Protein AF-A0A939K1L4-F1 (afdb_monomer)

Sequence (573 aa):
MLLTSAVWLYITLICYLAGHALIALVRRFISVDVYPLPWPLFCLLGAAILTNALGYLYLWLPINAVVHVLVAAILVGYAIWKKPFSAWRPTSDTARKAPKNALTRWIWPTVLGLAFLTVLIRSAQLPRLNDTGGYHAPMIEWIRHYAIVPGLANLNYRFGFNNSWFLLNAFFALPLPGAPVTNALANTVSPWHGINGWLLLMGLAYAVTIWQKKPLAWLWAGFMAGLLLVFHWTLASPTPDLPAQLYAGMVLFIWLDNNGFRAKPLGIEAWLCLLFGLAAMTTKLSTVTVLLLPALTLLQALRQRNWPFLTVATITIVLATAYWWAGNMILTGYLVYPTLSPLVDLFSVDWKVPRYLIEQGLFNLTDGTKAGYAGPAWRVGAWVPHWFITRPPLEQVTAVLLAGVPVAAFFGQKRTAHTGKYGQLWALITATVGVTFWFLLAPDLRFGAASVLLLLLLVYGPVAQRLMATLTSSQRQSTFSLLGILLTTSLLTASFKREVISWLLPAPYPNPPLTTVSLGSQTLYLATDRTDVAHGIRGYWSNCYAAPLPCAPYRPPGLQLRGESLGQGFRIN

Organism: NCBI:txid2817060

Nearest PDB structures (foldseek):
  8j7v-assembly1_A  TM=1.812E-01  e=6.368E+00  Homo sapiens

Mean predicted aligned error: 7.11 Å

Radius of gyration: 23.77 Å; Cα contacts (8 Å, |Δi|>4): 906; chains: 1; bounding box: 62×60×71 Å

Secondary structure (DSSP, 8-state):
-HHHHHHHHHHHHHHHHHHHHHHHHHTTT--S------HHHHHHHHHHHHHHHHHHHHTTS--SHHHHHHHHHHHHHHHHHH-GGGG----HHHHHT--SSHHHHHHHHHHHHHHHHHHHHHHHSPP--THIIIIIHHHHHHHHHSSPPTTHHHH-GGGGG--THHHHHHHT-PBPTT----STT---PPBP-THHHHHHHHHHHHHHHHTTTSTTHHHHHHHHHHHHHHHTTSTTS--SHHHHHHHHHHHHHHHHHTGGGTTS---HHHHHHHHHHHHHHHH-GGGGGGGHHHHHHHHHHHHTT-HHHHHHHHHHHHHHHHHHHHHHHHHHSSSSSS---GGG-----TTPPPHHHHHHHHHHHHHHHHTSS-TT---HHHHHHHHHHHS-HHHHHHHHHHHTHHHHHHHHTS--TTS-HHHHHHHHHHHHHHHHHHHHH---HHHHHHHHHHHHHHHHHHHHHHHGGGS-HHHHHHHHHHHHHHHHHHHHHHHHTTS---SSSPPPPP---EEEEEETTEEEEEE-S-TTS--BTTB-----TTPSSSEESS--TTEEESSSSGGG-EEE-

InterPro domains:
  IPR058065 LIC_10190-like [NF047510] (3-449)
  IPR058514 Domain of unknown function DUF8201 [PF26626] (1-451)

Structure (mmCIF, N/CA/C/O backbone):
data_AF-A0A939K1L4-F1
#
_entry.id   AF-A0A939K1L4-F1
#
loop_
_atom_site.group_PDB
_atom_site.id
_atom_site.type_symbol
_atom_site.label_atom_id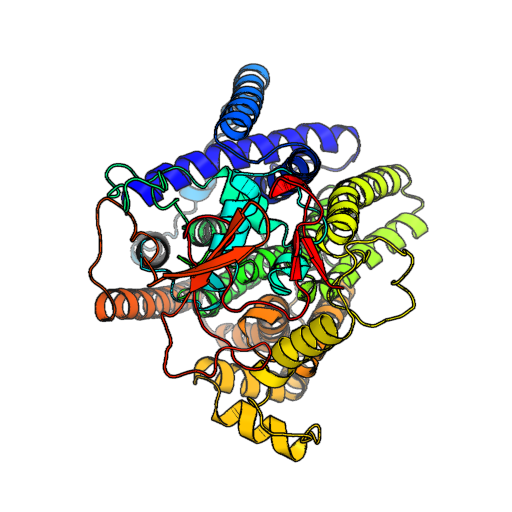
_atom_site.label_alt_id
_atom_site.label_comp_id
_atom_site.label_asym_id
_atom_site.label_entity_id
_atom_site.label_seq_id
_atom_site.pdbx_PDB_ins_code
_atom_site.Cartn_x
_atom_site.Cartn_y
_atom_site.Cartn_z
_atom_site.occupancy
_atom_site.B_iso_or_equiv
_atom_site.auth_seq_id
_atom_site.auth_comp_id
_atom_site.auth_asym_id
_atom_site.auth_atom_id
_atom_site.pdbx_PDB_model_num
ATOM 1 N N . MET A 1 1 ? 17.330 15.139 6.207 1.00 84.25 1 MET A N 1
ATOM 2 C CA . MET A 1 1 ? 16.149 15.103 7.111 1.00 84.25 1 MET A CA 1
ATOM 3 C C . MET A 1 1 ? 15.225 16.306 6.919 1.00 84.25 1 MET A C 1
ATOM 5 O O . MET A 1 1 ? 14.028 16.095 6.774 1.00 84.25 1 MET A O 1
ATOM 9 N N . LEU A 1 2 ? 15.734 17.544 6.898 1.00 87.88 2 LEU A N 1
ATOM 10 C CA . LEU A 1 2 ? 14.915 18.755 6.717 1.00 87.88 2 LEU A CA 1
ATOM 11 C C . LEU A 1 2 ? 14.080 18.724 5.430 1.00 87.88 2 LEU A C 1
ATOM 13 O O . LEU A 1 2 ? 12.877 18.979 5.483 1.00 87.88 2 LEU A O 1
ATOM 17 N N . LEU A 1 3 ? 14.687 18.329 4.303 1.00 87.81 3 LEU A N 1
ATOM 18 C CA . LEU A 1 3 ? 13.959 18.187 3.041 1.00 87.81 3 LEU A CA 1
ATOM 19 C C . LEU A 1 3 ? 12.847 17.135 3.149 1.00 87.81 3 LEU A C 1
ATOM 21 O O . LEU A 1 3 ? 11.729 17.388 2.721 1.00 87.81 3 LEU A O 1
ATOM 25 N N . THR A 1 4 ? 13.121 15.985 3.775 1.00 90.75 4 THR A N 1
ATOM 26 C CA . THR A 1 4 ? 12.115 14.935 4.011 1.00 90.75 4 THR A CA 1
ATOM 27 C C . THR A 1 4 ? 10.918 15.473 4.794 1.00 90.75 4 THR A C 1
ATOM 29 O O . THR A 1 4 ? 9.784 15.245 4.388 1.00 90.75 4 THR A O 1
ATOM 32 N N . SER A 1 5 ? 11.150 16.241 5.862 1.00 92.06 5 SER A N 1
ATOM 33 C CA . SER A 1 5 ? 10.073 16.871 6.635 1.00 92.06 5 SER A CA 1
ATOM 34 C C . SER A 1 5 ? 9.273 17.884 5.810 1.00 92.06 5 SER A C 1
ATOM 36 O O . SER A 1 5 ? 8.045 17.882 5.873 1.00 92.06 5 SER A O 1
ATOM 38 N N . ALA A 1 6 ? 9.939 18.724 5.010 1.00 92.38 6 ALA A N 1
ATOM 39 C CA . ALA A 1 6 ? 9.270 19.693 4.139 1.00 92.38 6 ALA A CA 1
ATOM 40 C C . ALA A 1 6 ? 8.407 19.000 3.070 1.00 92.38 6 ALA A C 1
ATOM 42 O O . ALA A 1 6 ? 7.238 19.347 2.888 1.00 92.38 6 ALA A O 1
ATOM 43 N N . VAL A 1 7 ? 8.946 17.961 2.426 1.00 92.44 7 VAL A N 1
ATOM 44 C CA . VAL A 1 7 ? 8.214 17.133 1.458 1.00 92.44 7 VAL A CA 1
ATOM 45 C C . VAL A 1 7 ? 7.031 16.431 2.129 1.00 92.44 7 VAL A C 1
ATOM 47 O O . VAL A 1 7 ? 5.944 16.400 1.565 1.00 92.44 7 VAL A O 1
ATOM 50 N N . TRP A 1 8 ? 7.171 15.936 3.361 1.00 95.50 8 TRP A N 1
ATOM 51 C CA . TRP A 1 8 ? 6.056 15.337 4.102 1.00 95.50 8 TRP A CA 1
ATOM 52 C C . TRP A 1 8 ? 4.930 16.322 4.422 1.00 95.50 8 TRP A C 1
ATOM 54 O O . TRP A 1 8 ? 3.760 15.934 4.359 1.00 95.50 8 TRP A O 1
ATOM 64 N N . LEU A 1 9 ? 5.238 17.583 4.735 1.00 95.31 9 LEU A N 1
ATOM 65 C CA . LEU A 1 9 ? 4.212 18.620 4.898 1.00 95.31 9 LEU A CA 1
ATOM 66 C C . LEU A 1 9 ? 3.464 18.859 3.582 1.00 95.31 9 LEU A C 1
ATOM 68 O O . LEU A 1 9 ? 2.234 18.916 3.575 1.00 95.31 9 LEU A O 1
ATOM 72 N N . TYR A 1 10 ? 4.195 18.913 2.469 1.00 95.81 10 TYR A N 1
ATOM 73 C CA . TYR A 1 10 ? 3.608 19.046 1.141 1.00 95.81 10 TYR A CA 1
ATOM 74 C C . TYR A 1 10 ? 2.711 17.852 0.766 1.00 95.81 10 TYR A C 1
ATOM 76 O O . TYR A 1 10 ? 1.559 18.044 0.376 1.00 95.81 10 TYR A O 1
ATOM 84 N N . ILE A 1 11 ? 3.180 16.617 0.974 1.00 96.81 11 ILE A N 1
ATOM 85 C CA . ILE A 1 11 ? 2.383 15.400 0.748 1.00 96.81 11 ILE A CA 1
ATOM 86 C C . ILE A 1 11 ? 1.127 15.416 1.624 1.00 96.81 11 ILE A C 1
ATOM 88 O O . ILE A 1 11 ? 0.038 15.109 1.145 1.00 96.81 11 ILE A O 1
ATOM 92 N N . THR A 1 12 ? 1.254 15.815 2.895 1.00 97.12 12 THR A N 1
ATOM 93 C CA . THR A 1 12 ? 0.111 15.934 3.813 1.00 97.12 12 THR A CA 1
ATOM 94 C C . THR A 1 12 ? -0.939 16.889 3.257 1.00 97.12 12 THR A C 1
ATOM 96 O O . THR A 1 12 ? -2.114 16.537 3.245 1.00 97.12 12 THR A O 1
ATOM 99 N N . LEU A 1 13 ? -0.533 18.055 2.748 1.00 96.38 13 LEU A N 1
ATOM 100 C CA . LEU A 1 13 ? -1.442 19.025 2.139 1.00 96.38 13 LEU A CA 1
ATOM 101 C C . LEU A 1 13 ? -2.171 18.439 0.921 1.00 96.38 13 LEU A C 1
ATOM 103 O O . LEU A 1 13 ? -3.401 18.456 0.876 1.00 96.38 13 LEU A O 1
ATOM 107 N N . ILE A 1 14 ? -1.427 17.893 -0.043 1.00 97.81 14 ILE A N 1
ATOM 108 C CA . ILE A 1 14 ? -1.987 17.344 -1.286 1.00 97.81 14 ILE A CA 1
ATOM 109 C C . ILE A 1 14 ? -2.944 16.184 -0.996 1.00 97.81 14 ILE A C 1
ATOM 111 O O . ILE A 1 14 ? -4.086 16.184 -1.461 1.00 97.81 14 ILE A O 1
ATOM 115 N N . CYS A 1 15 ? -2.519 15.227 -0.172 1.00 97.94 15 CYS A N 1
ATOM 116 C CA . CYS A 1 15 ? -3.346 14.088 0.204 1.00 97.94 15 CYS A CA 1
ATOM 117 C C . CYS A 1 15 ? -4.564 14.526 1.032 1.00 97.94 15 CYS A C 1
ATOM 119 O O . CYS A 1 15 ? -5.672 14.060 0.782 1.00 97.94 15 CYS A O 1
ATOM 121 N N . TYR A 1 16 ? -4.418 15.459 1.975 1.00 96.25 16 TYR A N 1
ATOM 122 C CA . TYR A 1 16 ? -5.559 15.987 2.727 1.00 96.25 16 TYR A CA 1
ATOM 123 C C . TYR A 1 16 ? -6.622 16.590 1.798 1.00 96.25 16 TYR A C 1
ATOM 125 O O . TYR A 1 16 ? -7.804 16.263 1.927 1.00 96.25 16 TYR A O 1
ATOM 133 N N . LEU A 1 17 ? -6.211 17.422 0.834 1.00 96.31 17 LEU A N 1
ATOM 134 C CA . LEU A 1 17 ? -7.119 18.043 -0.132 1.00 96.31 17 LEU A CA 1
ATOM 135 C C . LEU A 1 17 ? -7.813 17.004 -1.017 1.00 96.31 17 LEU A C 1
ATOM 137 O O . LEU A 1 17 ? -9.032 17.070 -1.178 1.00 96.31 17 LEU A O 1
ATOM 141 N N . ALA A 1 18 ? -7.070 16.020 -1.530 1.00 97.56 18 ALA A N 1
ATOM 142 C CA . ALA A 1 18 ? -7.625 14.937 -2.339 1.00 97.56 18 ALA A CA 1
ATOM 143 C C . ALA A 1 18 ? -8.655 14.101 -1.556 1.00 97.56 18 ALA A C 1
ATOM 145 O O . ALA A 1 18 ? -9.759 13.846 -2.041 1.00 97.56 18 ALA A O 1
ATOM 146 N N . GLY A 1 19 ? -8.337 13.726 -0.313 1.00 95.50 19 GLY A N 1
ATOM 147 C CA . GLY A 1 19 ? -9.253 12.977 0.546 1.00 95.50 19 GLY A CA 1
ATOM 148 C C . GLY A 1 19 ? -10.490 13.788 0.928 1.00 95.50 19 GLY A C 1
ATOM 149 O O . GLY A 1 19 ? -11.606 13.268 0.904 1.00 95.50 19 GLY A O 1
ATOM 150 N N . HIS A 1 20 ? -10.324 15.075 1.238 1.00 92.88 20 HIS A N 1
ATOM 151 C CA . HIS A 1 20 ? -11.445 15.963 1.540 1.00 92.88 20 HIS A CA 1
ATOM 152 C C . HIS A 1 20 ? -12.364 16.146 0.323 1.00 92.88 20 HIS A C 1
ATOM 154 O O . HIS A 1 20 ? -13.587 16.073 0.464 1.00 92.88 20 HIS A O 1
ATOM 160 N N . ALA A 1 21 ? -11.801 16.330 -0.876 1.00 93.75 21 ALA A N 1
ATOM 161 C CA . ALA A 1 21 ? -12.561 16.416 -2.122 1.00 93.75 21 ALA A CA 1
ATOM 162 C C . ALA A 1 21 ? -13.393 15.153 -2.373 1.00 93.75 21 ALA A C 1
ATOM 164 O O . ALA A 1 21 ? -14.586 15.258 -2.671 1.00 93.75 21 ALA A O 1
ATOM 165 N N . LEU A 1 22 ? -12.806 13.972 -2.161 1.00 93.69 22 LEU A N 1
ATOM 166 C CA . LEU A 1 22 ? -13.510 12.701 -2.312 1.00 93.69 22 LEU A CA 1
ATOM 167 C C . LEU A 1 22 ? -14.681 12.566 -1.332 1.00 93.69 22 LEU A C 1
ATOM 169 O O . LEU A 1 22 ? -15.792 12.241 -1.744 1.00 93.69 22 LEU A O 1
ATOM 173 N N . ILE A 1 23 ? -14.475 12.863 -0.047 1.00 90.38 23 ILE A N 1
ATOM 174 C CA . ILE A 1 23 ? -15.561 12.810 0.945 1.00 90.38 23 ILE A CA 1
ATOM 175 C C . ILE A 1 23 ? -16.651 13.832 0.624 1.00 90.38 23 ILE A C 1
ATOM 177 O O . ILE A 1 23 ? -17.838 13.521 0.733 1.00 90.38 23 ILE A O 1
ATOM 181 N N . ALA A 1 24 ? -16.276 15.037 0.188 1.00 88.50 24 ALA A N 1
ATOM 182 C CA . ALA A 1 24 ? -17.230 16.067 -0.207 1.00 88.50 24 ALA A CA 1
ATOM 183 C C . ALA A 1 24 ? -18.106 15.645 -1.401 1.00 88.50 24 ALA A C 1
ATOM 185 O O . ALA A 1 24 ? -19.256 16.091 -1.482 1.00 88.50 24 ALA A O 1
ATOM 186 N N . LEU A 1 25 ? -17.577 14.799 -2.291 1.00 89.44 25 LEU A N 1
ATOM 187 C CA . LEU A 1 25 ? -18.297 14.196 -3.411 1.00 89.44 25 LEU A CA 1
ATOM 188 C C . LEU A 1 25 ? -19.196 13.040 -2.944 1.00 89.44 25 LEU A C 1
ATOM 190 O O . LEU A 1 25 ? -20.403 13.075 -3.171 1.00 89.44 25 LEU A O 1
ATOM 194 N N . VAL A 1 26 ? -18.628 12.049 -2.250 1.00 87.81 26 VAL A N 1
ATOM 195 C CA . VAL A 1 26 ? -19.312 10.795 -1.880 1.00 87.81 26 VAL A CA 1
ATOM 196 C C . VAL A 1 26 ? -20.451 11.020 -0.886 1.00 87.81 26 VAL A C 1
ATOM 198 O O . VAL A 1 26 ? -21.493 10.376 -0.996 1.00 87.81 26 VAL A O 1
ATOM 201 N N . ARG A 1 27 ? -20.321 11.986 0.033 1.00 83.75 27 ARG A N 1
ATOM 202 C CA . ARG A 1 27 ? -21.380 12.314 1.009 1.00 83.75 27 ARG A CA 1
ATOM 203 C C . ARG A 1 27 ? -22.706 12.746 0.375 1.00 83.75 27 ARG A C 1
ATOM 205 O O . ARG A 1 27 ? -23.719 12.761 1.056 1.00 83.75 27 ARG A O 1
ATOM 212 N N . ARG A 1 28 ? -22.707 13.142 -0.905 1.00 83.19 28 ARG A N 1
ATOM 213 C CA . ARG A 1 28 ? -23.938 13.480 -1.640 1.00 83.19 28 ARG A CA 1
ATOM 214 C C . ARG A 1 28 ? -24.763 12.242 -1.996 1.00 83.19 28 ARG A C 1
ATOM 216 O O . ARG A 1 28 ? -25.942 12.380 -2.290 1.00 83.19 28 ARG A O 1
ATOM 223 N N . PHE A 1 29 ? -24.134 11.067 -1.987 1.00 83.38 29 PHE A N 1
ATOM 224 C CA . PHE A 1 29 ? -24.718 9.807 -2.440 1.00 83.38 29 PHE A CA 1
ATOM 225 C C . PHE A 1 29 ? -24.902 8.783 -1.311 1.00 83.38 29 PHE A C 1
ATOM 227 O O . PHE A 1 29 ? -25.705 7.867 -1.455 1.00 83.38 29 PHE A O 1
ATOM 234 N N . ILE A 1 30 ? -24.183 8.926 -0.189 1.00 80.06 30 ILE A N 1
ATOM 235 C CA . ILE A 1 30 ? -24.324 8.062 0.993 1.00 80.06 30 ILE A CA 1
ATOM 236 C C . ILE A 1 30 ? -24.937 8.867 2.146 1.00 80.06 30 ILE A C 1
ATOM 238 O O . ILE A 1 30 ? -24.276 9.716 2.743 1.00 80.06 30 ILE A O 1
ATOM 242 N N . SER A 1 31 ? -26.195 8.570 2.469 1.00 60.38 31 SER A N 1
ATOM 243 C CA . SER A 1 31 ? -26.992 9.249 3.500 1.00 60.38 31 SER A CA 1
ATOM 244 C C . SER A 1 31 ? -26.739 8.673 4.900 1.00 60.38 31 SER A C 1
ATOM 246 O O . SER A 1 31 ? -27.559 7.910 5.401 1.00 60.38 31 SER A O 1
ATOM 248 N N . VAL A 1 32 ? -25.611 8.997 5.542 1.00 55.88 32 VAL A N 1
ATOM 249 C CA . VAL A 1 32 ? -25.365 8.676 6.968 1.00 55.88 32 VAL A CA 1
ATOM 250 C C . VAL A 1 32 ? -24.550 9.791 7.635 1.00 55.88 32 VAL A C 1
ATOM 252 O O . VAL A 1 32 ? -23.732 10.432 6.975 1.00 55.88 32 VAL A O 1
ATOM 255 N N . ASP A 1 33 ? -24.794 10.004 8.936 1.00 51.56 33 ASP A N 1
ATOM 256 C CA . ASP A 1 33 ? -24.149 10.995 9.806 1.00 51.56 33 ASP A CA 1
ATOM 257 C C . ASP A 1 33 ? -22.649 11.144 9.537 1.00 51.56 33 ASP A C 1
ATOM 259 O O . ASP A 1 33 ? -21.823 10.294 9.879 1.00 51.56 33 ASP A O 1
ATOM 263 N N . VAL A 1 34 ? -22.291 12.285 8.948 1.00 51.88 34 VAL A N 1
ATOM 264 C CA . VAL A 1 34 ? -20.900 12.687 8.763 1.00 51.88 34 VAL A CA 1
ATOM 265 C C . VAL A 1 34 ? -20.409 13.239 10.094 1.00 51.88 34 VAL A C 1
ATOM 267 O O . VAL A 1 34 ? -20.339 14.450 10.304 1.00 51.88 34 VAL A O 1
ATOM 270 N N . TYR A 1 35 ? -20.036 12.348 11.012 1.00 55.56 35 TYR A N 1
ATOM 271 C CA . TYR A 1 35 ? -19.096 12.751 12.049 1.00 55.56 35 TYR A CA 1
ATOM 272 C C . TYR A 1 35 ? -17.826 13.239 11.336 1.00 55.56 35 TYR A C 1
ATOM 274 O O . TYR A 1 35 ? -17.382 12.581 10.387 1.00 55.56 35 TYR A O 1
ATOM 282 N N . PRO A 1 36 ? -17.226 14.377 11.724 1.00 69.50 36 PRO A N 1
ATOM 283 C CA . PRO A 1 36 ? -16.022 14.847 11.056 1.00 69.50 36 PRO A CA 1
ATOM 284 C C . PRO A 1 36 ? -14.940 13.765 11.146 1.00 69.50 36 PRO A C 1
ATOM 286 O O . PRO A 1 36 ? -14.494 13.400 12.238 1.00 69.50 36 PRO A O 1
ATOM 289 N N . LEU A 1 37 ? -14.543 13.226 9.987 1.00 82.38 37 LEU A N 1
ATOM 290 C CA . LEU A 1 37 ? -13.466 12.247 9.903 1.00 82.38 37 LEU A CA 1
ATOM 291 C C . LEU A 1 37 ? -12.165 12.894 10.411 1.00 82.38 37 LEU A C 1
ATOM 293 O O . LEU A 1 37 ? -11.915 14.072 10.138 1.00 82.38 37 LEU A O 1
ATOM 297 N N . PRO A 1 38 ? -11.308 12.165 11.145 1.00 88.12 38 PRO A N 1
ATOM 298 C CA . PRO A 1 38 ? -10.029 12.711 11.579 1.00 88.12 38 PRO A CA 1
ATOM 299 C C . PRO A 1 38 ? -9.152 13.139 10.394 1.00 88.12 38 PRO A C 1
ATOM 301 O O . PRO A 1 38 ? -9.083 12.444 9.382 1.00 88.12 38 PRO A O 1
ATOM 304 N N . TRP A 1 39 ? -8.415 14.244 10.532 1.00 89.81 39 TRP A N 1
ATOM 305 C CA . TRP A 1 39 ? -7.516 14.749 9.481 1.00 89.81 39 TRP A CA 1
ATOM 306 C C . TRP A 1 39 ? -6.495 13.721 8.941 1.00 89.81 39 TRP A C 1
ATOM 308 O O . TRP A 1 39 ? -6.276 13.723 7.726 1.00 89.81 39 TRP A O 1
ATOM 318 N N . PRO A 1 40 ? -5.919 12.791 9.742 1.00 94.19 40 PRO A N 1
ATOM 319 C CA . PRO A 1 40 ? -5.009 11.785 9.197 1.00 94.19 40 PRO A CA 1
ATOM 320 C C . PRO A 1 40 ? -5.743 10.802 8.286 1.00 94.19 40 PRO A C 1
ATOM 322 O O . PRO A 1 40 ? -5.181 10.327 7.305 1.00 94.19 40 PRO A O 1
ATOM 325 N N . LEU A 1 41 ? -7.023 10.530 8.565 1.00 93.38 41 LEU A N 1
ATOM 326 C CA . LEU A 1 41 ? -7.842 9.657 7.733 1.00 93.38 41 LEU A CA 1
ATOM 327 C C . LEU A 1 41 ? -8.120 10.294 6.367 1.00 93.38 41 LEU A C 1
ATOM 329 O O . LEU A 1 41 ? -8.060 9.590 5.364 1.00 93.38 41 LEU A O 1
ATOM 333 N N . PHE A 1 42 ? -8.329 11.616 6.306 1.00 94.00 42 PHE A N 1
ATOM 334 C CA . PHE A 1 42 ? -8.377 12.337 5.028 1.00 94.00 42 PHE A CA 1
ATOM 335 C C . PHE A 1 42 ? -7.063 12.198 4.248 1.00 94.00 42 PHE A C 1
ATOM 337 O O . PHE A 1 42 ? -7.104 11.977 3.045 1.00 94.00 42 PHE A O 1
ATOM 344 N N . CYS A 1 43 ? -5.906 12.251 4.912 1.00 97.38 43 CYS A N 1
ATOM 345 C CA . CYS A 1 43 ? -4.612 12.060 4.248 1.00 97.38 43 CYS A CA 1
ATOM 346 C C . CYS A 1 43 ? -4.447 10.634 3.695 1.00 97.38 43 CYS A C 1
ATOM 348 O O . CYS A 1 43 ? -4.032 10.455 2.552 1.00 97.38 43 CYS A O 1
ATOM 350 N N . LEU A 1 44 ? -4.810 9.613 4.476 1.00 97.94 44 LEU A N 1
ATOM 351 C CA . LEU A 1 44 ? -4.745 8.210 4.048 1.00 97.94 44 LEU A CA 1
ATOM 352 C C . LEU A 1 44 ? -5.694 7.920 2.882 1.00 97.94 44 LEU A C 1
ATOM 354 O O . LEU A 1 44 ? -5.318 7.229 1.934 1.00 97.94 44 LEU A O 1
ATOM 358 N N . LEU A 1 45 ? -6.902 8.480 2.946 1.00 96.88 45 LEU A N 1
ATOM 359 C CA . LEU A 1 45 ? -7.889 8.426 1.876 1.00 96.88 45 LEU A CA 1
ATOM 360 C C . LEU A 1 45 ? -7.386 9.137 0.618 1.00 96.88 45 LEU A C 1
ATOM 362 O O . LEU A 1 45 ? -7.513 8.610 -0.482 1.00 96.88 45 LEU A O 1
ATOM 366 N N . GLY A 1 46 ? -6.785 10.311 0.801 1.00 97.75 46 GLY A N 1
ATOM 367 C CA . GLY A 1 46 ? -6.144 11.098 -0.239 1.00 97.75 46 GLY A CA 1
ATOM 368 C C . GLY A 1 46 ? -5.071 10.337 -0.988 1.00 97.75 46 GLY A C 1
ATOM 369 O O . GLY A 1 46 ? -5.092 10.313 -2.211 1.00 97.75 46 GLY A O 1
ATOM 370 N N . ALA A 1 47 ? -4.178 9.663 -0.264 1.00 98.56 47 ALA A N 1
ATOM 371 C CA . ALA A 1 47 ? -3.166 8.808 -0.873 1.00 98.56 47 ALA A CA 1
ATOM 372 C C . ALA A 1 47 ? -3.800 7.682 -1.703 1.00 98.56 47 ALA A C 1
ATOM 374 O O . ALA A 1 47 ? -3.370 7.450 -2.832 1.00 98.56 47 ALA A O 1
ATOM 375 N N . ALA A 1 48 ? -4.852 7.028 -1.195 1.00 98.19 48 ALA A N 1
ATOM 376 C CA . ALA A 1 48 ? -5.539 5.958 -1.918 1.00 98.19 48 ALA A CA 1
ATOM 377 C C . ALA A 1 48 ? -6.210 6.462 -3.212 1.00 98.19 48 ALA A C 1
ATOM 379 O O . ALA A 1 48 ? -6.005 5.882 -4.279 1.00 98.19 48 ALA A O 1
ATOM 380 N N . ILE A 1 49 ? -6.967 7.564 -3.148 1.00 97.62 49 ILE A N 1
ATOM 381 C CA . ILE A 1 49 ? -7.674 8.096 -4.324 1.00 97.62 49 ILE A CA 1
ATOM 382 C C . ILE A 1 49 ? -6.739 8.763 -5.326 1.00 97.62 49 ILE A C 1
ATOM 384 O O . ILE A 1 49 ? -6.928 8.601 -6.528 1.00 97.62 49 ILE A O 1
ATOM 388 N N . LEU A 1 50 ? -5.708 9.464 -4.856 1.00 98.19 50 LEU A N 1
ATOM 389 C CA . LEU A 1 50 ? -4.703 10.054 -5.730 1.00 98.19 50 LEU A CA 1
ATOM 390 C C . LEU A 1 50 ? -3.956 8.952 -6.486 1.00 98.19 50 LEU A C 1
ATOM 392 O O . LEU A 1 50 ? -3.818 9.044 -7.698 1.00 98.19 50 LEU A O 1
ATOM 396 N N . THR A 1 51 ? -3.574 7.868 -5.804 1.00 98.25 51 THR A N 1
ATOM 397 C CA . THR A 1 51 ? -2.978 6.687 -6.450 1.00 98.25 51 THR A CA 1
ATOM 398 C C . THR A 1 51 ? -3.881 6.130 -7.553 1.00 98.25 51 THR A C 1
ATOM 400 O O . THR A 1 51 ? -3.414 5.854 -8.655 1.00 98.25 51 THR A O 1
ATOM 403 N N . ASN A 1 52 ? -5.182 6.000 -7.281 1.00 97.25 52 ASN A N 1
ATOM 404 C CA . ASN A 1 52 ? -6.150 5.514 -8.260 1.00 97.25 52 ASN A CA 1
ATOM 405 C C . ASN A 1 52 ? -6.290 6.452 -9.473 1.00 97.25 52 ASN A C 1
ATOM 407 O O . ASN A 1 52 ? -6.221 5.992 -10.610 1.00 97.25 52 ASN A O 1
ATOM 411 N N . ALA A 1 53 ? -6.420 7.761 -9.242 1.00 98.12 53 ALA A N 1
ATOM 412 C CA . ALA A 1 53 ? -6.524 8.759 -10.306 1.00 98.12 53 ALA A CA 1
ATOM 413 C C . ALA A 1 53 ? -5.265 8.795 -11.190 1.00 98.12 53 ALA A C 1
ATOM 415 O O . ALA A 1 53 ? -5.366 8.825 -12.416 1.00 98.12 53 ALA A O 1
ATOM 416 N N . LEU A 1 54 ? -4.079 8.721 -10.576 1.00 98.44 54 LEU A N 1
ATOM 417 C CA . LEU A 1 54 ? -2.806 8.616 -11.292 1.00 98.44 54 LEU A CA 1
ATOM 418 C C . LEU A 1 54 ? -2.728 7.345 -12.137 1.00 98.44 54 LEU A C 1
ATOM 420 O O . LEU A 1 54 ? -2.120 7.366 -13.198 1.00 98.44 54 LEU A O 1
ATOM 424 N N . GLY A 1 55 ? -3.376 6.266 -11.705 1.00 98.00 55 GLY A N 1
ATOM 425 C CA . GLY A 1 55 ? -3.474 5.027 -12.462 1.00 98.00 55 GLY A CA 1
ATOM 426 C C . GLY A 1 55 ? -4.148 5.198 -13.820 1.00 98.00 55 GLY A C 1
ATOM 427 O O . GLY A 1 55 ? -3.642 4.692 -14.817 1.00 98.00 55 GLY A O 1
ATOM 428 N N . TYR A 1 56 ? -5.239 5.966 -13.881 1.00 98.38 56 TYR A N 1
ATOM 429 C CA . TYR A 1 56 ? -5.899 6.297 -15.149 1.00 98.38 56 TYR A CA 1
ATOM 430 C C . TYR A 1 56 ? -5.050 7.206 -16.035 1.00 98.38 56 TYR A C 1
ATOM 432 O O . TYR A 1 56 ? -5.025 7.016 -17.248 1.00 98.38 56 TYR A O 1
ATOM 440 N N . LEU A 1 57 ? -4.342 8.173 -15.443 1.00 98.12 57 LEU A N 1
ATOM 441 C CA . LEU A 1 57 ? -3.425 9.036 -16.191 1.00 98.12 57 LEU A CA 1
ATOM 442 C C . LEU A 1 57 ? -2.246 8.236 -16.756 1.00 98.12 57 LEU A C 1
ATOM 444 O O . LEU A 1 57 ? -1.892 8.423 -17.915 1.00 98.12 57 LEU A O 1
ATOM 448 N N . TYR A 1 58 ? -1.700 7.301 -15.975 1.00 98.19 58 TYR A N 1
ATOM 449 C CA . TYR A 1 58 ? -0.545 6.483 -16.347 1.00 98.19 58 TYR A CA 1
ATOM 450 C C . TYR A 1 58 ? -0.787 5.607 -17.582 1.00 98.19 58 TYR A C 1
ATOM 452 O O . TYR A 1 58 ? 0.151 5.301 -18.317 1.00 98.19 58 TYR A O 1
ATOM 460 N N . LEU A 1 59 ? -2.044 5.248 -17.862 1.00 97.94 59 LEU A N 1
ATOM 461 C CA . LEU A 1 59 ? -2.391 4.519 -19.084 1.00 97.94 59 LEU A CA 1
ATOM 462 C C . LEU A 1 59 ? -1.989 5.272 -20.362 1.00 97.94 59 LEU A C 1
ATOM 464 O O . LEU A 1 59 ? -1.755 4.642 -21.388 1.00 97.94 59 LEU A O 1
ATOM 468 N N . TRP A 1 60 ? -1.901 6.602 -20.303 1.00 97.06 60 TRP A N 1
ATOM 469 C CA . TRP A 1 60 ? -1.723 7.449 -21.485 1.00 97.06 60 TRP A CA 1
ATOM 470 C C . TRP A 1 60 ? -0.566 8.437 -21.360 1.00 97.06 60 TRP A C 1
ATOM 472 O O . TRP A 1 60 ? -0.036 8.888 -22.372 1.00 97.06 60 TRP A O 1
ATOM 482 N N . LEU A 1 61 ? -0.175 8.791 -20.135 1.00 97.12 61 LEU A N 1
ATOM 483 C CA . LEU A 1 61 ? 0.796 9.840 -19.849 1.00 97.12 61 LEU A CA 1
ATOM 484 C C . LEU A 1 61 ? 1.820 9.372 -18.806 1.00 97.12 61 LEU A C 1
ATOM 486 O O . LEU A 1 61 ? 1.444 8.722 -17.830 1.00 97.12 61 LEU A O 1
ATOM 490 N N . PRO A 1 62 ? 3.099 9.757 -18.940 1.00 96.56 62 PRO A N 1
ATOM 491 C CA . PRO A 1 62 ? 4.066 9.588 -17.864 1.00 96.56 62 PRO A CA 1
ATOM 492 C C . PRO A 1 62 ? 3.686 10.429 -16.638 1.00 96.56 62 PRO A C 1
ATOM 494 O O . PRO A 1 62 ? 3.298 11.595 -16.760 1.00 96.56 62 PRO A O 1
ATOM 497 N N . ILE A 1 63 ? 3.858 9.878 -15.436 1.00 96.56 63 ILE A N 1
ATOM 498 C CA . ILE A 1 63 ? 3.625 10.597 -14.176 1.00 96.56 63 ILE A CA 1
ATOM 499 C C . ILE A 1 63 ? 4.884 11.390 -13.815 1.00 96.56 63 ILE A C 1
ATOM 501 O O . ILE A 1 63 ? 5.709 10.973 -13.003 1.00 96.56 63 ILE A O 1
ATOM 505 N N . ASN A 1 64 ? 5.037 12.541 -14.465 1.00 91.88 64 ASN A N 1
ATOM 506 C CA . ASN A 1 64 ? 6.179 13.440 -14.318 1.00 91.88 64 ASN A CA 1
ATOM 507 C C . ASN A 1 64 ? 5.791 14.772 -13.642 1.00 91.88 64 ASN A C 1
ATOM 509 O O . ASN A 1 64 ? 4.680 14.946 -13.136 1.00 91.88 64 ASN A O 1
ATOM 513 N N . ALA A 1 65 ? 6.714 15.739 -13.647 1.00 90.44 65 ALA A N 1
ATOM 514 C CA . ALA A 1 65 ? 6.503 17.058 -13.051 1.00 90.44 65 ALA A CA 1
ATOM 515 C C . ALA A 1 65 ? 5.311 17.830 -13.654 1.00 90.44 65 ALA A C 1
ATOM 517 O O . ALA A 1 65 ? 4.666 18.597 -12.943 1.00 90.44 65 ALA A O 1
ATOM 518 N N . VAL A 1 66 ? 4.975 17.614 -14.931 1.00 91.75 66 VAL A N 1
ATOM 519 C CA . VAL A 1 66 ? 3.822 18.268 -15.570 1.00 91.75 66 VAL A CA 1
ATOM 520 C C . VAL A 1 66 ? 2.524 17.750 -14.957 1.00 91.75 66 VAL A C 1
ATOM 522 O O . VAL A 1 66 ? 1.712 18.543 -14.480 1.00 91.75 66 VAL A O 1
ATOM 525 N N . VAL A 1 67 ? 2.357 16.424 -14.883 1.00 95.00 67 VAL A N 1
ATOM 526 C CA . VAL A 1 67 ? 1.200 15.801 -14.214 1.00 95.00 67 VAL A CA 1
ATOM 527 C C . VAL A 1 67 ? 1.119 16.246 -12.754 1.00 95.00 67 VAL A C 1
ATOM 529 O O . VAL A 1 67 ? 0.036 16.561 -12.261 1.00 95.00 67 VAL A O 1
ATOM 532 N N . HIS A 1 68 ? 2.266 16.337 -12.082 1.00 94.88 68 HIS A N 1
ATOM 533 C CA . HIS A 1 68 ? 2.354 16.831 -10.715 1.00 94.88 68 HIS A CA 1
ATOM 534 C C . HIS A 1 68 ? 1.773 18.239 -10.548 1.00 94.88 68 HIS A C 1
ATOM 536 O O . HIS A 1 68 ? 0.877 18.442 -9.725 1.00 94.88 68 HIS A O 1
ATOM 542 N N . VAL A 1 69 ? 2.248 19.198 -11.347 1.00 95.25 69 VAL A N 1
ATOM 543 C CA . VAL A 1 69 ? 1.800 20.597 -11.296 1.00 95.25 69 VAL A CA 1
ATOM 544 C C . VAL A 1 69 ? 0.315 20.714 -11.629 1.00 95.25 69 VAL A C 1
ATOM 546 O O . VAL A 1 69 ? -0.402 21.421 -10.923 1.00 95.25 69 VAL A O 1
ATOM 549 N N . LEU A 1 70 ? -0.172 19.994 -12.644 1.00 96.06 70 LEU A N 1
ATOM 550 C CA . LEU A 1 70 ? -1.585 20.022 -13.034 1.00 96.06 70 LEU A CA 1
ATOM 551 C C . LEU A 1 70 ? -2.501 19.529 -11.907 1.00 96.06 70 LEU A C 1
ATOM 553 O O . LEU A 1 70 ? -3.457 20.213 -11.538 1.00 96.06 70 LEU A O 1
ATOM 557 N N . VAL A 1 71 ? -2.194 18.372 -11.316 1.00 96.75 71 VAL A N 1
ATOM 558 C CA . VAL A 1 71 ? -2.990 17.817 -10.210 1.00 96.75 71 VAL A CA 1
ATOM 559 C C . VAL A 1 71 ? -2.916 18.720 -8.977 1.00 96.75 71 VAL A C 1
ATOM 561 O O . VAL A 1 71 ? -3.945 18.991 -8.354 1.00 96.75 71 VAL A O 1
ATOM 564 N N . ALA A 1 72 ? -1.728 19.231 -8.637 1.00 96.19 72 ALA A N 1
ATOM 565 C CA . ALA A 1 72 ? -1.562 20.160 -7.524 1.00 96.19 72 ALA A CA 1
ATOM 566 C C . ALA A 1 72 ? -2.374 21.450 -7.736 1.00 96.19 72 ALA A C 1
ATOM 568 O O . ALA A 1 72 ? -3.074 21.880 -6.820 1.00 96.19 72 ALA A O 1
ATOM 569 N N . ALA A 1 73 ? -2.361 22.024 -8.943 1.00 96.81 73 ALA A N 1
ATOM 570 C CA . ALA A 1 73 ? -3.136 23.215 -9.285 1.00 96.81 73 ALA A CA 1
ATOM 571 C C . ALA A 1 73 ? -4.650 22.979 -9.160 1.00 96.81 73 ALA A C 1
ATOM 573 O O . ALA A 1 73 ? -5.350 23.811 -8.580 1.00 96.81 73 ALA A O 1
ATOM 574 N N . ILE A 1 74 ? -5.154 21.825 -9.617 1.00 97.38 74 ILE A N 1
ATOM 575 C CA . ILE A 1 74 ? -6.567 21.436 -9.455 1.00 97.38 74 ILE A CA 1
ATOM 576 C C . ILE A 1 74 ? -6.944 21.370 -7.967 1.00 97.38 74 ILE A C 1
ATOM 578 O O . ILE A 1 74 ? -7.977 21.909 -7.561 1.00 97.38 74 ILE A O 1
ATOM 582 N N . LEU A 1 75 ? -6.105 20.749 -7.133 1.00 96.94 75 LEU A N 1
ATOM 583 C CA . LEU A 1 75 ? -6.359 20.622 -5.694 1.00 96.94 75 LEU A CA 1
ATOM 584 C C . LEU A 1 75 ? -6.262 21.963 -4.956 1.00 96.94 75 LEU A C 1
ATOM 586 O O . LEU A 1 75 ? -7.057 22.220 -4.049 1.00 96.94 75 LEU A O 1
ATOM 590 N N . VAL A 1 76 ? -5.343 22.843 -5.354 1.00 95.00 76 VAL A N 1
ATOM 591 C CA . VAL A 1 76 ? -5.250 24.212 -4.824 1.00 95.00 76 VAL A CA 1
ATOM 592 C C . VAL A 1 76 ? -6.476 25.033 -5.229 1.00 95.00 76 VAL A C 1
ATOM 594 O O . VAL A 1 76 ? -7.082 25.674 -4.372 1.00 95.00 76 VAL A O 1
ATOM 597 N N . GLY A 1 77 ? -6.914 24.955 -6.489 1.00 95.88 77 GLY A N 1
ATOM 598 C CA . GLY A 1 77 ? -8.155 25.585 -6.951 1.00 95.88 77 GLY A CA 1
ATOM 599 C C . GLY A 1 77 ? -9.375 25.100 -6.161 1.00 95.88 77 GLY A C 1
ATOM 600 O O . GLY A 1 77 ? -10.188 25.903 -5.696 1.00 95.88 77 GLY A O 1
ATOM 601 N N . TYR A 1 78 ? -9.455 23.791 -5.898 1.00 94.94 78 TYR A N 1
ATOM 602 C CA . TYR A 1 78 ? -10.455 23.215 -4.998 1.00 94.94 78 TYR A CA 1
ATOM 603 C C . TYR A 1 78 ? -10.371 23.797 -3.579 1.00 94.94 78 TYR A C 1
ATOM 605 O O . TYR A 1 78 ? -11.403 24.146 -2.997 1.00 94.94 78 TYR A O 1
ATOM 613 N N . ALA A 1 79 ? -9.165 23.928 -3.019 1.00 93.31 79 ALA A N 1
ATOM 614 C CA . ALA A 1 79 ? -8.955 24.484 -1.685 1.00 93.31 79 ALA A CA 1
ATOM 615 C C . ALA A 1 79 ? -9.426 25.943 -1.586 1.00 93.31 79 ALA A C 1
ATOM 617 O O . ALA A 1 79 ? -10.076 26.303 -0.604 1.00 93.31 79 ALA A O 1
ATOM 618 N N . ILE A 1 80 ? -9.161 26.759 -2.611 1.00 93.31 80 ILE A N 1
ATOM 619 C CA . ILE A 1 80 ? -9.616 28.156 -2.696 1.00 93.31 80 ILE A CA 1
ATOM 620 C C . ILE A 1 80 ? -11.148 28.219 -2.754 1.00 93.31 80 ILE A C 1
ATOM 622 O O . ILE A 1 80 ? -11.763 29.014 -2.040 1.00 93.31 80 ILE A O 1
ATOM 626 N N . TRP A 1 81 ? -11.774 27.345 -3.549 1.00 91.88 81 TRP A N 1
ATOM 627 C CA . TRP A 1 81 ? -13.227 27.318 -3.722 1.00 91.88 81 TRP A CA 1
ATOM 628 C C . TRP A 1 81 ? -13.979 26.814 -2.484 1.00 91.88 81 TRP A C 1
ATOM 630 O O . TRP A 1 81 ? -14.930 27.450 -2.028 1.00 91.88 81 TRP A O 1
ATOM 640 N N . LYS A 1 82 ? -13.583 25.658 -1.936 1.00 88.25 82 LYS A N 1
ATOM 641 C CA . LYS A 1 82 ? -14.297 25.002 -0.825 1.00 88.25 82 LYS A CA 1
ATOM 642 C C . LYS A 1 82 ? -13.822 25.406 0.557 1.00 88.25 82 LYS A C 1
ATOM 644 O O . LYS A 1 82 ? -14.526 25.097 1.515 1.00 88.25 82 LYS A O 1
ATOM 649 N N . LYS A 1 83 ? -12.665 26.066 0.666 1.00 86.00 83 LYS A N 1
ATOM 650 C CA . LYS A 1 83 ? -12.045 26.481 1.932 1.00 86.00 83 LYS A CA 1
ATOM 651 C C . LYS A 1 83 ? -12.075 25.356 2.982 1.00 86.00 83 LYS A C 1
ATOM 653 O O . LYS A 1 83 ? -12.550 25.576 4.090 1.00 86.00 83 LYS A O 1
ATOM 658 N N . PRO A 1 84 ? -11.570 24.142 2.676 1.00 80.56 84 PRO A N 1
ATOM 659 C CA . PRO A 1 84 ? -11.686 22.982 3.570 1.00 80.56 84 PRO A CA 1
ATOM 660 C C . PRO A 1 84 ? -11.066 23.228 4.958 1.00 80.56 84 PRO A C 1
ATOM 662 O O . PRO A 1 84 ? -11.497 22.651 5.953 1.00 80.56 84 PRO A O 1
ATOM 665 N N . PHE A 1 85 ? -10.107 24.153 5.043 1.00 79.00 85 PHE A N 1
ATOM 666 C CA . PHE A 1 85 ? -9.457 24.561 6.284 1.00 79.00 85 PHE A CA 1
ATOM 667 C C . PHE A 1 85 ? -10.309 25.474 7.181 1.00 79.00 85 PHE A C 1
ATOM 669 O O . PHE A 1 85 ? -10.002 25.595 8.362 1.00 79.00 85 PHE A O 1
ATOM 676 N N . SER A 1 86 ? -11.390 26.096 6.692 1.00 64.75 86 SER A N 1
ATOM 677 C CA . SER A 1 86 ? -12.208 27.012 7.509 1.00 64.75 86 SER A CA 1
ATOM 678 C C . SER A 1 86 ? -13.006 26.291 8.600 1.00 64.75 86 SER A C 1
ATOM 680 O O . SER A 1 86 ? -13.379 26.895 9.603 1.00 64.75 86 SER A O 1
ATOM 682 N N . ALA A 1 87 ? -13.260 24.993 8.414 1.00 56.88 87 ALA A N 1
ATOM 683 C CA . ALA A 1 87 ? -13.862 24.121 9.418 1.00 56.88 87 ALA A CA 1
ATOM 684 C C . ALA A 1 87 ? -12.818 23.478 10.349 1.00 56.88 87 ALA A C 1
ATOM 686 O O . ALA A 1 87 ? -13.192 22.802 11.311 1.00 56.88 87 ALA A O 1
ATOM 687 N N . TRP A 1 88 ? -11.518 23.680 10.091 1.00 55.41 88 TRP A N 1
ATOM 688 C CA . TRP A 1 88 ? -10.445 23.171 10.938 1.00 55.41 88 TRP A CA 1
ATOM 689 C C . TRP A 1 88 ? -10.379 23.996 12.221 1.00 55.41 88 TRP A C 1
ATOM 691 O O . TRP A 1 88 ? -9.608 24.939 12.366 1.00 55.41 88 TRP A O 1
ATOM 701 N N . ARG A 1 89 ? -11.230 23.639 13.180 1.00 53.22 89 ARG A N 1
ATOM 702 C CA . ARG A 1 89 ? -11.036 24.023 14.571 1.00 53.22 89 ARG A CA 1
ATOM 703 C C . ARG A 1 89 ? -10.080 22.991 15.157 1.00 53.22 89 ARG A C 1
ATOM 705 O O . ARG A 1 89 ? -10.461 21.817 15.210 1.00 53.22 89 ARG A O 1
ATOM 712 N N . PRO A 1 90 ? -8.863 23.368 15.596 1.00 51.19 90 PRO A N 1
ATOM 713 C CA . PRO A 1 90 ? -8.106 22.504 16.484 1.00 51.19 90 PRO A CA 1
ATOM 714 C C . PRO A 1 90 ? -9.066 22.158 17.614 1.00 51.19 90 PRO A C 1
ATOM 716 O O . PRO A 1 90 ? -9.578 23.063 18.274 1.00 51.19 90 PRO A O 1
ATOM 719 N N . THR A 1 91 ? -9.417 20.883 17.775 1.00 46.28 91 THR A N 1
ATOM 720 C CA . THR A 1 91 ? -10.283 20.470 18.874 1.00 46.28 91 THR A CA 1
ATOM 721 C C . THR A 1 91 ? -9.531 20.779 20.162 1.00 46.28 91 THR A C 1
ATOM 723 O O . THR A 1 91 ? -8.707 19.992 20.626 1.00 46.28 91 THR A O 1
ATOM 726 N N . SER A 1 92 ? -9.780 21.956 20.730 1.00 42.25 92 SER A N 1
ATOM 727 C CA . SER A 1 92 ? -9.245 22.402 22.014 1.00 42.25 92 SER A CA 1
ATOM 728 C C . SER A 1 92 ? -9.653 21.448 23.144 1.00 42.25 92 SER A C 1
ATOM 730 O O . SER A 1 92 ? -8.986 21.386 24.174 1.00 42.25 92 SER A O 1
ATOM 732 N N . ASP A 1 93 ? -10.661 20.604 22.910 1.00 43.28 93 ASP A N 1
ATOM 733 C CA . ASP A 1 93 ? -11.086 19.535 23.812 1.00 43.28 93 ASP A CA 1
ATOM 734 C C . ASP A 1 93 ? -10.050 18.422 24.013 1.00 43.28 93 ASP A C 1
ATOM 736 O O . ASP A 1 93 ? -9.971 17.863 25.107 1.00 43.28 93 ASP A O 1
ATOM 740 N N . THR A 1 94 ? -9.195 18.126 23.025 1.00 44.84 94 THR A N 1
ATOM 741 C CA . THR A 1 94 ? -8.086 17.168 23.224 1.00 44.84 94 THR A CA 1
ATOM 742 C C . THR A 1 94 ? -6.969 17.737 24.102 1.00 44.84 94 THR A C 1
ATOM 744 O O . THR A 1 94 ? -6.303 16.977 24.797 1.00 44.84 94 THR A O 1
ATOM 747 N N . ALA A 1 95 ? -6.802 19.064 24.142 1.00 41.62 95 ALA A N 1
ATOM 748 C CA . ALA A 1 95 ? -5.870 19.726 25.058 1.00 41.62 95 ALA A CA 1
ATOM 749 C C . ALA A 1 95 ? -6.472 19.941 26.464 1.00 41.62 95 ALA A C 1
ATOM 751 O O . ALA A 1 95 ? -5.733 20.008 27.445 1.00 41.62 95 ALA A O 1
ATOM 752 N N . ARG A 1 96 ? -7.807 20.012 26.589 1.00 41.78 96 ARG A N 1
ATOM 753 C CA . ARG A 1 96 ? -8.507 20.288 27.861 1.00 41.78 96 ARG A CA 1
ATOM 754 C C . ARG A 1 96 ? -8.676 19.090 28.794 1.00 41.78 96 ARG A C 1
ATOM 756 O O . ARG A 1 96 ? -8.897 19.298 29.982 1.00 41.78 96 ARG A O 1
ATOM 763 N N . LYS A 1 97 ? -8.512 17.854 28.317 1.00 47.94 97 LYS A N 1
ATOM 764 C CA . LYS A 1 97 ? -8.423 16.656 29.177 1.00 47.94 97 LYS A CA 1
ATOM 765 C C . LYS A 1 97 ? -6.978 16.183 29.338 1.00 47.94 97 LYS A C 1
ATOM 767 O O . LYS A 1 97 ? -6.697 14.989 29.257 1.00 47.94 97 LYS A O 1
ATOM 772 N N . ALA A 1 98 ? -6.049 17.119 29.546 1.00 49.53 98 ALA A N 1
ATOM 773 C CA . ALA A 1 98 ? -4.685 16.766 29.914 1.00 49.53 98 ALA A CA 1
ATOM 774 C C . ALA A 1 98 ? -4.713 15.915 31.199 1.00 49.53 98 ALA A C 1
ATOM 776 O O . ALA A 1 98 ? -5.454 16.243 32.134 1.00 49.53 98 ALA A O 1
ATOM 777 N N . PRO A 1 99 ? -3.953 14.810 31.264 1.00 53.06 99 PRO A N 1
ATOM 778 C CA . PRO A 1 99 ? -3.878 14.026 32.484 1.00 53.06 99 PRO A CA 1
ATOM 779 C C . PRO A 1 99 ? -3.392 14.933 33.621 1.00 53.06 99 PRO A C 1
ATOM 781 O O . PRO A 1 99 ? -2.411 15.659 33.463 1.00 53.06 99 PRO A O 1
ATOM 784 N N . LYS A 1 100 ? -4.103 14.911 34.758 1.00 54.53 100 LYS A N 1
ATOM 785 C CA . LYS A 1 100 ? -3.840 15.800 35.907 1.00 54.53 100 LYS A CA 1
ATOM 786 C C . LYS A 1 100 ? -2.414 15.650 36.458 1.00 54.53 100 LYS A C 1
ATOM 788 O O . LYS A 1 100 ? -1.884 16.587 37.042 1.00 54.53 100 LYS A O 1
ATOM 793 N N . ASN A 1 101 ? -1.781 14.497 36.231 1.00 62.91 101 ASN A N 1
ATOM 794 C CA . ASN A 1 101 ? -0.416 14.221 36.661 1.00 62.91 101 ASN A CA 1
ATOM 795 C C . ASN A 1 101 ? 0.605 14.783 35.659 1.00 62.91 101 ASN A C 1
ATOM 797 O O . ASN A 1 101 ? 0.602 14.421 34.476 1.00 62.91 101 ASN A O 1
ATOM 801 N N . ALA A 1 102 ? 1.530 15.606 36.164 1.00 61.16 102 ALA A N 1
ATOM 802 C CA . ALA A 1 102 ? 2.596 16.244 35.389 1.00 61.16 102 ALA A CA 1
ATOM 803 C C . ALA A 1 102 ? 3.444 15.242 34.579 1.00 61.16 102 ALA A C 1
ATOM 805 O O . ALA A 1 102 ? 3.798 15.525 33.439 1.00 61.16 102 ALA A O 1
ATOM 806 N N . LEU A 1 103 ? 3.694 14.040 35.113 1.00 61.94 103 LEU A N 1
ATOM 807 C CA . LEU A 1 103 ? 4.467 12.993 34.434 1.00 61.94 103 LEU A CA 1
ATOM 808 C C . LEU A 1 103 ? 3.784 12.495 33.146 1.00 61.94 103 LEU A C 1
ATOM 810 O O . LEU A 1 103 ? 4.385 12.474 32.075 1.00 61.94 103 LEU A O 1
ATOM 814 N N . THR A 1 104 ? 2.495 12.157 33.217 1.00 63.44 104 THR A N 1
ATOM 815 C CA . THR A 1 104 ? 1.696 11.701 32.062 1.00 63.44 104 THR A CA 1
ATOM 816 C C . THR A 1 104 ? 1.456 12.788 31.013 1.00 63.44 104 THR A C 1
ATOM 818 O O . THR A 1 104 ? 1.182 12.460 29.859 1.00 63.44 104 THR A O 1
ATOM 821 N N . ARG A 1 105 ? 1.570 14.072 31.384 1.00 69.06 105 ARG A N 1
ATOM 822 C CA . ARG A 1 105 ? 1.438 15.206 30.456 1.00 69.06 105 ARG A CA 1
ATOM 823 C C . ARG A 1 105 ? 2.585 15.257 29.444 1.00 69.06 105 ARG A C 1
ATOM 825 O O . ARG A 1 105 ? 2.349 15.617 28.296 1.00 69.06 105 ARG A O 1
ATOM 832 N N . TRP A 1 106 ? 3.791 14.871 29.856 1.00 74.88 106 TRP A N 1
ATOM 833 C CA . TRP A 1 106 ? 4.984 14.901 29.004 1.00 74.88 106 TRP A CA 1
ATOM 834 C C . TRP A 1 106 ? 5.276 13.567 28.317 1.00 74.88 106 TRP A C 1
ATOM 836 O O . TRP A 1 106 ? 5.852 13.551 27.236 1.00 74.88 106 TRP A O 1
ATOM 846 N N . ILE A 1 107 ? 4.824 12.449 28.890 1.00 75.38 107 ILE A N 1
ATOM 847 C CA . ILE A 1 107 ? 5.204 11.112 28.420 1.00 75.38 107 ILE A CA 1
ATOM 848 C C . ILE A 1 107 ? 4.718 10.804 26.989 1.00 75.38 107 ILE A C 1
ATOM 850 O O . ILE A 1 107 ? 5.482 10.288 26.178 1.00 75.38 107 ILE A O 1
ATOM 854 N N . TRP A 1 108 ? 3.476 11.164 26.645 1.00 73.25 108 TRP A N 1
ATOM 855 C CA . TRP A 1 108 ? 2.906 10.915 25.315 1.00 73.25 108 TRP A CA 1
ATOM 856 C C . TRP A 1 108 ? 3.543 11.787 24.226 1.00 73.25 108 TRP A C 1
ATOM 858 O O . TRP A 1 108 ? 3.933 11.230 23.198 1.00 73.25 108 TRP A O 1
ATOM 868 N N . PRO A 1 109 ? 3.718 13.110 24.429 1.00 82.19 109 PRO A N 1
ATOM 869 C CA . PRO A 1 109 ? 4.535 13.930 23.539 1.00 82.19 109 PRO A CA 1
ATOM 870 C C . PRO A 1 109 ? 5.942 13.366 23.330 1.00 82.19 109 PRO A C 1
ATOM 872 O O . PRO A 1 109 ? 6.404 13.331 22.195 1.00 82.19 109 PRO A O 1
ATOM 875 N N . THR A 1 110 ? 6.592 12.861 24.384 1.00 83.31 110 THR A N 1
ATOM 876 C CA . THR A 1 110 ? 7.919 12.240 24.272 1.00 83.31 110 THR A CA 1
ATOM 877 C C . THR A 1 110 ? 7.886 10.981 23.408 1.00 83.31 110 THR A C 1
ATOM 879 O O . THR A 1 110 ? 8.685 10.871 22.483 1.00 83.31 110 THR A O 1
ATOM 882 N N . VAL A 1 111 ? 6.946 10.055 23.635 1.00 83.31 111 VAL A N 1
ATOM 883 C CA . VAL A 1 111 ? 6.792 8.844 22.800 1.00 83.31 111 VAL A CA 1
ATOM 884 C C . VAL A 1 111 ? 6.559 9.211 21.334 1.00 83.31 111 VAL A C 1
ATOM 886 O O . VAL A 1 111 ? 7.195 8.644 20.447 1.00 83.31 111 VAL A O 1
ATOM 889 N N . LEU A 1 112 ? 5.673 10.172 21.066 1.00 85.44 112 LEU A N 1
ATOM 890 C CA . LEU A 1 112 ? 5.366 10.616 19.706 1.00 85.44 112 LEU A CA 1
ATOM 891 C C . LEU A 1 112 ? 6.549 11.335 19.054 1.00 85.44 112 LEU A C 1
ATOM 893 O O . LEU A 1 112 ? 6.819 11.102 17.879 1.00 85.44 112 LEU A O 1
ATOM 897 N N . GLY A 1 113 ? 7.278 12.158 19.809 1.00 89.31 113 GLY A N 1
ATOM 898 C CA . GLY A 1 113 ? 8.497 12.818 19.353 1.00 89.31 113 GLY A CA 1
ATOM 899 C C . GLY A 1 113 ? 9.591 11.811 19.002 1.00 89.31 113 GLY A C 1
ATOM 900 O O . GLY A 1 113 ? 10.174 11.891 17.925 1.00 89.31 113 GLY A O 1
ATOM 901 N N . LEU A 1 114 ? 9.816 10.804 19.850 1.00 89.56 114 LEU A N 1
ATOM 902 C CA . LEU A 1 114 ? 10.779 9.731 19.585 1.00 89.56 114 LEU A CA 1
ATOM 903 C C . LEU A 1 114 ? 10.360 8.857 18.397 1.00 89.56 114 LEU A C 1
ATOM 905 O O . LEU A 1 114 ? 11.205 8.506 17.570 1.00 89.56 114 LEU A O 1
ATOM 909 N N . ALA A 1 115 ? 9.070 8.535 18.271 1.00 90.12 115 ALA A N 1
ATOM 910 C CA . ALA A 1 115 ? 8.542 7.825 17.109 1.00 90.12 115 ALA A CA 1
ATOM 911 C C . ALA A 1 115 ? 8.741 8.645 15.827 1.00 90.12 115 ALA A C 1
ATOM 913 O O . ALA A 1 115 ? 9.250 8.117 14.841 1.00 90.12 115 ALA A O 1
ATOM 914 N N . PHE A 1 116 ? 8.422 9.942 15.854 1.00 93.44 116 PHE A N 1
ATOM 915 C CA . PHE A 1 116 ? 8.641 10.852 14.732 1.00 93.44 116 PHE A CA 1
ATOM 916 C C . PHE A 1 116 ? 10.115 10.909 14.326 1.00 93.44 116 PHE A C 1
ATOM 918 O O . PHE A 1 116 ? 10.425 10.714 13.153 1.00 93.44 116 PHE A O 1
ATOM 925 N N . LEU A 1 117 ? 11.028 11.096 15.283 1.00 91.75 117 LEU A N 1
ATOM 926 C CA . LEU A 1 117 ? 12.469 11.121 15.018 1.00 91.75 117 LEU A CA 1
ATOM 927 C C . LEU A 1 117 ? 12.969 9.793 14.446 1.00 91.75 117 LEU A C 1
ATOM 929 O O . LEU A 1 117 ? 13.720 9.793 13.473 1.00 91.75 117 LEU A O 1
ATOM 933 N N . THR A 1 118 ? 12.515 8.665 14.998 1.00 91.38 118 THR A N 1
ATOM 934 C CA . THR A 1 118 ? 12.856 7.329 14.488 1.00 91.38 118 THR A CA 1
ATOM 935 C C . THR A 1 118 ? 12.426 7.184 13.033 1.00 91.38 118 THR A C 1
ATOM 937 O O . THR A 1 118 ? 13.228 6.801 12.184 1.00 91.38 118 THR A O 1
ATOM 940 N N . VAL A 1 119 ? 11.174 7.529 12.726 1.00 94.56 119 VAL A N 1
ATOM 941 C CA . VAL A 1 119 ? 10.621 7.433 11.372 1.00 94.56 119 VAL A CA 1
ATOM 942 C C . VAL A 1 119 ? 11.336 8.384 10.415 1.00 94.56 119 VAL A C 1
ATOM 944 O O . VAL A 1 119 ? 11.694 7.974 9.311 1.00 94.56 119 VAL A O 1
ATOM 947 N N . LEU A 1 120 ? 11.619 9.617 10.838 1.00 93.31 120 LEU A N 1
ATOM 948 C CA . LEU A 1 120 ? 12.331 10.612 10.038 1.00 93.31 120 LEU A CA 1
ATOM 949 C C . LEU A 1 120 ? 13.755 10.168 9.694 1.00 93.31 120 LEU A C 1
ATOM 951 O O . LEU A 1 120 ? 14.139 10.220 8.526 1.00 93.31 120 LEU A O 1
ATOM 955 N N . ILE A 1 121 ? 14.520 9.697 10.682 1.00 90.75 121 ILE A N 1
ATOM 956 C CA . ILE A 1 121 ? 15.895 9.225 10.469 1.00 90.75 121 ILE A CA 1
ATOM 957 C C . ILE A 1 121 ? 15.884 8.015 9.534 1.00 90.75 121 ILE A C 1
ATOM 959 O O . ILE A 1 121 ? 16.592 8.010 8.532 1.00 90.75 121 ILE A O 1
ATOM 963 N N . ARG A 1 122 ? 15.036 7.017 9.803 1.00 90.50 122 ARG A N 1
ATOM 964 C CA . ARG A 1 122 ? 14.941 5.798 8.985 1.00 90.50 122 ARG A CA 1
ATOM 965 C C . ARG A 1 122 ? 14.485 6.046 7.551 1.00 90.50 122 ARG A C 1
ATOM 967 O O . ARG A 1 122 ? 14.883 5.298 6.669 1.00 90.50 122 ARG A O 1
ATOM 974 N N . SER A 1 123 ? 13.679 7.078 7.319 1.00 92.06 123 SER A N 1
ATOM 975 C CA . SER A 1 123 ? 13.219 7.450 5.973 1.00 92.06 123 SER A CA 1
ATOM 976 C C . SER A 1 123 ? 14.224 8.313 5.211 1.00 92.06 123 SER A C 1
ATOM 978 O O . SER A 1 123 ? 14.090 8.481 4.006 1.00 92.06 123 SER A O 1
ATOM 980 N N . ALA A 1 124 ? 15.205 8.897 5.905 1.00 88.69 124 ALA A N 1
ATOM 981 C CA . ALA A 1 124 ? 16.280 9.681 5.300 1.00 88.69 124 ALA A CA 1
ATOM 982 C C . ALA A 1 124 ? 17.564 8.863 5.053 1.00 88.69 124 ALA A C 1
ATOM 984 O O . ALA A 1 124 ? 18.495 9.388 4.446 1.00 88.69 124 ALA A O 1
ATOM 985 N N . GLN A 1 125 ? 17.616 7.618 5.538 1.00 87.25 125 GLN A N 1
ATOM 986 C CA . GLN A 1 125 ? 18.727 6.675 5.362 1.00 87.25 125 GLN A CA 1
ATOM 987 C C . GLN A 1 125 ? 18.758 6.060 3.958 1.00 87.25 125 GLN A C 1
ATOM 989 O O . GLN A 1 125 ? 17.836 6.252 3.161 1.00 87.25 125 GLN A O 1
ATOM 994 N N . LEU A 1 126 ? 19.824 5.310 3.663 1.00 85.19 126 LEU A N 1
ATOM 995 C CA . LEU A 1 126 ? 19.921 4.564 2.416 1.00 85.19 126 LEU A CA 1
ATOM 996 C C . LEU A 1 126 ? 18.813 3.491 2.354 1.00 85.19 126 LEU A C 1
ATOM 998 O O . LEU A 1 126 ? 18.592 2.777 3.340 1.00 85.19 126 LEU A O 1
ATOM 1002 N N . PRO A 1 127 ? 18.119 3.330 1.216 1.00 86.88 127 PRO A N 1
ATOM 1003 C CA . PRO A 1 127 ? 17.178 2.232 1.030 1.00 86.88 127 PRO A CA 1
ATOM 1004 C C . PRO A 1 127 ? 17.884 0.874 1.145 1.00 86.88 127 PRO A C 1
ATOM 1006 O O . PRO A 1 127 ? 18.809 0.585 0.393 1.00 86.88 127 PRO A O 1
ATOM 1009 N N . ARG A 1 128 ? 17.446 0.029 2.087 1.00 81.31 128 ARG A N 1
ATOM 1010 C CA . ARG A 1 128 ? 18.120 -1.248 2.413 1.00 81.31 128 ARG A CA 1
ATOM 1011 C C . ARG A 1 128 ? 17.474 -2.481 1.812 1.00 81.31 128 ARG A C 1
ATOM 1013 O O . ARG A 1 128 ? 18.081 -3.547 1.778 1.00 81.31 128 ARG A O 1
ATOM 1020 N N . LEU A 1 129 ? 16.212 -2.372 1.413 1.00 86.62 129 LEU A N 1
ATOM 1021 C CA . LEU A 1 129 ? 15.506 -3.511 0.859 1.00 86.62 129 LEU A CA 1
ATOM 1022 C C . LEU A 1 129 ? 16.035 -3.781 -0.548 1.00 86.62 129 LEU A C 1
ATOM 1024 O O . LEU A 1 129 ? 15.946 -2.900 -1.400 1.00 86.62 129 LEU A O 1
ATOM 1028 N N . ASN A 1 130 ? 16.519 -4.995 -0.808 1.00 83.81 130 ASN A N 1
ATOM 1029 C CA . ASN A 1 130 ? 17.140 -5.324 -2.095 1.00 83.81 130 ASN A CA 1
ATOM 1030 C C . ASN A 1 130 ? 16.175 -5.173 -3.288 1.00 83.81 130 ASN A C 1
ATOM 1032 O O . ASN A 1 130 ? 16.559 -4.775 -4.382 1.00 83.81 130 ASN A O 1
ATOM 1036 N N . ASP A 1 131 ? 14.876 -5.380 -3.052 1.00 88.50 131 ASP A N 1
ATOM 1037 C CA . ASP A 1 131 ? 13.827 -5.124 -4.044 1.00 88.50 131 ASP A CA 1
ATOM 1038 C C . ASP A 1 131 ? 13.820 -3.668 -4.556 1.00 88.50 131 ASP A C 1
ATOM 1040 O O . ASP A 1 131 ? 13.364 -3.407 -5.673 1.00 88.50 131 ASP A O 1
ATOM 1044 N N . THR A 1 132 ? 14.358 -2.727 -3.766 1.00 91.25 132 THR A N 1
ATOM 1045 C CA . THR A 1 132 ? 14.432 -1.305 -4.120 1.00 91.25 132 THR A CA 1
ATOM 1046 C C . THR A 1 132 ? 15.220 -1.100 -5.401 1.00 91.25 132 THR A C 1
ATOM 1048 O O . THR A 1 132 ? 14.720 -0.483 -6.339 1.00 91.25 132 THR A O 1
ATOM 1051 N N . GLY A 1 133 ? 16.442 -1.633 -5.433 1.00 89.25 133 GLY A N 1
ATOM 1052 C CA . GLY A 1 133 ? 17.321 -1.548 -6.588 1.00 89.25 133 GLY A CA 1
ATOM 1053 C C . GLY A 1 133 ? 16.928 -2.519 -7.693 1.00 89.25 133 GLY A C 1
ATOM 1054 O O . GLY A 1 133 ? 17.084 -2.200 -8.870 1.00 89.25 133 GLY A O 1
ATOM 1055 N N . GLY A 1 134 ? 16.365 -3.672 -7.323 1.00 88.19 134 GLY A N 1
ATOM 1056 C CA . GLY A 1 134 ? 15.975 -4.708 -8.271 1.00 88.19 134 GLY A CA 1
ATOM 1057 C C . GLY A 1 134 ? 14.736 -4.378 -9.109 1.00 88.19 134 GLY A C 1
ATOM 1058 O O . GLY A 1 134 ? 14.672 -4.802 -10.264 1.00 88.19 134 GLY A O 1
ATOM 1059 N N . TYR A 1 135 ? 13.734 -3.677 -8.556 1.00 92.38 135 TYR A N 1
ATOM 1060 C CA . TYR A 1 135 ? 12.565 -3.259 -9.343 1.00 92.38 135 TYR A CA 1
ATOM 1061 C C . TYR A 1 135 ? 11.763 -2.061 -8.818 1.00 92.38 135 TYR A C 1
ATOM 1063 O O . TYR A 1 135 ? 11.050 -1.469 -9.623 1.00 92.38 135 TYR A O 1
ATOM 1071 N N . HIS A 1 136 ? 11.837 -1.664 -7.538 1.00 94.50 136 HIS A N 1
ATOM 1072 C CA . HIS A 1 136 ? 10.996 -0.548 -7.062 1.00 94.50 136 HIS A CA 1
ATOM 1073 C C . HIS A 1 136 ? 11.395 0.781 -7.702 1.00 94.50 136 HIS A C 1
ATOM 1075 O O . HIS A 1 136 ? 10.564 1.417 -8.344 1.00 94.50 136 HIS A O 1
ATOM 1081 N N . ALA A 1 137 ? 12.661 1.180 -7.558 1.00 93.44 137 ALA A N 1
ATOM 1082 C CA . ALA A 1 137 ? 13.171 2.411 -8.152 1.00 93.44 137 ALA A CA 1
ATOM 1083 C C . ALA A 1 137 ? 13.139 2.364 -9.693 1.00 93.44 137 ALA A C 1
ATOM 1085 O O . ALA A 1 137 ? 12.593 3.299 -10.277 1.00 93.44 137 ALA A O 1
ATOM 1086 N N . PRO A 1 138 ? 13.554 1.266 -10.365 1.00 93.62 138 PRO A N 1
ATOM 1087 C CA . PRO A 1 138 ? 13.430 1.181 -11.820 1.00 93.62 138 PRO A CA 1
ATOM 1088 C C . PRO A 1 138 ? 11.985 1.312 -12.321 1.00 93.62 138 PRO A C 1
ATOM 1090 O O . PRO A 1 138 ? 11.738 1.992 -13.311 1.00 93.62 138 PRO A O 1
ATOM 1093 N N . MET A 1 139 ? 11.008 0.702 -11.637 1.00 95.75 139 MET A N 1
ATOM 1094 C CA . MET A 1 139 ? 9.598 0.821 -12.029 1.00 95.75 139 MET A CA 1
ATOM 1095 C C . MET A 1 139 ? 9.070 2.248 -11.832 1.00 95.75 139 MET A C 1
ATOM 1097 O O . MET A 1 139 ? 8.308 2.739 -12.662 1.00 95.75 139 MET A O 1
ATOM 1101 N N . ILE A 1 140 ? 9.489 2.933 -10.763 1.00 96.00 140 ILE A N 1
ATOM 1102 C CA . ILE A 1 140 ? 9.172 4.352 -10.553 1.00 96.00 140 ILE A CA 1
ATOM 1103 C C . ILE A 1 140 ? 9.737 5.199 -11.701 1.00 96.00 140 ILE A C 1
ATOM 1105 O O . ILE A 1 140 ? 9.023 6.049 -12.226 1.00 96.00 140 ILE A O 1
ATOM 1109 N N . GLU A 1 141 ? 10.967 4.937 -12.146 1.00 94.12 141 GLU A N 1
ATOM 1110 C CA . GLU A 1 141 ? 11.555 5.642 -13.291 1.00 94.12 141 GLU A CA 1
ATOM 1111 C C . GLU A 1 141 ? 10.799 5.371 -14.599 1.00 94.12 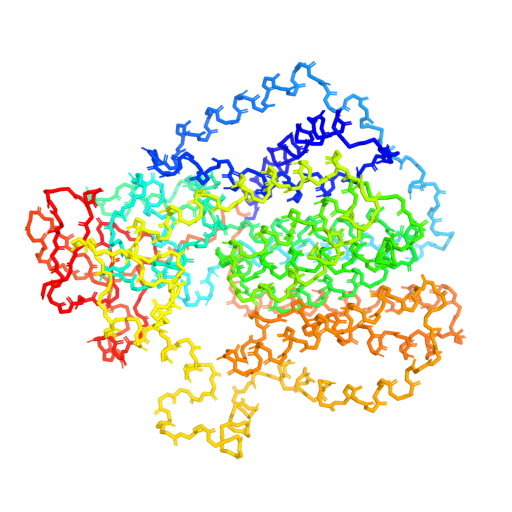141 GLU A C 1
ATOM 1113 O O . GLU A 1 141 ? 10.551 6.314 -15.354 1.00 94.12 141 GLU A O 1
ATOM 1118 N N . TRP A 1 142 ? 10.351 4.133 -14.845 1.00 96.56 142 TRP A N 1
ATOM 1119 C CA . TRP A 1 142 ? 9.486 3.816 -15.990 1.00 96.56 142 TRP A CA 1
ATOM 1120 C C . TRP A 1 142 ? 8.186 4.621 -15.970 1.00 96.56 142 TRP A C 1
ATOM 1122 O O . TRP A 1 142 ? 7.813 5.198 -16.988 1.00 96.56 142 TRP A O 1
ATOM 1132 N N . ILE A 1 143 ? 7.533 4.713 -14.807 1.00 97.38 143 ILE A N 1
ATOM 1133 C CA . ILE A 1 143 ? 6.295 5.485 -14.623 1.00 97.38 143 ILE A CA 1
ATOM 1134 C C . ILE A 1 143 ? 6.521 6.987 -14.874 1.00 97.38 143 ILE A C 1
ATOM 1136 O O . ILE A 1 143 ? 5.631 7.667 -15.386 1.00 97.38 143 ILE A O 1
ATOM 1140 N N . ARG A 1 144 ? 7.698 7.521 -14.522 1.00 95.06 144 ARG A N 1
ATOM 1141 C CA . ARG A 1 144 ? 8.036 8.945 -14.699 1.00 95.06 144 ARG A CA 1
ATOM 1142 C C . ARG A 1 144 ? 8.366 9.321 -16.140 1.00 95.06 144 ARG A C 1
ATOM 1144 O O . ARG A 1 144 ? 8.155 10.473 -16.509 1.00 95.06 144 ARG A O 1
ATOM 1151 N N . HIS A 1 145 ? 8.899 8.393 -16.931 1.00 94.50 145 HIS A N 1
ATOM 1152 C CA . HIS A 1 145 ? 9.404 8.688 -18.276 1.00 94.50 145 HIS A CA 1
ATOM 1153 C C . HIS A 1 145 ? 8.467 8.246 -19.398 1.00 94.50 145 HIS A C 1
ATOM 1155 O O . HIS A 1 145 ? 8.460 8.870 -20.457 1.00 94.50 145 HIS A O 1
ATOM 1161 N N . TYR A 1 146 ? 7.651 7.218 -19.169 1.00 97.06 146 TYR A N 1
ATOM 1162 C CA . TYR A 1 146 ? 6.770 6.658 -20.187 1.00 97.06 146 TYR A CA 1
ATOM 1163 C C . TYR A 1 146 ? 5.337 6.532 -19.670 1.00 97.06 146 TYR A C 1
ATOM 1165 O O . TYR A 1 146 ? 5.104 6.300 -18.483 1.00 97.06 146 TYR A O 1
ATOM 1173 N N . ALA A 1 147 ? 4.370 6.648 -20.583 1.00 97.25 147 ALA A N 1
ATOM 1174 C CA . ALA A 1 147 ? 3.067 6.025 -20.373 1.00 97.25 147 ALA A CA 1
ATOM 1175 C C . ALA A 1 147 ? 3.250 4.507 -20.215 1.00 97.25 147 ALA A C 1
ATOM 1177 O O . ALA A 1 147 ? 4.326 3.969 -20.492 1.00 97.25 147 ALA A O 1
ATOM 1178 N N . ILE A 1 148 ? 2.217 3.806 -19.761 1.00 98.06 148 ILE A N 1
ATOM 1179 C CA . ILE A 1 148 ? 2.302 2.365 -19.531 1.00 98.06 148 ILE A CA 1
ATOM 1180 C C . ILE A 1 148 ? 2.855 1.604 -20.750 1.00 98.06 148 ILE A C 1
ATOM 1182 O O . ILE A 1 148 ? 2.389 1.762 -21.877 1.00 98.06 148 ILE A O 1
ATOM 1186 N N . VAL A 1 149 ? 3.887 0.791 -20.516 1.00 98.38 149 VAL A N 1
ATOM 1187 C CA . VAL A 1 149 ? 4.695 0.188 -21.584 1.00 98.38 149 VAL A CA 1
ATOM 1188 C C . VAL A 1 149 ? 4.254 -1.259 -21.839 1.00 98.38 149 VAL A C 1
ATOM 1190 O O . VAL A 1 149 ? 4.336 -2.081 -20.918 1.00 98.38 149 VAL A O 1
ATOM 1193 N N . PRO A 1 150 ? 3.815 -1.612 -23.065 1.00 98.38 150 PRO A N 1
ATOM 1194 C CA . PRO A 1 150 ? 3.409 -2.975 -23.391 1.00 98.38 150 PRO A CA 1
ATOM 1195 C C . PRO A 1 150 ? 4.522 -4.002 -23.155 1.00 98.38 150 PRO A C 1
ATOM 1197 O O . PRO A 1 150 ? 5.659 -3.822 -23.591 1.00 98.38 150 PRO A O 1
ATOM 1200 N N . GLY A 1 151 ? 4.209 -5.091 -22.458 1.00 97.50 151 GLY A N 1
ATOM 1201 C CA . GLY A 1 151 ? 5.150 -6.190 -22.233 1.00 97.50 151 GLY A CA 1
ATOM 1202 C C . GLY A 1 151 ? 6.387 -5.810 -21.424 1.00 97.50 151 GLY A C 1
ATOM 1203 O O . GLY A 1 151 ? 7.402 -6.494 -21.521 1.00 97.50 151 GLY A O 1
ATOM 1204 N N . LEU A 1 152 ? 6.341 -4.745 -20.615 1.00 97.62 152 LEU A N 1
ATOM 1205 C CA . LEU A 1 152 ? 7.472 -4.337 -19.774 1.00 97.62 152 LEU A CA 1
ATOM 1206 C C . LEU A 1 152 ? 7.948 -5.461 -18.835 1.00 97.62 152 LEU A C 1
ATOM 1208 O O . LEU A 1 152 ? 9.130 -5.548 -18.502 1.00 97.62 152 LEU A O 1
ATOM 1212 N N . ALA A 1 153 ? 7.054 -6.376 -18.457 1.00 96.56 153 ALA A N 1
ATOM 1213 C CA . ALA A 1 153 ? 7.403 -7.560 -17.681 1.00 96.56 153 ALA A CA 1
ATOM 1214 C C . ALA A 1 153 ? 8.314 -8.555 -18.426 1.00 96.56 153 ALA A C 1
ATOM 1216 O O . ALA A 1 153 ? 8.976 -9.360 -17.774 1.00 96.56 153 ALA A O 1
ATOM 1217 N N . ASN A 1 154 ? 8.414 -8.481 -19.759 1.00 96.25 154 ASN A N 1
ATOM 1218 C CA . ASN A 1 154 ? 9.394 -9.254 -20.525 1.00 96.25 154 ASN A CA 1
ATOM 1219 C C . ASN A 1 154 ? 10.824 -8.804 -20.230 1.00 96.25 154 ASN A C 1
ATOM 1221 O O . ASN A 1 154 ? 11.712 -9.643 -20.222 1.00 96.25 154 ASN A O 1
ATOM 1225 N N . LEU A 1 155 ? 11.051 -7.515 -19.948 1.00 94.31 155 LEU A N 1
ATOM 1226 C CA . LEU A 1 155 ? 12.368 -6.990 -19.570 1.00 94.31 155 LEU A CA 1
ATOM 1227 C C . LEU A 1 155 ? 12.781 -7.472 -18.170 1.00 94.31 155 LEU A C 1
ATOM 1229 O O . LEU A 1 155 ? 13.920 -7.874 -17.944 1.00 94.31 155 LEU A O 1
ATOM 1233 N N . ASN A 1 156 ? 11.842 -7.428 -17.226 1.00 91.94 156 ASN A N 1
ATOM 1234 C CA . ASN A 1 156 ? 11.998 -7.948 -15.873 1.00 91.94 156 ASN A CA 1
ATOM 1235 C C . ASN A 1 156 ? 10.616 -8.327 -15.341 1.00 91.94 156 ASN A C 1
ATOM 1237 O O . ASN A 1 156 ? 9.756 -7.463 -15.173 1.00 91.94 156 ASN A O 1
ATOM 1241 N N . TYR A 1 157 ? 10.419 -9.606 -15.016 1.00 91.12 157 TYR A N 1
ATOM 1242 C CA . TYR A 1 157 ? 9.116 -10.151 -14.613 1.00 91.12 157 TYR A CA 1
ATOM 1243 C C . TYR A 1 157 ? 8.462 -9.390 -13.446 1.00 91.12 157 TYR A C 1
ATOM 1245 O O . TYR A 1 157 ? 7.238 -9.403 -13.323 1.00 91.12 157 TYR A O 1
ATOM 1253 N N . ARG A 1 158 ? 9.243 -8.712 -12.590 1.00 91.75 158 ARG A N 1
ATOM 1254 C CA . ARG A 1 158 ? 8.734 -7.931 -11.449 1.00 91.75 158 ARG A CA 1
ATOM 1255 C C . ARG A 1 158 ? 8.035 -6.637 -11.862 1.00 91.75 158 ARG A C 1
ATOM 1257 O O . ARG A 1 158 ? 7.193 -6.147 -11.111 1.00 91.75 158 ARG A O 1
ATOM 1264 N N . PHE A 1 159 ? 8.327 -6.103 -13.050 1.00 94.75 159 PHE A N 1
ATOM 1265 C CA . PHE A 1 159 ? 7.601 -4.953 -13.603 1.00 94.75 159 PHE A CA 1
ATOM 1266 C C . PHE A 1 159 ? 6.141 -5.294 -13.928 1.00 94.75 159 PHE A C 1
ATOM 1268 O O . PHE A 1 159 ? 5.298 -4.405 -13.967 1.00 94.75 159 PHE A O 1
ATOM 1275 N N . GLY A 1 160 ? 5.813 -6.585 -14.045 1.00 94.25 160 GLY A N 1
ATOM 1276 C CA . GLY A 1 160 ? 4.441 -7.059 -14.203 1.00 94.25 160 GLY A CA 1
ATOM 1277 C C . GLY A 1 160 ? 3.597 -7.050 -12.930 1.00 94.25 160 GLY A C 1
ATOM 1278 O O . GLY A 1 160 ? 2.391 -7.231 -13.018 1.00 94.25 160 GLY A O 1
ATOM 1279 N N . PHE A 1 161 ? 4.176 -6.828 -11.741 1.00 93.25 161 PHE A N 1
ATOM 1280 C CA . PHE A 1 161 ? 3.410 -6.850 -10.483 1.00 93.25 161 PHE A CA 1
ATOM 1281 C C . PHE A 1 161 ? 2.385 -5.718 -10.357 1.00 93.25 161 PHE A C 1
ATOM 1283 O O . PHE A 1 161 ? 1.535 -5.781 -9.473 1.00 93.25 161 PHE A O 1
ATOM 1290 N N . ASN A 1 162 ? 2.486 -4.685 -11.203 1.00 94.38 162 ASN A N 1
ATOM 1291 C CA . ASN A 1 162 ? 1.526 -3.588 -11.298 1.00 94.38 162 ASN A CA 1
ATOM 1292 C C . ASN A 1 162 ? 1.121 -3.003 -9.924 1.00 94.38 162 ASN A C 1
ATOM 1294 O O . ASN A 1 162 ? -0.058 -2.810 -9.623 1.00 94.38 162 ASN A O 1
ATOM 1298 N N . ASN A 1 163 ? 2.108 -2.775 -9.046 1.00 95.88 163 ASN A N 1
ATOM 1299 C CA . ASN A 1 163 ? 1.852 -2.273 -7.695 1.00 95.88 163 ASN A CA 1
ATOM 1300 C C . ASN A 1 163 ? 1.425 -0.803 -7.770 1.00 95.88 163 ASN A C 1
ATOM 1302 O O . ASN A 1 163 ? 2.243 0.066 -8.089 1.00 95.88 163 ASN A O 1
ATOM 1306 N N . SER A 1 164 ? 0.177 -0.502 -7.406 1.00 97.25 164 SER A N 1
ATOM 1307 C CA . SER A 1 164 ? -0.367 0.853 -7.547 1.00 97.25 164 SER A CA 1
ATOM 1308 C C . SER A 1 164 ? 0.408 1.901 -6.741 1.00 97.25 164 SER A C 1
ATOM 1310 O O . SER A 1 164 ? 0.514 3.047 -7.162 1.00 97.25 164 SER A O 1
ATOM 1312 N N . TRP A 1 165 ? 1.022 1.521 -5.615 1.00 97.88 165 TRP A N 1
ATOM 1313 C CA . TRP A 1 165 ? 1.797 2.444 -4.774 1.00 97.88 165 TRP A CA 1
ATOM 1314 C C . TRP A 1 165 ? 2.964 3.126 -5.500 1.00 97.88 165 TRP A C 1
ATOM 1316 O O . TRP A 1 165 ? 3.328 4.252 -5.152 1.00 97.88 165 TRP A O 1
ATOM 1326 N N . PHE A 1 166 ? 3.534 2.503 -6.536 1.00 97.88 166 PHE A N 1
ATOM 1327 C CA . PHE A 1 166 ? 4.611 3.125 -7.310 1.00 97.88 166 PHE A CA 1
ATOM 1328 C C . PHE A 1 166 ? 4.157 4.375 -8.069 1.00 97.88 166 PHE A C 1
ATOM 1330 O O . PHE A 1 166 ? 4.971 5.268 -8.277 1.00 97.88 166 PHE A O 1
ATOM 1337 N N . LEU A 1 167 ? 2.865 4.501 -8.391 1.00 98.06 167 LEU A N 1
ATOM 1338 C CA . LEU A 1 167 ? 2.303 5.707 -9.008 1.00 98.06 167 LEU A CA 1
ATOM 1339 C C . LEU A 1 167 ? 2.414 6.912 -8.073 1.00 98.06 167 LEU A C 1
ATOM 1341 O O . LEU A 1 167 ? 2.821 7.994 -8.490 1.00 98.06 167 LEU A O 1
ATOM 1345 N N . LEU A 1 168 ? 2.102 6.717 -6.789 1.00 97.44 168 LEU A N 1
ATOM 1346 C CA . LEU A 1 168 ? 2.214 7.776 -5.790 1.00 97.44 168 LEU A CA 1
ATOM 1347 C C . LEU A 1 168 ? 3.680 8.122 -5.500 1.00 97.44 168 LEU A C 1
ATOM 1349 O O . LEU A 1 168 ? 4.009 9.291 -5.312 1.00 97.44 168 LEU A O 1
ATOM 1353 N N . ASN A 1 169 ? 4.565 7.119 -5.509 1.00 96.81 169 ASN A N 1
ATOM 1354 C CA . ASN A 1 169 ? 6.006 7.350 -5.403 1.00 96.81 169 ASN A CA 1
ATOM 1355 C C . ASN A 1 169 ? 6.522 8.171 -6.588 1.00 96.81 169 ASN A C 1
ATOM 1357 O O . ASN A 1 169 ? 7.200 9.163 -6.361 1.00 96.81 169 ASN A O 1
ATOM 1361 N N . ALA A 1 170 ? 6.157 7.817 -7.823 1.00 95.94 170 ALA A N 1
ATOM 1362 C CA . ALA A 1 170 ? 6.520 8.572 -9.022 1.00 95.94 170 ALA A CA 1
ATOM 1363 C C . ALA A 1 170 ? 5.978 10.007 -8.990 1.00 95.94 170 ALA A C 1
ATOM 1365 O O . ALA A 1 170 ? 6.699 10.949 -9.309 1.00 95.94 170 ALA A O 1
ATOM 1366 N N . PHE A 1 171 ? 4.742 10.192 -8.522 1.00 96.56 171 PHE A N 1
ATOM 1367 C CA . PHE A 1 171 ? 4.141 11.514 -8.382 1.00 96.56 171 PHE A CA 1
ATOM 1368 C C . PHE A 1 171 ? 4.888 12.412 -7.389 1.00 96.56 171 PHE A C 1
ATOM 1370 O O . PHE A 1 171 ? 5.003 13.609 -7.632 1.00 96.56 171 PHE A O 1
ATOM 1377 N N . PHE A 1 172 ? 5.411 11.862 -6.289 1.00 94.50 172 PHE A N 1
ATOM 1378 C CA . PHE A 1 172 ? 6.183 12.610 -5.286 1.00 94.50 172 PHE A CA 1
ATOM 1379 C C . PHE A 1 172 ? 7.707 12.443 -5.415 1.00 94.50 172 PHE A C 1
ATOM 1381 O O . PHE A 1 172 ? 8.445 12.891 -4.534 1.00 94.50 172 PHE A O 1
ATOM 1388 N N . ALA A 1 173 ? 8.186 11.858 -6.515 1.00 87.44 173 ALA A N 1
ATOM 1389 C CA . ALA A 1 173 ? 9.600 11.691 -6.850 1.00 87.44 173 ALA A CA 1
ATOM 1390 C C . ALA A 1 173 ? 10.218 13.028 -7.300 1.00 87.44 173 ALA A C 1
ATOM 1392 O O . ALA A 1 173 ? 10.662 13.193 -8.440 1.00 87.44 173 ALA A O 1
ATOM 1393 N N . LEU A 1 174 ? 10.212 14.013 -6.399 1.00 76.69 174 LEU A N 1
ATOM 1394 C CA . LEU A 1 174 ? 10.817 15.318 -6.629 1.00 76.69 174 LEU A CA 1
ATOM 1395 C C . LEU A 1 174 ? 12.345 15.163 -6.741 1.00 76.69 174 LEU A C 1
ATOM 1397 O O . LEU A 1 174 ? 12.934 14.398 -5.965 1.00 76.69 174 LEU A O 1
ATOM 1401 N N . PRO A 1 175 ? 12.997 15.867 -7.683 1.00 71.62 175 PRO A N 1
ATOM 1402 C CA . PRO A 1 175 ? 14.448 15.834 -7.812 1.00 71.62 175 PRO A CA 1
ATOM 1403 C C . PRO A 1 175 ? 15.114 16.416 -6.554 1.00 71.62 175 PRO A C 1
ATOM 1405 O O . PRO A 1 175 ? 14.722 17.476 -6.065 1.00 71.62 175 PRO A O 1
ATOM 1408 N N . LEU A 1 176 ? 16.125 15.724 -6.022 1.00 66.00 176 LEU A N 1
ATOM 1409 C CA . LEU A 1 176 ? 16.935 16.200 -4.900 1.00 66.00 176 LEU A CA 1
ATOM 1410 C C . LEU A 1 176 ? 17.885 17.343 -5.331 1.00 66.00 176 LEU A C 1
ATOM 1412 O O . LEU A 1 176 ? 18.703 17.150 -6.232 1.00 66.00 176 LEU A O 1
ATOM 1416 N N . PRO A 1 177 ? 17.846 18.524 -4.681 1.00 57.12 177 PRO A N 1
ATOM 1417 C CA . PRO A 1 177 ? 18.767 19.620 -4.985 1.00 57.12 177 PRO A CA 1
ATOM 1418 C C . PRO A 1 177 ? 20.231 19.204 -4.787 1.00 57.12 177 PRO A C 1
ATOM 1420 O O . PRO A 1 177 ? 20.568 18.629 -3.754 1.00 57.12 177 PRO A O 1
ATOM 1423 N N . GLY A 1 178 ? 21.105 19.518 -5.749 1.00 50.25 178 GLY A N 1
ATOM 1424 C CA . GLY A 1 178 ? 22.552 19.295 -5.626 1.00 50.25 178 GLY A CA 1
ATOM 1425 C C . GLY A 1 178 ? 23.017 17.841 -5.761 1.00 50.25 178 GLY A C 1
ATOM 1426 O O . GLY A 1 178 ? 24.178 17.561 -5.468 1.00 50.25 178 GLY A O 1
ATOM 1427 N N . ALA A 1 179 ? 22.160 16.909 -6.200 1.00 46.50 179 ALA A N 1
ATOM 1428 C CA . ALA A 1 179 ? 22.645 15.582 -6.572 1.00 46.50 179 ALA A CA 1
ATOM 1429 C C . ALA A 1 179 ? 23.569 15.714 -7.798 1.00 46.50 179 ALA A C 1
ATOM 1431 O O . ALA A 1 179 ? 23.170 16.362 -8.772 1.00 46.50 179 ALA A O 1
ATOM 1432 N N . PRO A 1 180 ? 24.782 15.133 -7.776 1.00 43.50 180 PRO A N 1
ATOM 1433 C CA . PRO A 1 180 ? 25.656 15.172 -8.935 1.00 43.50 180 PRO A CA 1
ATOM 1434 C C . PRO A 1 180 ? 24.935 14.534 -10.125 1.00 43.50 180 PRO A C 1
ATOM 1436 O O . PRO A 1 180 ? 24.437 13.410 -10.029 1.00 43.50 180 PRO A O 1
ATOM 1439 N N . VAL A 1 181 ? 24.870 15.269 -11.239 1.00 45.31 181 VAL A N 1
ATOM 1440 C CA . VAL A 1 181 ? 24.493 14.724 -12.547 1.00 45.31 181 VAL A CA 1
ATOM 1441 C C . VAL A 1 181 ? 25.575 13.710 -12.890 1.00 45.31 181 VAL A C 1
ATOM 1443 O O . VAL A 1 181 ? 26.678 14.073 -13.294 1.00 45.31 181 VAL A O 1
ATOM 1446 N N . THR A 1 182 ? 25.318 12.441 -12.595 1.00 42.72 182 THR A N 1
ATOM 1447 C CA . THR A 1 182 ? 26.315 11.394 -12.796 1.00 42.72 182 THR A CA 1
ATOM 1448 C C . THR A 1 182 ? 26.147 10.842 -14.202 1.00 42.72 182 THR A C 1
ATOM 1450 O O . THR A 1 182 ? 25.193 10.134 -14.505 1.00 42.72 182 THR A O 1
ATOM 1453 N N . ASN A 1 183 ? 27.130 11.202 -15.032 1.00 38.28 183 ASN A N 1
ATOM 1454 C CA . ASN A 1 183 ? 27.328 10.893 -16.448 1.00 38.28 183 ASN A CA 1
ATOM 1455 C C . ASN A 1 183 ? 26.635 11.871 -17.408 1.00 38.28 183 ASN A C 1
ATOM 1457 O O . ASN A 1 183 ? 25.425 12.066 -17.375 1.00 38.28 183 ASN A O 1
ATOM 1461 N N . ALA A 1 184 ? 27.420 12.419 -18.343 1.00 39.16 184 ALA A N 1
ATOM 1462 C CA . ALA A 1 184 ? 26.997 13.342 -19.405 1.00 39.16 184 ALA A CA 1
ATOM 1463 C C . ALA A 1 184 ? 25.914 12.781 -20.361 1.00 39.16 184 ALA A C 1
ATOM 1465 O O . ALA A 1 184 ? 25.488 13.467 -21.282 1.00 39.16 184 ALA A O 1
ATOM 1466 N N . LEU A 1 185 ? 25.464 11.541 -20.138 1.00 42.66 185 LEU A N 1
ATOM 1467 C CA . LEU A 1 185 ? 24.433 10.839 -20.902 1.00 42.66 185 LEU A CA 1
ATOM 1468 C C . LEU A 1 185 ? 23.190 10.469 -20.064 1.00 42.66 185 LEU A C 1
ATOM 1470 O O . LEU A 1 185 ? 22.294 9.808 -20.581 1.00 42.66 185 LEU A O 1
ATOM 1474 N N . ALA A 1 186 ? 23.087 10.903 -18.800 1.00 42.19 186 ALA A N 1
ATOM 1475 C CA . ALA A 1 186 ? 21.887 10.708 -17.985 1.00 42.19 186 ALA A CA 1
ATOM 1476 C C . ALA A 1 186 ? 21.677 11.850 -16.975 1.00 42.19 186 ALA A C 1
ATOM 1478 O O . ALA A 1 186 ? 22.269 11.893 -15.900 1.00 42.19 186 ALA A O 1
ATOM 1479 N N . ASN A 1 187 ? 20.767 12.767 -17.302 1.00 40.44 187 ASN A N 1
ATOM 1480 C CA . ASN A 1 187 ? 20.305 13.848 -16.424 1.00 40.44 187 ASN A CA 1
ATOM 1481 C C . ASN A 1 187 ? 19.386 13.343 -15.287 1.00 40.44 187 ASN A C 1
ATOM 1483 O O . ASN A 1 187 ? 18.311 13.900 -15.064 1.00 40.44 187 ASN A O 1
ATOM 1487 N N . THR A 1 188 ? 19.751 12.282 -14.564 1.00 50.22 188 THR A N 1
ATOM 1488 C CA . THR A 1 188 ? 18.912 11.733 -13.486 1.00 50.22 188 THR A CA 1
ATOM 1489 C C . THR A 1 188 ? 19.446 12.134 -12.118 1.00 50.22 188 THR A C 1
ATOM 1491 O O . THR A 1 188 ? 20.310 11.487 -11.531 1.00 50.22 188 THR A O 1
ATOM 1494 N N . VAL A 1 189 ? 18.887 13.217 -11.581 1.00 59.88 189 VAL A N 1
ATOM 1495 C CA . VAL A 1 189 ? 18.938 13.516 -10.147 1.00 59.88 189 VAL A CA 1
ATOM 1496 C C . VAL A 1 189 ? 18.181 12.409 -9.406 1.00 59.88 189 VAL A C 1
ATOM 1498 O O . VAL A 1 189 ? 17.012 12.171 -9.715 1.00 59.88 189 VAL A O 1
ATOM 1501 N N . SER A 1 190 ? 18.818 11.755 -8.422 1.00 68.06 190 SER A N 1
ATOM 1502 C CA . SER A 1 190 ? 18.153 10.737 -7.592 1.00 68.06 190 SER A CA 1
ATOM 1503 C C . SER A 1 190 ? 16.843 11.303 -7.034 1.00 68.06 190 SER A C 1
ATOM 1505 O O . SER A 1 190 ? 16.878 12.344 -6.369 1.00 68.06 190 SER A O 1
ATOM 1507 N N . PRO A 1 191 ? 15.691 10.654 -7.268 1.00 78.25 191 PRO A N 1
ATOM 1508 C CA . PRO A 1 191 ? 14.431 11.137 -6.732 1.00 78.25 191 PRO A CA 1
ATOM 1509 C C . PRO A 1 191 ? 14.331 10.890 -5.227 1.00 78.25 191 PRO A C 1
ATOM 1511 O O . PRO A 1 191 ? 14.982 10.007 -4.659 1.00 78.25 191 PRO A O 1
ATOM 1514 N N . TRP A 1 192 ? 13.468 11.668 -4.581 1.00 85.12 192 TRP A N 1
ATOM 1515 C CA . TRP A 1 192 ? 13.064 11.437 -3.201 1.00 85.12 192 TRP A CA 1
ATOM 1516 C C . TRP A 1 192 ? 12.217 10.156 -3.052 1.00 85.12 192 TRP A C 1
ATOM 1518 O O . TRP A 1 192 ? 11.340 9.893 -3.871 1.00 85.12 192 TRP A O 1
ATOM 1528 N N . HIS A 1 193 ? 12.446 9.376 -1.985 1.00 84.88 193 HIS A N 1
ATOM 1529 C CA . HIS A 1 193 ? 11.889 8.017 -1.817 1.00 84.88 193 HIS A CA 1
ATOM 1530 C C . HIS A 1 193 ? 11.268 7.723 -0.434 1.00 84.88 193 HIS A C 1
ATOM 1532 O O . HIS A 1 193 ? 10.861 6.599 -0.143 1.00 84.88 193 HIS A O 1
ATOM 1538 N N . GLY A 1 194 ? 11.117 8.740 0.419 1.00 89.75 194 GLY A N 1
ATOM 1539 C CA . GLY A 1 194 ? 10.713 8.594 1.826 1.00 89.75 194 GLY A CA 1
ATOM 1540 C C . GLY A 1 194 ? 9.202 8.566 2.113 1.00 89.75 194 GLY A C 1
ATOM 1541 O O . GLY A 1 194 ? 8.792 8.947 3.215 1.00 89.75 194 GLY A O 1
ATOM 1542 N N . ILE A 1 195 ? 8.341 8.189 1.158 1.00 95.06 195 ILE A N 1
ATOM 1543 C CA . ILE A 1 195 ? 6.870 8.277 1.319 1.00 95.06 195 ILE A CA 1
ATOM 1544 C C . ILE A 1 195 ? 6.310 7.280 2.342 1.00 95.06 195 ILE A C 1
ATOM 1546 O O . ILE A 1 195 ? 5.316 7.557 3.015 1.00 95.06 195 ILE A O 1
ATOM 1550 N N . ASN A 1 196 ? 6.971 6.135 2.510 1.00 96.69 196 ASN A N 1
ATOM 1551 C CA . ASN A 1 196 ? 6.549 5.094 3.444 1.00 96.69 196 ASN A CA 1
ATOM 1552 C C . ASN A 1 196 ? 6.622 5.567 4.904 1.00 96.69 196 ASN A C 1
ATOM 1554 O O . ASN A 1 196 ? 5.723 5.276 5.694 1.00 96.69 196 ASN A O 1
ATOM 1558 N N . GLY A 1 197 ? 7.632 6.370 5.251 1.00 96.56 197 GLY A N 1
ATOM 1559 C CA . GLY A 1 197 ? 7.703 7.020 6.559 1.00 96.56 197 GLY A CA 1
ATOM 1560 C C . GLY A 1 197 ? 6.537 7.973 6.819 1.00 96.56 197 GLY A C 1
ATOM 1561 O O . GLY A 1 197 ? 5.922 7.908 7.883 1.00 96.56 197 GLY A O 1
ATOM 1562 N N . TRP A 1 198 ? 6.167 8.796 5.831 1.00 97.38 198 TRP A N 1
ATOM 1563 C CA . TRP A 1 198 ? 4.996 9.676 5.932 1.00 97.38 198 TRP A CA 1
ATOM 1564 C C . TRP A 1 198 ? 3.710 8.888 6.180 1.00 97.38 198 TRP A C 1
ATOM 1566 O O . TRP A 1 198 ? 2.933 9.233 7.073 1.00 97.38 198 TRP A O 1
ATOM 1576 N N . LEU A 1 199 ? 3.502 7.797 5.442 1.00 98.12 199 LEU A N 1
ATOM 1577 C CA . LEU A 1 199 ? 2.307 6.974 5.595 1.00 98.12 199 LEU A CA 1
ATOM 1578 C C . LEU A 1 199 ? 2.216 6.357 7.001 1.00 98.12 199 LEU A C 1
ATOM 1580 O O . LEU A 1 199 ? 1.149 6.379 7.621 1.00 98.12 199 LEU A O 1
ATOM 1584 N N . LEU A 1 200 ? 3.341 5.868 7.538 1.00 97.38 200 LEU A N 1
ATOM 1585 C CA . LEU A 1 200 ? 3.407 5.353 8.907 1.00 97.38 200 LEU A CA 1
ATOM 1586 C C . LEU A 1 200 ? 3.055 6.442 9.932 1.00 97.38 200 LEU A C 1
ATOM 1588 O O . LEU A 1 200 ? 2.296 6.180 10.869 1.00 97.38 200 LEU A O 1
ATOM 1592 N N . LEU A 1 201 ? 3.545 7.673 9.736 1.00 96.69 201 LEU A N 1
ATOM 1593 C CA . LEU A 1 201 ? 3.194 8.815 10.582 1.00 96.69 201 LEU A CA 1
ATOM 1594 C C . LEU A 1 201 ? 1.707 9.154 10.515 1.00 96.69 201 LEU A C 1
ATOM 1596 O O . LEU A 1 201 ? 1.130 9.466 11.551 1.00 96.69 201 LEU A O 1
ATOM 1600 N N . MET A 1 202 ? 1.062 9.057 9.350 1.00 97.06 202 MET A N 1
ATOM 1601 C CA . MET A 1 202 ? -0.389 9.257 9.245 1.00 97.06 202 MET A CA 1
ATOM 1602 C C . MET A 1 202 ? -1.169 8.180 10.011 1.00 97.06 202 MET A C 1
ATOM 1604 O O . MET A 1 202 ? -2.150 8.498 10.683 1.00 97.06 202 MET A O 1
ATOM 1608 N N . GLY A 1 203 ? -0.706 6.926 9.996 1.00 96.56 203 GLY A N 1
ATOM 1609 C CA . GLY A 1 203 ? -1.274 5.852 10.821 1.00 96.56 203 GLY A CA 1
ATOM 1610 C C . GLY A 1 203 ? -1.103 6.091 12.329 1.00 96.56 203 GLY A C 1
ATOM 1611 O O . GLY A 1 203 ? -2.051 5.902 13.099 1.00 96.56 203 GLY A O 1
ATOM 1612 N N . LEU A 1 204 ? 0.071 6.569 12.756 1.00 94.06 204 LEU A N 1
ATOM 1613 C CA . LEU A 1 204 ? 0.345 6.950 14.149 1.00 94.06 204 LEU A CA 1
ATOM 1614 C C . LEU A 1 204 ? -0.474 8.178 14.574 1.00 94.06 204 LEU A C 1
ATOM 1616 O O . LEU A 1 204 ? -1.079 8.178 15.644 1.00 94.06 204 LEU A O 1
ATOM 1620 N N . ALA A 1 205 ? -0.563 9.199 13.721 1.00 92.38 205 ALA A N 1
ATOM 1621 C CA . ALA A 1 205 ? -1.395 10.374 13.952 1.00 92.38 205 ALA A CA 1
ATOM 1622 C C . ALA A 1 205 ? -2.873 9.984 14.063 1.00 92.38 205 ALA A C 1
ATOM 1624 O O . ALA A 1 205 ? -3.569 10.471 14.955 1.00 92.38 205 ALA A O 1
ATOM 1625 N N . TYR A 1 206 ? -3.348 9.049 13.231 1.00 92.75 206 TYR A N 1
ATOM 1626 C CA . TYR A 1 206 ? -4.697 8.504 13.360 1.00 92.75 206 TYR A CA 1
ATOM 1627 C C . TYR A 1 206 ? -4.909 7.870 14.741 1.00 92.75 206 TYR A C 1
ATOM 1629 O O . TYR A 1 206 ? -5.890 8.212 15.403 1.00 92.75 206 TYR A O 1
ATOM 1637 N N . ALA A 1 207 ? -3.951 7.069 15.231 1.00 90.81 207 ALA A N 1
ATOM 1638 C CA . ALA A 1 207 ? -3.992 6.478 16.573 1.00 90.81 207 ALA A CA 1
ATOM 1639 C C . ALA A 1 207 ? -4.173 7.532 17.673 1.00 90.81 207 ALA A C 1
ATOM 1641 O O . ALA A 1 207 ? -5.017 7.362 18.552 1.00 90.81 207 ALA A O 1
ATOM 1642 N N . VAL A 1 208 ? -3.443 8.647 17.585 1.00 87.25 208 VAL A N 1
ATOM 1643 C CA . VAL A 1 208 ? -3.572 9.777 18.518 1.00 87.25 208 VAL A CA 1
ATOM 1644 C C . VAL A 1 208 ? -4.956 10.417 18.421 1.00 87.25 208 VAL A C 1
ATOM 1646 O O . VAL A 1 208 ? -5.586 10.681 19.441 1.00 87.25 208 VAL A O 1
ATOM 1649 N N . THR A 1 209 ? -5.470 10.643 17.208 1.00 86.19 209 THR A N 1
ATOM 1650 C CA . THR A 1 209 ? -6.761 11.330 17.026 1.00 86.19 209 THR A CA 1
ATOM 1651 C C . THR A 1 209 ? -7.963 10.544 17.540 1.00 86.19 209 THR A C 1
ATOM 1653 O O . THR A 1 209 ? -8.943 11.167 17.961 1.00 86.19 209 THR A O 1
ATOM 1656 N N . ILE A 1 210 ? -7.895 9.210 17.503 1.00 86.25 210 ILE A N 1
ATOM 1657 C CA . ILE A 1 210 ? -8.953 8.311 17.985 1.00 86.25 210 ILE A CA 1
ATOM 1658 C C . ILE A 1 210 ? -8.738 7.872 19.438 1.00 86.25 210 ILE A C 1
ATOM 1660 O O . ILE A 1 210 ? -9.647 7.286 20.034 1.00 86.25 210 ILE A O 1
ATOM 1664 N N . TRP A 1 211 ? -7.563 8.152 20.015 1.00 82.81 211 TRP A N 1
ATOM 1665 C CA . TRP A 1 211 ? -7.229 7.814 21.395 1.00 82.81 211 TRP A CA 1
ATOM 1666 C C . TRP A 1 211 ? -8.273 8.392 22.350 1.00 82.81 211 TRP A C 1
ATOM 1668 O O . TRP A 1 211 ? -8.668 9.549 22.221 1.00 82.81 211 TRP A O 1
ATOM 1678 N N . GLN A 1 212 ? -8.768 7.567 23.275 1.00 78.06 212 GLN A N 1
ATOM 1679 C CA . GLN A 1 212 ? -9.868 7.878 24.207 1.00 78.06 212 GLN A CA 1
ATOM 1680 C C . GLN A 1 212 ? -11.234 8.211 23.566 1.00 78.06 212 GLN A C 1
ATOM 1682 O O . GLN A 1 212 ? -12.232 8.223 24.281 1.00 78.06 212 GLN A O 1
ATOM 1687 N N . LYS A 1 213 ? -11.320 8.436 22.247 1.00 81.19 213 LYS A N 1
ATOM 1688 C CA . LYS A 1 213 ? -12.585 8.655 21.518 1.00 81.19 213 LYS A CA 1
ATOM 1689 C C . LYS A 1 213 ? -13.221 7.352 21.043 1.00 81.19 213 LYS A C 1
ATOM 1691 O O . LYS A 1 213 ? -14.437 7.286 20.888 1.00 81.19 213 LYS A O 1
ATOM 1696 N N . LYS A 1 214 ? -12.403 6.331 20.780 1.00 83.12 214 LYS A N 1
ATOM 1697 C CA . LYS A 1 214 ? -12.842 5.011 20.316 1.00 83.12 214 LYS A CA 1
ATOM 1698 C C . LYS A 1 214 ? -12.426 3.928 21.317 1.00 83.12 214 LYS A C 1
ATOM 1700 O O . LYS A 1 214 ? -11.263 3.913 21.729 1.00 83.12 214 LYS A O 1
ATOM 1705 N N . PRO A 1 215 ? -13.315 2.982 21.676 1.00 81.94 215 PRO A N 1
ATOM 1706 C CA . PRO A 1 215 ? -12.990 1.913 22.624 1.00 81.94 215 PRO A CA 1
ATOM 1707 C C . PRO A 1 215 ? -11.892 0.975 22.101 1.00 81.94 215 PRO A C 1
ATOM 1709 O O . PRO A 1 215 ? -11.169 0.371 22.890 1.00 81.94 215 PRO A O 1
ATOM 1712 N N . LEU A 1 216 ? -11.731 0.875 20.777 1.00 86.81 216 LEU A N 1
ATOM 1713 C CA . LEU A 1 216 ? -10.709 0.050 20.129 1.00 86.81 216 LEU A CA 1
ATOM 1714 C C . LEU A 1 216 ? -9.434 0.807 19.750 1.00 86.81 216 LEU A C 1
ATOM 1716 O O . LEU A 1 216 ? -8.570 0.233 19.095 1.00 86.81 216 LEU A O 1
ATOM 1720 N N . ALA A 1 217 ? -9.254 2.056 20.189 1.00 86.75 217 ALA A N 1
ATOM 1721 C CA . ALA A 1 217 ? -8.049 2.831 19.874 1.00 86.75 217 ALA A CA 1
ATOM 1722 C C . ALA A 1 217 ? -6.742 2.117 20.274 1.00 86.75 217 ALA A C 1
ATOM 1724 O O . ALA A 1 217 ? -5.737 2.234 19.578 1.00 86.75 217 ALA A O 1
ATOM 1725 N N . TRP A 1 218 ? -6.762 1.330 21.357 1.00 85.06 218 TRP A N 1
ATOM 1726 C CA . TRP A 1 218 ? -5.619 0.520 21.795 1.00 85.06 218 TRP A CA 1
ATOM 1727 C C . TRP A 1 218 ? -5.219 -0.552 20.770 1.00 85.06 218 TRP A C 1
ATOM 1729 O O . TRP A 1 218 ? -4.033 -0.834 20.627 1.00 85.06 218 TRP A O 1
ATOM 1739 N N . LEU A 1 219 ? -6.187 -1.126 20.044 1.00 89.44 219 LEU A N 1
ATOM 1740 C CA . LEU A 1 219 ? -5.940 -2.148 19.029 1.00 89.44 219 LEU A CA 1
ATOM 1741 C C . LEU A 1 219 ? -5.196 -1.533 17.846 1.00 89.44 219 LEU A C 1
ATOM 1743 O O . LEU A 1 219 ? -4.187 -2.073 17.404 1.00 89.44 219 LEU A O 1
ATOM 1747 N N . TRP A 1 220 ? -5.655 -0.366 17.386 1.00 93.06 220 TRP A N 1
ATOM 1748 C CA . TRP A 1 220 ? -4.978 0.381 16.330 1.00 93.06 220 TRP A CA 1
ATOM 1749 C C . TRP A 1 220 ? -3.587 0.859 16.763 1.00 93.06 220 TRP A C 1
ATOM 1751 O O . TRP A 1 220 ? -2.626 0.720 16.013 1.00 93.06 220 TRP A O 1
ATOM 1761 N N . ALA A 1 221 ? -3.442 1.373 17.987 1.00 90.81 221 ALA A N 1
ATOM 1762 C CA . ALA A 1 221 ? -2.142 1.790 18.512 1.00 90.81 221 ALA A CA 1
ATOM 1763 C C . ALA A 1 221 ? -1.151 0.615 18.604 1.00 90.81 221 ALA A C 1
ATOM 1765 O O . ALA A 1 221 ? -0.005 0.749 18.176 1.00 90.81 221 ALA A O 1
ATOM 1766 N N . GLY A 1 222 ? -1.598 -0.545 19.099 1.00 91.19 222 GLY A N 1
ATOM 1767 C CA . GLY A 1 222 ? -0.799 -1.772 19.126 1.00 91.19 222 GLY A CA 1
ATOM 1768 C C . GLY A 1 222 ? -0.432 -2.258 17.723 1.00 91.19 222 GLY A C 1
ATOM 1769 O O . GLY A 1 222 ? 0.714 -2.630 17.480 1.00 91.19 222 GLY A O 1
ATOM 1770 N N . PHE A 1 223 ? -1.371 -2.174 16.778 1.00 95.56 223 PHE A N 1
ATOM 1771 C CA . PHE A 1 223 ? -1.131 -2.490 15.373 1.00 95.56 223 PHE A CA 1
ATOM 1772 C C . PHE A 1 223 ? -0.056 -1.584 14.761 1.00 95.56 223 PHE A C 1
ATOM 1774 O O . PHE A 1 223 ? 0.898 -2.080 14.165 1.00 95.56 223 PHE A O 1
ATOM 1781 N N . MET A 1 224 ? -0.145 -0.270 14.977 1.00 95.38 224 MET A N 1
ATOM 1782 C CA . MET A 1 224 ? 0.849 0.690 14.491 1.00 95.38 224 MET A CA 1
ATOM 1783 C C . MET A 1 224 ? 2.223 0.507 15.141 1.00 95.38 224 MET A C 1
ATOM 1785 O O . MET A 1 224 ? 3.235 0.655 14.458 1.00 95.38 224 MET A O 1
ATOM 1789 N N . ALA A 1 225 ? 2.279 0.155 16.428 1.00 92.75 225 ALA A N 1
ATOM 1790 C CA . ALA A 1 225 ? 3.533 -0.200 17.091 1.00 92.75 225 ALA A CA 1
ATOM 1791 C C . ALA A 1 225 ? 4.161 -1.460 16.466 1.00 92.75 225 ALA A C 1
ATOM 1793 O O . ALA A 1 225 ? 5.367 -1.490 16.222 1.00 92.75 225 ALA A O 1
ATOM 1794 N N . GLY A 1 226 ? 3.339 -2.462 16.136 1.00 94.00 226 GLY A N 1
ATOM 1795 C CA . GLY A 1 226 ? 3.763 -3.648 15.392 1.00 94.00 226 GLY A CA 1
ATOM 1796 C C . GLY A 1 226 ? 4.271 -3.315 13.987 1.00 94.00 226 GLY A C 1
ATOM 1797 O O . GLY A 1 226 ? 5.344 -3.773 13.607 1.00 94.00 226 GLY A O 1
ATOM 1798 N N . LEU A 1 227 ? 3.565 -2.462 13.235 1.00 95.94 227 LEU A N 1
ATOM 1799 C CA . LEU A 1 227 ? 4.027 -2.005 11.919 1.00 95.94 227 LEU A CA 1
ATOM 1800 C C . LEU A 1 227 ? 5.348 -1.237 12.010 1.00 95.94 227 LEU A C 1
ATOM 1802 O O . LEU A 1 227 ? 6.234 -1.470 11.193 1.00 95.94 227 LEU A O 1
ATOM 1806 N N . LEU A 1 228 ? 5.512 -0.363 13.008 1.00 94.50 228 LEU A N 1
ATOM 1807 C CA . LEU A 1 228 ? 6.784 0.318 13.247 1.00 94.50 228 LEU A CA 1
ATOM 1808 C C . LEU A 1 228 ? 7.898 -0.705 13.503 1.00 94.50 228 LEU A C 1
ATOM 1810 O O . LEU A 1 228 ? 8.950 -0.621 12.878 1.00 94.50 228 LEU A O 1
ATOM 1814 N N . LEU A 1 229 ? 7.662 -1.708 14.349 1.00 92.38 229 LEU A N 1
ATOM 1815 C CA . LEU A 1 229 ? 8.640 -2.759 14.629 1.00 92.38 229 LEU A CA 1
ATOM 1816 C C . LEU A 1 229 ? 9.019 -3.561 13.369 1.00 92.38 229 LEU A C 1
ATOM 1818 O O . LEU A 1 229 ? 10.206 -3.780 13.136 1.00 92.38 229 LEU A O 1
ATOM 1822 N N . VAL A 1 230 ? 8.049 -3.933 12.530 1.00 93.19 230 VAL A N 1
ATOM 1823 C CA . VAL A 1 230 ? 8.285 -4.717 11.302 1.00 93.19 230 VAL A CA 1
ATOM 1824 C C . VAL A 1 230 ? 8.981 -3.893 10.213 1.00 93.19 230 VAL A C 1
ATOM 1826 O O . VAL A 1 230 ? 9.937 -4.368 9.603 1.00 93.19 230 VAL A O 1
ATOM 1829 N N . PHE A 1 231 ? 8.541 -2.653 9.981 1.00 93.94 231 PHE A N 1
ATOM 1830 C CA . PHE A 1 231 ? 8.919 -1.868 8.799 1.00 93.94 231 PHE A CA 1
ATOM 1831 C C . PHE A 1 231 ? 9.955 -0.768 9.049 1.00 93.94 231 PHE A C 1
ATOM 1833 O O . PHE A 1 231 ? 10.395 -0.144 8.085 1.00 93.94 231 PHE A O 1
ATOM 1840 N N . HIS A 1 232 ? 10.390 -0.516 10.293 1.00 90.31 232 HIS A N 1
ATOM 1841 C CA . HIS A 1 232 ? 11.326 0.582 10.599 1.00 90.31 232 HIS A CA 1
ATOM 1842 C C . HIS A 1 232 ? 12.594 0.593 9.728 1.00 90.31 232 HIS A C 1
ATOM 1844 O O . HIS A 1 232 ? 13.161 1.655 9.496 1.00 90.31 232 HIS A O 1
ATOM 1850 N N . TRP A 1 233 ? 13.070 -0.563 9.263 1.00 87.69 233 TRP A N 1
ATOM 1851 C CA . TRP A 1 233 ? 14.302 -0.689 8.482 1.00 87.69 233 TRP A CA 1
ATOM 1852 C C . TRP A 1 233 ? 14.095 -0.564 6.962 1.00 87.69 233 TRP A C 1
ATOM 1854 O O . TRP A 1 233 ? 15.085 -0.468 6.240 1.00 87.69 233 TRP A O 1
ATOM 1864 N N . THR A 1 234 ? 12.846 -0.519 6.483 1.00 91.75 234 THR A N 1
ATOM 1865 C CA . THR A 1 234 ? 12.485 -0.378 5.059 1.00 91.75 234 THR A CA 1
ATOM 1866 C C . THR A 1 234 ? 11.798 0.953 4.745 1.00 91.75 234 THR A C 1
ATOM 1868 O O . THR A 1 234 ? 11.244 1.101 3.662 1.00 91.75 234 THR A O 1
ATOM 1871 N N . LEU A 1 235 ? 11.779 1.922 5.670 1.00 93.56 235 LEU A N 1
ATOM 1872 C CA . LEU A 1 235 ? 11.029 3.178 5.486 1.00 93.56 235 LEU A CA 1
ATOM 1873 C C . LEU A 1 235 ? 11.592 4.087 4.383 1.00 93.56 235 LEU A C 1
ATOM 1875 O O . LEU A 1 235 ? 10.824 4.834 3.782 1.00 93.56 235 LEU A O 1
ATOM 1879 N N . ALA A 1 236 ? 12.896 4.003 4.105 1.00 91.81 236 ALA A N 1
ATOM 1880 C CA . ALA A 1 236 ? 13.534 4.654 2.955 1.00 91.81 236 ALA A CA 1
ATOM 1881 C C . ALA A 1 236 ? 13.311 3.897 1.631 1.00 91.81 236 ALA A C 1
ATOM 1883 O O . ALA A 1 236 ? 13.527 4.431 0.552 1.00 91.81 236 ALA A O 1
ATOM 1884 N N . SER A 1 237 ? 12.886 2.635 1.682 1.00 93.06 237 SER A N 1
ATOM 1885 C CA . SER A 1 237 ? 12.558 1.883 0.474 1.00 93.06 237 SER A CA 1
ATOM 1886 C C . SER A 1 237 ? 11.123 2.196 0.048 1.00 93.06 237 SER A C 1
ATOM 1888 O O . SER A 1 237 ? 10.222 2.080 0.883 1.00 93.06 237 SER A O 1
ATOM 1890 N N . PRO A 1 238 ? 10.855 2.478 -1.240 1.00 94.50 238 PRO A N 1
ATOM 1891 C CA . PRO A 1 238 ? 9.505 2.694 -1.765 1.00 94.50 238 PRO A CA 1
ATOM 1892 C C . PRO A 1 238 ? 8.713 1.377 -1.911 1.00 94.50 238 PRO A C 1
ATOM 1894 O O . PRO A 1 238 ? 7.965 1.178 -2.863 1.00 94.50 238 PRO A O 1
ATOM 1897 N N . THR A 1 239 ? 8.880 0.444 -0.968 1.00 95.19 239 THR A N 1
ATOM 1898 C CA . THR A 1 239 ? 8.231 -0.869 -0.994 1.00 95.19 239 THR A CA 1
ATOM 1899 C C . THR A 1 239 ? 6.705 -0.754 -0.883 1.00 95.19 239 THR A C 1
ATOM 1901 O O . THR A 1 239 ? 6.220 0.035 -0.065 1.00 95.19 239 THR A O 1
ATOM 1904 N N . PRO A 1 240 ? 5.930 -1.561 -1.634 1.00 96.75 240 PRO A N 1
ATOM 1905 C CA . PRO A 1 240 ? 4.477 -1.635 -1.488 1.00 96.75 240 PRO A CA 1
ATOM 1906 C C . PRO A 1 240 ? 4.033 -2.425 -0.242 1.00 96.75 240 PRO A C 1
ATOM 1908 O O . PRO A 1 240 ? 2.838 -2.524 0.024 1.00 96.75 240 PRO A O 1
ATOM 1911 N N . ASP A 1 241 ? 4.962 -3.003 0.528 1.00 97.00 241 ASP A N 1
ATOM 1912 C CA . ASP A 1 241 ? 4.623 -3.841 1.682 1.00 97.00 241 ASP A CA 1
ATOM 1913 C C . ASP A 1 241 ? 3.877 -3.046 2.764 1.00 97.00 241 ASP A C 1
ATOM 1915 O O . ASP A 1 241 ? 2.715 -3.328 3.048 1.00 97.00 241 ASP A O 1
ATOM 1919 N N . LEU A 1 242 ? 4.506 -2.009 3.328 1.00 97.50 242 LEU A N 1
ATOM 1920 C CA . LEU A 1 242 ? 3.904 -1.166 4.365 1.00 97.50 242 LEU A CA 1
ATOM 1921 C C . LEU A 1 242 ? 2.526 -0.588 3.975 1.00 97.50 242 LEU A C 1
ATOM 1923 O O . LEU A 1 242 ? 1.596 -0.754 4.768 1.00 97.50 242 LEU A O 1
ATOM 1927 N N . PRO A 1 243 ? 2.348 0.080 2.814 1.00 98.25 243 PRO A N 1
ATOM 1928 C CA . PRO A 1 243 ? 1.048 0.639 2.439 1.00 98.25 243 PRO A CA 1
ATOM 1929 C C . PRO A 1 243 ? -0.041 -0.426 2.321 1.00 98.25 243 PRO A C 1
ATOM 1931 O O . PRO A 1 243 ? -1.136 -0.223 2.846 1.00 98.25 243 PRO A O 1
ATOM 1934 N N . ALA A 1 244 ? 0.259 -1.585 1.724 1.00 98.31 244 ALA A N 1
ATOM 1935 C CA . ALA A 1 244 ? -0.704 -2.677 1.638 1.00 98.31 244 ALA A CA 1
ATOM 1936 C C . ALA A 1 244 ? -1.130 -3.168 3.031 1.00 98.31 244 ALA A C 1
ATOM 1938 O O . ALA A 1 244 ? -2.325 -3.302 3.300 1.00 98.31 244 ALA A O 1
ATOM 1939 N N . GLN A 1 245 ? -0.169 -3.382 3.941 1.00 98.12 245 GLN A N 1
ATOM 1940 C CA . GLN A 1 245 ? -0.476 -3.849 5.296 1.00 98.12 245 GLN A CA 1
ATOM 1941 C C . GLN A 1 245 ? -1.234 -2.793 6.117 1.00 98.12 245 GLN A C 1
ATOM 1943 O O . GLN A 1 245 ? -2.143 -3.138 6.870 1.00 98.12 245 GLN A O 1
ATOM 1948 N N . LEU A 1 246 ? -0.910 -1.506 5.966 1.00 98.50 246 LEU A N 1
ATOM 1949 C CA . LEU A 1 246 ? -1.611 -0.425 6.661 1.00 98.50 246 LEU A CA 1
ATOM 1950 C C . LEU A 1 246 ? -3.063 -0.299 6.183 1.00 98.50 246 LEU A C 1
ATOM 1952 O O . LEU A 1 246 ? -3.966 -0.204 7.017 1.00 98.50 246 LEU A O 1
ATOM 1956 N N . TYR A 1 247 ? -3.308 -0.345 4.869 1.00 98.62 247 TYR A N 1
ATOM 1957 C CA . TYR A 1 247 ? -4.666 -0.306 4.322 1.00 98.62 247 TYR A CA 1
ATOM 1958 C C . TYR A 1 247 ? -5.478 -1.549 4.701 1.00 98.62 247 TYR A C 1
ATOM 1960 O O . TYR A 1 247 ? -6.619 -1.409 5.140 1.00 98.62 247 TYR A O 1
ATOM 1968 N N . ALA A 1 248 ? -4.891 -2.749 4.649 1.00 98.44 248 ALA A N 1
ATOM 1969 C CA . ALA A 1 248 ? -5.545 -3.962 5.145 1.00 98.44 248 ALA A CA 1
ATOM 1970 C C . ALA A 1 248 ? -5.877 -3.858 6.647 1.00 98.44 248 ALA A C 1
ATOM 1972 O O . ALA A 1 248 ? -6.976 -4.216 7.078 1.00 98.44 248 ALA A O 1
ATOM 1973 N N . GLY A 1 249 ? -4.966 -3.290 7.440 1.00 97.50 249 GLY A N 1
ATOM 1974 C CA . GLY A 1 249 ? -5.213 -2.990 8.845 1.00 97.50 249 GLY A CA 1
ATOM 1975 C C . GLY A 1 249 ? -6.382 -2.026 9.051 1.00 97.50 249 GLY A C 1
ATOM 1976 O O . GLY A 1 249 ? -7.196 -2.247 9.950 1.00 97.50 249 GLY A O 1
ATOM 1977 N N . MET A 1 250 ? -6.511 -0.991 8.210 1.00 97.44 250 MET A N 1
ATOM 1978 C CA . MET A 1 250 ? -7.640 -0.050 8.259 1.00 97.44 250 MET A CA 1
ATOM 1979 C C . MET A 1 250 ? -8.979 -0.752 8.039 1.00 97.44 250 MET A C 1
ATOM 1981 O O . MET A 1 250 ? -9.920 -0.498 8.789 1.00 97.44 250 MET A O 1
ATOM 1985 N N . VAL A 1 251 ? -9.069 -1.670 7.071 1.00 98.00 251 VAL A N 1
ATOM 1986 C CA . VAL A 1 251 ? -10.296 -2.450 6.827 1.00 98.00 251 VAL A CA 1
ATOM 1987 C C . VAL A 1 251 ? -10.713 -3.212 8.082 1.00 98.00 251 VAL A C 1
ATOM 1989 O O . VAL A 1 251 ? -11.860 -3.106 8.519 1.00 98.00 251 VAL A O 1
ATOM 1992 N N . LEU A 1 252 ? -9.772 -3.944 8.681 1.00 94.88 252 LEU A N 1
ATOM 1993 C CA . LEU A 1 252 ? -10.010 -4.747 9.878 1.00 94.88 252 LEU A CA 1
ATOM 1994 C C . LEU A 1 252 ? -10.389 -3.876 11.084 1.00 94.88 252 LEU A C 1
ATOM 1996 O O . LEU A 1 252 ? -11.321 -4.212 11.817 1.00 94.88 252 LEU A O 1
ATOM 2000 N N . PHE A 1 253 ? -9.718 -2.739 11.273 1.00 94.50 253 PHE A N 1
ATOM 2001 C CA . PHE A 1 253 ? -10.022 -1.809 12.356 1.00 94.50 253 PHE A CA 1
ATOM 2002 C C . PHE A 1 253 ? -11.418 -1.192 12.220 1.00 94.50 253 PHE A C 1
ATOM 2004 O O . PHE A 1 253 ? -12.201 -1.249 13.169 1.00 94.50 253 PHE A O 1
ATOM 2011 N N . ILE A 1 254 ? -11.756 -0.651 11.045 1.00 94.06 254 ILE A N 1
ATOM 2012 C CA . ILE A 1 254 ? -13.066 -0.033 10.791 1.00 94.06 254 ILE A CA 1
ATOM 2013 C C . ILE A 1 254 ? -14.187 -1.072 10.950 1.00 94.06 254 ILE A C 1
ATOM 2015 O O . ILE A 1 254 ? -15.226 -0.769 11.545 1.00 94.06 254 ILE A O 1
ATOM 2019 N N . TRP A 1 255 ? -13.969 -2.306 10.485 1.00 94.81 255 TRP A N 1
ATOM 2020 C CA . TRP A 1 255 ? -14.904 -3.418 10.665 1.00 94.81 255 TRP A CA 1
ATOM 2021 C C . TRP A 1 255 ? -15.156 -3.730 12.146 1.00 94.81 255 TRP A C 1
ATOM 2023 O O . TRP A 1 255 ? -16.308 -3.857 12.571 1.00 94.81 255 TRP A O 1
ATOM 2033 N N . LEU A 1 256 ? -14.091 -3.836 12.945 1.00 92.38 256 LEU A N 1
ATOM 2034 C CA . LEU A 1 256 ? -14.183 -4.132 14.375 1.00 92.38 256 LEU A CA 1
ATOM 2035 C C . LEU A 1 256 ? -14.837 -2.991 15.164 1.00 92.38 256 LEU A C 1
ATOM 2037 O O . LEU A 1 256 ? -15.707 -3.264 15.993 1.00 92.38 256 LEU A O 1
ATOM 2041 N N . ASP A 1 257 ? -14.474 -1.735 14.882 1.00 89.94 257 ASP A N 1
ATOM 2042 C CA . ASP A 1 257 ? -15.036 -0.542 15.542 1.00 89.94 257 ASP A CA 1
ATOM 2043 C C . ASP A 1 257 ? -16.540 -0.385 15.267 1.00 89.94 257 ASP A C 1
ATOM 2045 O O . ASP A 1 257 ? -17.284 0.154 16.086 1.00 89.94 257 ASP A O 1
ATOM 2049 N N . ASN A 1 258 ? -17.012 -0.928 14.143 1.00 89.94 258 ASN A N 1
ATOM 2050 C CA . ASN A 1 258 ? -18.424 -0.940 13.771 1.00 89.94 258 ASN A CA 1
ATOM 2051 C C . ASN A 1 258 ? -19.118 -2.290 13.987 1.00 89.94 258 ASN A C 1
ATOM 2053 O O . ASN A 1 258 ? -20.264 -2.453 13.565 1.00 89.94 258 ASN A O 1
ATOM 2057 N N . ASN A 1 259 ? -18.467 -3.250 14.653 1.00 89.19 259 ASN A N 1
ATOM 2058 C CA . ASN A 1 259 ? -19.013 -4.583 14.927 1.00 89.19 259 ASN A CA 1
ATOM 2059 C C . AS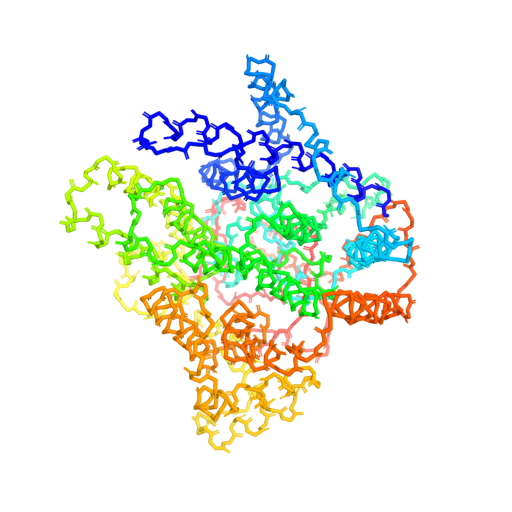N A 1 259 ? -19.609 -5.266 13.669 1.00 89.19 259 ASN A C 1
ATOM 2061 O O . ASN A 1 259 ? -20.718 -5.810 13.686 1.00 89.19 259 ASN A O 1
ATOM 2065 N N . GLY A 1 260 ? -18.887 -5.188 12.549 1.00 89.62 260 GLY A N 1
ATOM 2066 C CA . GLY A 1 260 ? -19.312 -5.744 11.263 1.00 89.62 260 GLY A CA 1
ATOM 2067 C C . GLY A 1 260 ? -20.608 -5.152 10.708 1.00 89.62 260 GLY A C 1
ATOM 2068 O O . GLY A 1 260 ? -21.307 -5.836 9.966 1.00 89.62 260 GLY A O 1
ATOM 2069 N N . PHE A 1 261 ? -20.945 -3.920 11.109 1.00 89.62 261 PHE A N 1
ATOM 2070 C CA . PHE A 1 261 ? -22.101 -3.141 10.652 1.00 89.62 261 PHE A CA 1
ATOM 2071 C C . PHE A 1 261 ? -23.475 -3.770 10.931 1.00 89.62 261 PHE A C 1
ATOM 2073 O O . PHE A 1 261 ? -24.491 -3.292 10.447 1.00 89.62 261 PHE A O 1
ATOM 2080 N N . ARG A 1 262 ? -23.549 -4.796 11.789 1.00 82.38 262 ARG A N 1
ATOM 2081 C CA . ARG A 1 262 ? -24.790 -5.556 12.019 1.00 82.38 262 ARG A CA 1
ATOM 2082 C C . ARG A 1 262 ? -25.933 -4.735 12.631 1.00 82.38 262 ARG A C 1
ATOM 2084 O O . ARG A 1 262 ? -27.092 -5.055 12.406 1.00 82.38 262 ARG A O 1
ATOM 2091 N N . ALA A 1 263 ? -25.601 -3.734 13.445 1.00 73.19 263 ALA A N 1
ATOM 2092 C CA . ALA A 1 263 ? -26.566 -2.901 14.172 1.00 73.19 263 ALA A CA 1
ATOM 2093 C C . ALA A 1 263 ? -26.589 -1.440 13.689 1.00 73.19 263 ALA A C 1
ATOM 2095 O O . ALA A 1 263 ? -27.233 -0.604 14.317 1.00 73.19 263 ALA A O 1
ATOM 2096 N N . LYS A 1 264 ? -25.852 -1.113 12.620 1.00 74.75 264 LYS A N 1
ATOM 2097 C CA . LYS A 1 264 ? -25.733 0.248 12.088 1.00 74.75 264 LYS A CA 1
ATOM 2098 C C . LYS A 1 264 ? -26.135 0.272 10.613 1.00 74.75 264 LYS A C 1
ATOM 2100 O O . LYS A 1 264 ? -25.862 -0.703 9.914 1.00 74.75 264 LYS A O 1
ATOM 2105 N N . PRO A 1 265 ? -26.728 1.369 10.117 1.00 79.00 265 PRO A N 1
ATOM 2106 C CA . PRO A 1 265 ? -26.899 1.546 8.683 1.00 79.00 265 PRO A CA 1
ATOM 2107 C C . PRO A 1 265 ? -25.534 1.546 7.985 1.00 79.00 265 PRO A C 1
ATOM 2109 O O . PRO A 1 265 ? -24.533 2.021 8.532 1.00 79.00 265 PRO A O 1
ATOM 2112 N N . LEU A 1 266 ? -25.493 1.007 6.767 1.00 87.69 266 LEU A N 1
ATOM 2113 C CA . LEU A 1 266 ? -24.291 1.018 5.939 1.00 87.69 266 LEU A CA 1
ATOM 2114 C C . LEU A 1 266 ? -24.027 2.443 5.446 1.00 87.69 266 LEU A C 1
ATOM 2116 O O . LEU A 1 266 ? -24.715 2.944 4.559 1.00 87.69 266 LEU A O 1
ATOM 2120 N N . GLY A 1 267 ? -23.045 3.088 6.073 1.00 88.50 267 GLY A N 1
ATOM 2121 C CA . GLY A 1 267 ? -22.654 4.468 5.813 1.00 88.50 267 GLY A CA 1
ATOM 2122 C C . GLY A 1 267 ? -21.226 4.615 5.304 1.00 88.50 267 GLY A C 1
ATOM 2123 O O . GLY A 1 267 ? -20.662 3.715 4.672 1.00 88.50 267 GLY A O 1
ATOM 2124 N N . ILE A 1 268 ? -20.631 5.768 5.610 1.00 89.62 268 ILE A N 1
ATOM 2125 C CA . ILE A 1 268 ? -19.293 6.130 5.139 1.00 89.62 268 ILE A CA 1
ATOM 2126 C C . ILE A 1 268 ? -18.226 5.139 5.614 1.00 89.62 268 ILE A C 1
ATOM 2128 O O . ILE A 1 268 ? -17.342 4.789 4.842 1.00 89.62 268 ILE A O 1
ATOM 2132 N N . GLU A 1 269 ? -18.322 4.605 6.831 1.00 91.44 269 GLU A N 1
ATOM 2133 C CA . GLU A 1 269 ? -17.362 3.630 7.354 1.00 91.44 269 GLU A CA 1
ATOM 2134 C C . GLU A 1 269 ? -17.390 2.303 6.584 1.00 91.44 269 GLU A C 1
ATOM 2136 O O . GLU A 1 269 ? -16.336 1.728 6.318 1.00 91.44 269 GLU A O 1
ATOM 2141 N N . ALA A 1 270 ? -18.572 1.832 6.172 1.00 93.44 270 ALA A N 1
ATOM 2142 C CA . ALA A 1 270 ? -18.691 0.619 5.361 1.00 93.44 270 ALA A CA 1
ATOM 2143 C C . ALA A 1 270 ? -18.088 0.819 3.962 1.00 93.44 270 ALA A C 1
ATOM 2145 O O . ALA A 1 270 ? -17.431 -0.079 3.431 1.00 93.44 270 ALA A O 1
ATOM 2146 N N . TRP A 1 271 ? -18.257 2.014 3.391 1.00 94.38 271 TRP A N 1
ATOM 2147 C CA . TRP A 1 271 ? -17.622 2.390 2.130 1.00 94.38 271 TRP A CA 1
ATOM 2148 C C . TRP A 1 271 ? -16.097 2.553 2.268 1.00 94.38 271 TRP A C 1
ATOM 2150 O O . TRP A 1 271 ? -15.354 2.086 1.407 1.00 94.38 271 TRP A O 1
ATOM 2160 N N . LEU A 1 272 ? -15.605 3.115 3.377 1.00 94.94 272 LEU A N 1
ATOM 2161 C CA . LEU A 1 272 ? -14.168 3.196 3.668 1.00 94.94 272 LEU A CA 1
ATOM 2162 C C . LEU A 1 272 ? -13.534 1.803 3.801 1.00 94.94 272 LEU A C 1
ATOM 2164 O O . LEU A 1 272 ? -12.436 1.595 3.288 1.00 94.94 272 LEU A O 1
ATOM 2168 N N . CYS A 1 273 ? -14.219 0.834 4.427 1.00 95.44 273 CYS A N 1
ATOM 2169 C CA . CYS A 1 273 ? -13.777 -0.567 4.439 1.00 95.44 273 CYS A CA 1
ATOM 2170 C C . CYS A 1 273 ? -13.581 -1.120 3.020 1.00 95.44 273 CYS A C 1
ATOM 2172 O O . CYS A 1 273 ? -12.581 -1.786 2.760 1.00 95.44 273 CYS A O 1
ATOM 2174 N N . LEU A 1 274 ? -14.516 -0.848 2.103 1.00 97.56 274 LEU A N 1
ATOM 2175 C CA . LEU A 1 274 ? -14.405 -1.273 0.707 1.00 97.56 274 LEU A CA 1
ATOM 2176 C C . LEU A 1 274 ? -13.218 -0.596 0.015 1.00 97.56 274 LEU A C 1
ATOM 2178 O O . LEU A 1 274 ? -12.366 -1.279 -0.550 1.00 97.56 274 LEU A O 1
ATOM 2182 N N . LEU A 1 275 ? -13.132 0.730 0.098 1.00 97.88 275 LEU A N 1
ATOM 2183 C CA . LEU A 1 275 ? -12.104 1.498 -0.595 1.00 97.88 275 LEU A CA 1
ATOM 2184 C C . LEU A 1 275 ? -10.688 1.155 -0.114 1.00 97.88 275 LEU A C 1
ATOM 2186 O O . LEU A 1 275 ? -9.808 0.933 -0.943 1.00 97.88 275 LEU A O 1
ATOM 2190 N N . PHE A 1 276 ? -10.456 1.060 1.201 1.00 98.50 276 PHE A N 1
ATOM 2191 C CA . PHE A 1 276 ? -9.147 0.651 1.721 1.00 98.50 276 PHE A CA 1
ATOM 2192 C C . PHE A 1 276 ? -8.822 -0.807 1.395 1.00 98.50 276 PHE A C 1
ATOM 2194 O O . PHE A 1 276 ? -7.660 -1.118 1.156 1.00 98.50 276 PHE A O 1
ATOM 2201 N N . GLY A 1 277 ? -9.822 -1.691 1.325 1.00 98.44 277 GLY A N 1
ATOM 2202 C CA . GLY A 1 277 ? -9.614 -3.071 0.887 1.00 98.44 277 GLY A CA 1
ATOM 2203 C C . GLY A 1 277 ? -9.138 -3.145 -0.561 1.00 98.44 277 GLY A C 1
ATOM 2204 O O . GLY A 1 277 ? -8.173 -3.845 -0.861 1.00 98.44 277 GLY A O 1
ATOM 2205 N N . LEU A 1 278 ? -9.768 -2.373 -1.448 1.00 98.50 278 LEU A N 1
ATOM 2206 C CA . LEU A 1 278 ? -9.371 -2.278 -2.852 1.00 98.50 278 LEU A CA 1
ATOM 2207 C C . LEU A 1 278 ? -7.982 -1.640 -2.993 1.00 98.50 278 LEU A C 1
ATOM 2209 O O . LEU A 1 278 ? -7.143 -2.182 -3.707 1.00 98.50 278 LEU A O 1
ATOM 2213 N N . ALA A 1 279 ? -7.702 -0.563 -2.252 1.00 98.50 279 ALA A N 1
ATOM 2214 C CA . ALA A 1 279 ? -6.388 0.082 -2.238 1.00 98.50 279 ALA A CA 1
ATOM 2215 C C . ALA A 1 279 ? -5.277 -0.849 -1.721 1.00 98.50 279 ALA A C 1
ATOM 2217 O O . ALA A 1 279 ? -4.167 -0.840 -2.258 1.00 98.50 279 ALA A O 1
ATOM 2218 N N . ALA A 1 280 ? -5.563 -1.675 -0.707 1.00 98.38 280 ALA A N 1
ATOM 2219 C CA . ALA A 1 280 ? -4.639 -2.701 -0.230 1.00 98.38 280 ALA A CA 1
ATOM 2220 C C . ALA A 1 280 ? -4.339 -3.718 -1.342 1.00 98.38 280 ALA A C 1
ATOM 2222 O O . ALA A 1 280 ? -3.170 -3.954 -1.654 1.00 98.38 280 ALA A O 1
ATOM 2223 N N . MET A 1 281 ? -5.384 -4.245 -1.993 1.00 97.25 281 MET A N 1
ATOM 2224 C CA . MET A 1 281 ? -5.265 -5.256 -3.047 1.00 97.25 281 MET A CA 1
ATOM 2225 C C . MET A 1 281 ? -4.480 -4.748 -4.263 1.00 97.25 281 MET A C 1
ATOM 2227 O O . MET A 1 281 ? -3.559 -5.432 -4.705 1.00 97.25 281 MET A O 1
ATOM 2231 N N . THR A 1 282 ? -4.801 -3.562 -4.797 1.00 97.56 282 THR A N 1
ATOM 2232 C CA . THR A 1 282 ? -4.089 -3.003 -5.965 1.00 97.56 282 THR A CA 1
ATOM 2233 C C . THR A 1 282 ? -2.651 -2.618 -5.633 1.00 97.56 282 THR A C 1
ATOM 2235 O O . THR A 1 282 ? -1.788 -2.604 -6.510 1.00 97.56 282 THR A O 1
ATOM 2238 N N . THR A 1 283 ? -2.373 -2.314 -4.361 1.00 97.56 283 THR A N 1
ATOM 2239 C CA . THR A 1 283 ? -1.005 -2.074 -3.897 1.00 97.56 283 THR A CA 1
ATOM 2240 C C . THR A 1 283 ? -0.221 -3.374 -3.815 1.00 97.56 283 THR A C 1
ATOM 2242 O O . THR A 1 283 ? 0.940 -3.402 -4.218 1.00 97.56 283 THR A O 1
ATOM 2245 N N . LYS A 1 284 ? -0.838 -4.437 -3.286 1.00 94.88 284 LYS A N 1
ATOM 2246 C CA . LYS A 1 284 ? -0.237 -5.764 -3.212 1.00 94.88 284 LYS A CA 1
ATOM 2247 C C . LYS A 1 284 ? -1.303 -6.853 -3.131 1.00 94.88 284 LYS A C 1
ATOM 2249 O O . LYS A 1 284 ? -2.041 -6.954 -2.144 1.00 94.88 284 LYS A O 1
ATOM 2254 N N . LEU A 1 285 ? -1.281 -7.753 -4.114 1.00 91.31 285 LEU A N 1
ATOM 2255 C CA . LEU A 1 285 ? -2.251 -8.843 -4.244 1.00 91.31 285 LEU A CA 1
ATOM 2256 C C . LEU A 1 285 ? -2.287 -9.778 -3.022 1.00 91.31 285 LEU A C 1
ATOM 2258 O O . LEU A 1 285 ? -3.323 -10.370 -2.736 1.00 91.31 285 LEU A O 1
ATOM 2262 N N . SER A 1 286 ? -1.203 -9.866 -2.239 1.00 91.25 286 SER A N 1
ATOM 2263 C CA . SER A 1 286 ? -1.169 -10.702 -1.031 1.00 91.25 286 SER A CA 1
ATOM 2264 C C . SER A 1 286 ? -2.154 -10.276 0.065 1.00 91.25 286 SER A C 1
ATOM 2266 O O . SER A 1 286 ? -2.398 -11.042 0.994 1.00 91.25 286 SER A O 1
ATOM 2268 N N . THR A 1 287 ? -2.737 -9.079 -0.034 1.00 95.69 287 THR A N 1
ATOM 2269 C CA . THR A 1 287 ? -3.761 -8.584 0.899 1.00 95.69 287 THR A CA 1
ATOM 2270 C C . THR A 1 287 ? -5.195 -8.882 0.459 1.00 95.69 287 THR A C 1
ATOM 2272 O O . THR A 1 287 ? -6.127 -8.514 1.170 1.00 95.69 287 THR A O 1
ATOM 2275 N N . VAL A 1 288 ? -5.399 -9.590 -0.661 1.00 95.44 288 VAL A N 1
ATOM 2276 C CA . VAL A 1 288 ? -6.729 -9.922 -1.209 1.00 95.44 288 VAL A CA 1
ATOM 2277 C C . VAL A 1 288 ? -7.654 -10.590 -0.188 1.00 95.44 288 VAL A C 1
ATOM 2279 O O . VAL A 1 288 ? -8.862 -10.375 -0.213 1.00 95.44 288 VAL A O 1
ATOM 2282 N N . THR A 1 289 ? -7.102 -11.342 0.767 1.00 96.06 289 THR A N 1
ATOM 2283 C CA . THR A 1 289 ? -7.868 -12.009 1.829 1.00 96.06 289 THR A CA 1
ATOM 2284 C C . THR A 1 289 ? -8.669 -11.030 2.689 1.00 96.06 289 THR A C 1
ATOM 2286 O O . THR A 1 289 ? -9.748 -11.384 3.162 1.00 96.06 289 THR A O 1
ATOM 2289 N N . VAL A 1 290 ? -8.214 -9.777 2.834 1.00 97.31 290 VAL A N 1
ATOM 2290 C CA . VAL A 1 290 ? -8.932 -8.745 3.595 1.00 97.31 290 VAL A CA 1
ATOM 2291 C C . VAL A 1 290 ? -10.259 -8.350 2.943 1.00 97.31 290 VAL A C 1
ATOM 2293 O O . VAL A 1 290 ? -11.156 -7.869 3.637 1.00 97.31 290 VAL A O 1
ATOM 2296 N N . LEU A 1 291 ? -10.422 -8.598 1.635 1.00 97.94 291 LEU A N 1
ATOM 2297 C CA . LEU A 1 291 ? -11.654 -8.310 0.897 1.00 97.94 291 LEU A CA 1
ATOM 2298 C C . LEU A 1 291 ? -12.838 -9.191 1.318 1.00 97.94 291 LEU A C 1
ATOM 2300 O O . LEU A 1 291 ? -13.973 -8.868 0.968 1.00 97.94 291 LEU A O 1
ATOM 2304 N N . LEU A 1 292 ? -12.617 -10.232 2.132 1.00 97.94 292 LEU A N 1
ATOM 2305 C CA . LEU A 1 292 ? -13.702 -10.993 2.759 1.00 97.94 292 LEU A CA 1
ATOM 2306 C C . LEU A 1 292 ? -14.664 -10.067 3.525 1.00 97.94 292 LEU A C 1
ATOM 2308 O O . LEU A 1 292 ? -15.880 -10.211 3.426 1.00 97.94 292 LEU A O 1
ATOM 2312 N N . LEU A 1 293 ? -14.136 -9.084 4.259 1.00 97.25 293 LEU A N 1
ATOM 2313 C CA . LEU A 1 293 ? -14.939 -8.176 5.080 1.00 97.25 293 LEU A CA 1
ATOM 2314 C C . LEU A 1 293 ? -15.816 -7.219 4.257 1.00 97.25 293 LEU A C 1
ATOM 2316 O O . LEU A 1 293 ? -17.023 -7.184 4.504 1.00 97.25 293 LEU A O 1
ATOM 2320 N N . PRO A 1 294 ? -15.294 -6.466 3.270 1.00 96.62 294 PRO A N 1
ATOM 2321 C CA . PRO A 1 294 ? -16.152 -5.676 2.397 1.00 96.62 294 PRO A CA 1
ATOM 2322 C C . PRO A 1 294 ? -17.069 -6.546 1.523 1.00 96.62 294 PRO A C 1
ATOM 2324 O O . PRO A 1 294 ? -18.188 -6.134 1.244 1.00 96.62 294 PRO A O 1
ATOM 2327 N N . ALA A 1 295 ? -16.700 -7.778 1.157 1.00 97.56 295 ALA A N 1
ATOM 2328 C CA . ALA A 1 295 ? -17.653 -8.683 0.504 1.00 97.56 295 ALA A CA 1
ATOM 2329 C C . ALA A 1 295 ? -18.872 -8.964 1.406 1.00 97.56 295 ALA A C 1
ATOM 2331 O O . ALA A 1 295 ? -20.014 -8.920 0.947 1.00 97.56 295 ALA A O 1
ATOM 2332 N N . LEU A 1 296 ? -18.659 -9.161 2.712 1.00 96.00 296 LEU A N 1
ATOM 2333 C CA . LEU A 1 296 ? -19.754 -9.295 3.677 1.00 96.00 296 LEU A CA 1
ATOM 2334 C C . LEU A 1 296 ? -20.582 -8.010 3.812 1.00 96.00 296 LEU A C 1
ATOM 2336 O O . LEU A 1 296 ? -21.797 -8.117 3.979 1.00 96.00 296 LEU A O 1
ATOM 2340 N N . THR A 1 297 ? -19.983 -6.814 3.728 1.00 93.94 297 THR A N 1
ATOM 2341 C CA . THR A 1 297 ? -20.764 -5.560 3.754 1.00 93.94 297 THR A CA 1
ATOM 2342 C C . THR A 1 297 ? -21.647 -5.419 2.516 1.00 93.94 297 THR A C 1
ATOM 2344 O O . THR A 1 297 ? -22.806 -5.029 2.650 1.00 93.94 297 THR A O 1
ATOM 2347 N N . LEU A 1 298 ? -21.167 -5.818 1.335 1.00 95.88 298 LEU A N 1
ATOM 2348 C CA . LEU A 1 298 ? -21.970 -5.851 0.106 1.00 95.88 298 LEU A CA 1
ATOM 2349 C C . LEU A 1 298 ? -23.122 -6.854 0.207 1.00 95.88 298 LEU A C 1
ATOM 2351 O O . LEU A 1 298 ? -24.257 -6.522 -0.132 1.00 95.88 298 LEU A O 1
ATOM 2355 N N . LEU A 1 299 ? -22.867 -8.053 0.740 1.00 95.31 299 LEU A N 1
ATOM 2356 C CA . LEU A 1 299 ? -23.913 -9.052 0.984 1.00 95.31 299 LEU A CA 1
ATOM 2357 C C . LEU A 1 299 ? -24.971 -8.546 1.974 1.00 95.31 299 LEU A C 1
ATOM 2359 O O . LEU A 1 299 ? -26.162 -8.790 1.781 1.00 95.31 299 LEU A O 1
ATOM 2363 N N . GLN A 1 300 ? -24.561 -7.829 3.023 1.00 92.50 300 GLN A N 1
ATOM 2364 C CA . GLN A 1 300 ? -25.496 -7.173 3.937 1.00 92.50 300 GLN A CA 1
ATOM 2365 C C . GLN A 1 300 ? -26.321 -6.101 3.214 1.00 92.50 300 GLN A C 1
ATOM 2367 O O . GLN A 1 300 ? -27.539 -6.079 3.380 1.00 92.50 300 GLN A O 1
ATOM 2372 N N . ALA A 1 301 ? -25.697 -5.273 2.371 1.00 93.69 301 ALA A N 1
ATOM 2373 C CA . ALA A 1 301 ? -26.391 -4.232 1.615 1.00 93.69 301 ALA A CA 1
ATOM 2374 C C . ALA A 1 301 ? -27.418 -4.817 0.633 1.00 93.69 301 ALA A C 1
ATOM 2376 O O . ALA A 1 301 ? -28.537 -4.313 0.551 1.00 93.69 301 ALA A O 1
ATOM 2377 N N . LEU A 1 302 ? -27.074 -5.920 -0.043 1.00 95.12 302 LEU A N 1
ATOM 2378 C CA . LEU A 1 302 ? -27.986 -6.680 -0.906 1.00 95.12 302 LEU A CA 1
ATOM 2379 C C . LEU A 1 302 ? -29.189 -7.211 -0.122 1.00 95.12 302 LEU A C 1
ATOM 2381 O O . LEU A 1 302 ? -30.330 -7.008 -0.533 1.00 95.12 302 LEU A O 1
ATOM 2385 N N . ARG A 1 303 ? -28.957 -7.833 1.041 1.00 93.12 303 ARG A N 1
ATOM 2386 C CA . ARG A 1 303 ? -30.037 -8.343 1.907 1.00 93.12 303 ARG A CA 1
ATOM 2387 C C . ARG A 1 303 ? -30.943 -7.231 2.431 1.00 93.12 303 ARG A C 1
ATOM 2389 O O . ARG A 1 303 ? -32.147 -7.431 2.536 1.00 93.12 303 ARG A O 1
ATOM 2396 N N . GLN A 1 304 ? -30.370 -6.070 2.734 1.00 91.12 304 GLN A N 1
ATOM 2397 C CA . GLN A 1 304 ? -31.099 -4.881 3.182 1.00 91.12 304 GLN A CA 1
ATOM 2398 C C . GLN A 1 304 ? -31.737 -4.094 2.025 1.00 91.12 304 GLN A C 1
ATOM 2400 O O . GLN A 1 304 ? -32.411 -3.101 2.282 1.00 91.12 304 GLN A O 1
ATOM 2405 N N . ARG A 1 305 ? -31.523 -4.504 0.763 1.00 92.81 305 ARG A N 1
ATOM 2406 C CA . ARG A 1 305 ? -31.938 -3.769 -0.447 1.00 92.81 305 ARG A CA 1
ATOM 2407 C C . ARG A 1 305 ? -31.478 -2.302 -0.443 1.00 92.81 305 ARG A C 1
ATOM 2409 O O . ARG A 1 305 ? -32.176 -1.421 -0.940 1.00 92.81 305 ARG A O 1
ATOM 2416 N N . ASN A 1 306 ? -30.292 -2.033 0.107 1.00 91.50 306 ASN A N 1
ATOM 2417 C CA . ASN A 1 306 ? -29.693 -0.698 0.130 1.00 91.50 306 ASN A CA 1
ATOM 2418 C C . ASN A 1 306 ? -29.038 -0.387 -1.227 1.00 91.50 306 ASN A C 1
ATOM 2420 O O . ASN A 1 306 ? -27.813 -0.407 -1.376 1.00 91.50 306 ASN A O 1
ATOM 2424 N N . TRP A 1 307 ? -29.878 -0.134 -2.232 1.00 91.56 307 TRP A N 1
ATOM 2425 C CA . TRP A 1 307 ? -29.454 0.168 -3.599 1.00 91.56 307 TRP A CA 1
ATOM 2426 C C . TRP A 1 307 ? -28.539 1.391 -3.714 1.00 91.56 307 TRP A C 1
ATOM 2428 O O . TRP A 1 307 ? -27.541 1.269 -4.419 1.00 91.56 307 TRP A O 1
ATOM 2438 N N . PRO A 1 308 ? -28.768 2.518 -3.003 1.00 90.69 308 PRO A N 1
ATOM 2439 C CA . PRO A 1 308 ? -27.852 3.658 -3.067 1.00 90.69 308 PRO A CA 1
ATOM 2440 C C . PRO A 1 308 ? -26.419 3.290 -2.668 1.00 90.69 308 PRO A C 1
ATOM 2442 O O . PRO A 1 308 ? -25.471 3.607 -3.388 1.00 90.69 308 PRO A O 1
ATOM 2445 N N . PHE A 1 309 ? -26.251 2.553 -1.562 1.00 92.38 309 PHE A N 1
ATOM 2446 C CA . PHE A 1 309 ? -24.933 2.078 -1.143 1.00 92.38 309 PHE A CA 1
ATOM 2447 C C . PHE A 1 309 ? -24.322 1.129 -2.176 1.00 92.38 309 PHE A C 1
ATOM 2449 O O . PHE A 1 309 ? -23.146 1.267 -2.504 1.00 92.38 309 PHE A O 1
ATOM 2456 N N . LEU A 1 310 ? -25.110 0.193 -2.716 1.00 94.56 310 LEU A N 1
ATOM 2457 C CA . LEU A 1 310 ? -24.646 -0.745 -3.740 1.00 94.56 310 LEU A CA 1
ATOM 2458 C C . LEU A 1 310 ? -24.188 -0.033 -5.011 1.00 94.56 310 LEU A C 1
ATOM 2460 O O . LEU A 1 310 ? -23.124 -0.360 -5.521 1.00 94.56 310 LEU A O 1
ATOM 2464 N N . THR A 1 311 ? -24.923 0.971 -5.489 1.00 94.06 311 THR A N 1
ATOM 2465 C CA . THR A 1 311 ? -24.525 1.766 -6.656 1.00 94.06 311 THR A CA 1
ATOM 2466 C C . THR A 1 311 ? -23.185 2.456 -6.417 1.00 94.06 311 THR A C 1
ATOM 2468 O O . THR A 1 311 ? -22.272 2.323 -7.233 1.00 94.06 311 THR A O 1
ATOM 2471 N N . VAL A 1 312 ? -23.022 3.137 -5.276 1.00 93.94 312 VAL A N 1
ATOM 2472 C CA . VAL A 1 312 ? -21.753 3.803 -4.934 1.00 93.94 312 VAL A CA 1
ATOM 2473 C C . VAL A 1 312 ? -20.621 2.786 -4.776 1.00 93.94 312 VAL A C 1
ATOM 2475 O O . VAL A 1 312 ? -19.507 3.026 -5.244 1.00 93.94 312 VAL A O 1
ATOM 2478 N N . ALA A 1 313 ? -20.890 1.637 -4.159 1.00 95.62 313 ALA A N 1
ATOM 2479 C CA . ALA A 1 313 ? -19.919 0.566 -3.996 1.00 95.62 313 ALA A CA 1
ATOM 2480 C C . ALA A 1 313 ? -19.481 -0.035 -5.338 1.00 95.62 313 ALA A C 1
ATOM 2482 O O . ALA A 1 313 ? -18.283 -0.188 -5.562 1.00 95.62 313 ALA A O 1
ATOM 2483 N N . THR A 1 314 ? -20.411 -0.310 -6.253 1.00 97.00 314 THR A N 1
ATOM 2484 C CA . THR A 1 314 ? -20.109 -0.814 -7.599 1.00 97.00 314 THR A CA 1
ATOM 2485 C C . THR A 1 314 ? -19.275 0.187 -8.388 1.00 97.00 314 THR A C 1
ATOM 2487 O O . THR A 1 314 ? -18.248 -0.197 -8.944 1.00 97.00 314 THR A O 1
ATOM 2490 N N . ILE A 1 315 ? -19.647 1.472 -8.378 1.00 96.44 315 ILE A N 1
ATOM 2491 C CA . ILE A 1 315 ? -18.842 2.536 -8.999 1.00 96.44 315 ILE A CA 1
ATOM 2492 C C . ILE A 1 315 ? -17.438 2.560 -8.384 1.00 96.44 315 ILE A C 1
ATOM 2494 O O . ILE A 1 315 ? -16.451 2.626 -9.108 1.00 96.44 315 ILE A O 1
ATOM 2498 N N . THR A 1 316 ? -17.336 2.446 -7.057 1.00 96.81 316 THR A N 1
ATOM 2499 C CA . THR A 1 316 ? -16.045 2.425 -6.355 1.00 96.81 316 THR A CA 1
ATOM 2500 C C . THR A 1 316 ? -15.195 1.227 -6.769 1.00 96.81 316 THR A C 1
ATOM 2502 O O . THR A 1 316 ? -14.011 1.406 -7.015 1.00 96.81 316 THR A O 1
ATOM 2505 N N . ILE A 1 317 ? -15.776 0.029 -6.885 1.00 98.25 317 ILE A N 1
ATOM 2506 C CA . ILE A 1 317 ? -15.065 -1.178 -7.335 1.00 98.25 317 ILE A CA 1
ATOM 2507 C C . ILE A 1 317 ? -14.537 -0.977 -8.752 1.00 98.25 317 ILE A C 1
ATOM 2509 O O . ILE A 1 317 ? -13.339 -1.119 -8.969 1.00 98.25 317 ILE A O 1
ATOM 2513 N N . VAL A 1 318 ? -15.406 -0.583 -9.688 1.00 97.81 318 VAL A N 1
ATOM 2514 C CA . VAL A 1 318 ? -15.029 -0.379 -11.094 1.00 97.81 318 VAL A CA 1
ATOM 2515 C C . VAL A 1 318 ? -13.935 0.679 -11.209 1.00 97.81 318 VAL A C 1
ATOM 2517 O O . VAL A 1 318 ? -12.899 0.422 -11.818 1.00 97.81 318 VAL A O 1
ATOM 2520 N N . LEU A 1 319 ? -14.114 1.842 -10.577 1.00 96.62 319 LEU A N 1
ATOM 2521 C CA . LEU A 1 319 ? -13.119 2.909 -10.629 1.00 96.62 319 LEU A CA 1
ATOM 2522 C C . LEU A 1 319 ? -11.807 2.501 -9.943 1.00 96.62 319 LEU A C 1
ATOM 2524 O O . LEU A 1 319 ? -10.731 2.829 -10.441 1.00 96.62 319 LEU A O 1
ATOM 2528 N N . ALA A 1 320 ? -11.862 1.743 -8.848 1.00 96.81 320 ALA A N 1
ATOM 2529 C CA . ALA A 1 320 ? -10.671 1.280 -8.146 1.00 96.81 320 ALA A CA 1
ATOM 2530 C C . ALA A 1 320 ? -9.849 0.256 -8.947 1.00 96.81 320 ALA A C 1
ATOM 2532 O O . ALA A 1 320 ? -8.627 0.239 -8.802 1.00 96.81 320 ALA A O 1
ATOM 2533 N N . THR A 1 321 ? -10.483 -0.593 -9.767 1.00 96.69 321 THR A N 1
ATOM 2534 C CA . THR A 1 321 ? -9.813 -1.751 -10.387 1.00 96.69 321 THR A CA 1
ATOM 2535 C C . THR A 1 321 ? -9.658 -1.682 -11.904 1.00 96.69 321 THR A C 1
ATOM 2537 O O . THR A 1 321 ? -8.766 -2.351 -12.422 1.00 96.69 321 THR A O 1
ATOM 2540 N N . ALA A 1 322 ? -10.446 -0.886 -12.636 1.00 97.19 322 ALA A N 1
ATOM 2541 C CA . ALA A 1 322 ? -10.427 -0.918 -14.103 1.00 97.19 322 ALA A CA 1
ATOM 2542 C C . ALA A 1 322 ? -9.060 -0.536 -14.694 1.00 97.19 322 ALA A C 1
ATOM 2544 O O . ALA A 1 322 ? -8.522 -1.287 -15.508 1.00 97.19 322 ALA A O 1
ATOM 2545 N N . TYR A 1 323 ? -8.447 0.565 -14.235 1.00 96.62 323 TYR A N 1
ATOM 2546 C CA . TYR A 1 323 ? -7.090 0.931 -14.673 1.00 96.62 323 TYR A CA 1
ATOM 2547 C C . TYR A 1 323 ? -6.056 -0.142 -14.293 1.00 96.62 323 TYR A C 1
ATOM 2549 O O . TYR A 1 323 ? -5.094 -0.363 -15.022 1.00 96.62 323 TYR A O 1
ATOM 2557 N N . TRP A 1 324 ? -6.248 -0.818 -13.154 1.00 96.94 324 TRP A N 1
ATOM 2558 C CA . TRP A 1 324 ? -5.319 -1.824 -12.653 1.00 96.94 324 TRP A CA 1
ATOM 2559 C C . TRP A 1 324 ? -5.373 -3.094 -13.510 1.00 96.94 324 TRP A C 1
ATOM 2561 O O . TRP A 1 324 ? -4.334 -3.633 -13.879 1.00 96.94 324 TRP A O 1
ATOM 2571 N N . TRP A 1 325 ? -6.559 -3.550 -13.916 1.00 95.69 325 TRP A N 1
ATOM 2572 C CA . TRP A 1 325 ? -6.681 -4.663 -14.865 1.00 95.69 325 TRP A CA 1
ATOM 2573 C C . TRP A 1 325 ? -6.175 -4.302 -16.259 1.00 95.69 325 TRP A C 1
ATOM 2575 O O . TRP A 1 325 ? -5.427 -5.086 -16.842 1.00 95.69 325 TRP A O 1
ATOM 2585 N N . ALA A 1 326 ? -6.506 -3.107 -16.761 1.00 96.81 326 ALA A N 1
ATOM 2586 C CA . ALA A 1 326 ? -5.945 -2.610 -18.016 1.00 96.81 326 ALA A CA 1
ATOM 2587 C C . ALA A 1 326 ? -4.411 -2.577 -17.954 1.00 96.81 326 ALA A C 1
ATOM 2589 O O . ALA A 1 326 ? -3.737 -3.031 -18.876 1.00 96.81 326 ALA A O 1
ATOM 2590 N N . GLY A 1 327 ? -3.857 -2.121 -16.829 1.00 96.88 327 GLY A N 1
ATOM 2591 C CA . GLY A 1 327 ? -2.421 -2.056 -16.629 1.00 96.88 327 GLY A CA 1
ATOM 2592 C C . GLY A 1 327 ? -1.743 -3.420 -16.584 1.00 96.88 327 GLY A C 1
ATOM 2593 O O . GLY A 1 327 ? -0.720 -3.598 -17.237 1.00 96.88 327 GLY A O 1
ATOM 2594 N N . ASN A 1 328 ? -2.333 -4.411 -15.908 1.00 95.94 328 ASN A N 1
ATOM 2595 C CA . ASN A 1 328 ? -1.820 -5.784 -15.947 1.00 95.94 328 ASN A CA 1
ATOM 2596 C C . ASN A 1 328 ? -1.810 -6.328 -17.382 1.00 95.94 328 ASN A C 1
ATOM 2598 O O . ASN A 1 328 ? -0.795 -6.876 -17.824 1.00 95.94 328 ASN A O 1
ATOM 2602 N N . MET A 1 329 ? -2.895 -6.109 -18.131 1.00 96.19 329 MET A N 1
ATOM 2603 C CA . MET A 1 329 ? -3.009 -6.574 -19.510 1.00 96.19 329 MET A CA 1
ATOM 2604 C C . MET A 1 329 ? -1.949 -5.938 -20.418 1.00 96.19 329 MET A C 1
ATOM 2606 O O . MET A 1 329 ? -1.310 -6.631 -21.209 1.00 96.19 329 MET A O 1
ATOM 2610 N N . ILE A 1 330 ? -1.700 -4.635 -20.276 1.00 97.88 330 ILE A N 1
ATOM 2611 C CA . ILE A 1 330 ? -0.676 -3.944 -21.067 1.00 97.88 330 ILE A CA 1
ATOM 2612 C C . ILE A 1 330 ? 0.727 -4.392 -20.637 1.00 97.88 330 ILE A C 1
ATOM 2614 O O . ILE A 1 330 ? 1.511 -4.823 -21.477 1.00 97.88 330 ILE A O 1
ATOM 2618 N N . LEU A 1 331 ? 1.043 -4.377 -19.340 1.00 97.81 331 LEU A N 1
ATOM 2619 C CA . LEU A 1 331 ? 2.383 -4.707 -18.837 1.00 97.81 331 LEU A CA 1
ATOM 2620 C C . LEU A 1 331 ? 2.786 -6.166 -19.089 1.00 97.81 331 LEU A C 1
ATOM 2622 O O . LEU A 1 331 ? 3.981 -6.444 -19.210 1.00 97.81 331 LEU A O 1
ATOM 2626 N N . THR A 1 332 ? 1.821 -7.094 -19.127 1.00 96.81 332 THR A N 1
ATOM 2627 C CA . THR A 1 332 ? 2.105 -8.542 -19.066 1.00 96.81 332 THR A CA 1
ATOM 2628 C C . THR A 1 332 ? 1.401 -9.395 -20.119 1.00 96.81 332 THR A C 1
ATOM 2630 O O . THR A 1 332 ? 1.857 -10.499 -20.405 1.00 96.81 332 THR A O 1
ATOM 2633 N N . GLY A 1 333 ? 0.292 -8.930 -20.688 1.00 95.31 333 GLY A N 1
ATOM 2634 C CA . GLY A 1 333 ? -0.594 -9.763 -21.502 1.00 95.31 333 GLY A CA 1
ATOM 2635 C C . GLY A 1 333 ? -1.585 -10.626 -20.705 1.00 95.31 333 GLY A C 1
ATOM 2636 O O . GLY A 1 333 ? -2.284 -11.430 -21.315 1.00 95.31 333 GLY A O 1
ATOM 2637 N N . TYR A 1 334 ? -1.664 -10.469 -19.376 1.00 94.31 334 TYR A N 1
ATOM 2638 C CA . TYR A 1 334 ? -2.590 -11.186 -18.486 1.00 94.31 334 TYR A CA 1
ATOM 2639 C C . TYR A 1 334 ? -3.449 -10.207 -17.676 1.00 94.31 334 TYR A C 1
ATOM 2641 O O . TYR A 1 334 ? -2.988 -9.131 -17.304 1.00 94.31 334 TYR A O 1
ATOM 2649 N N . LEU A 1 335 ? -4.685 -10.590 -17.330 1.00 91.25 335 LEU A N 1
ATOM 2650 C CA . LEU A 1 335 ? -5.551 -9.763 -16.469 1.00 91.25 335 LEU A CA 1
ATOM 2651 C C . LEU A 1 335 ? -5.070 -9.696 -15.013 1.00 91.25 335 LEU A C 1
ATOM 2653 O O . LEU A 1 335 ? -5.254 -8.684 -14.336 1.00 91.25 335 LEU A O 1
ATOM 2657 N N . VAL A 1 336 ? -4.479 -10.786 -14.526 1.00 91.12 336 VAL A N 1
ATOM 2658 C CA . VAL A 1 336 ? -3.903 -10.908 -13.184 1.00 91.12 336 VAL A CA 1
ATOM 2659 C C . VAL A 1 336 ? -2.529 -11.541 -13.336 1.00 91.12 336 VAL A C 1
ATOM 2661 O O . VAL A 1 336 ? -2.386 -12.515 -14.067 1.00 91.12 336 VAL A O 1
ATOM 2664 N N . TYR A 1 337 ? -1.529 -11.008 -12.643 1.00 91.44 337 TYR A N 1
ATOM 2665 C CA . TYR A 1 337 ? -0.144 -11.455 -12.746 1.00 91.44 337 TYR A CA 1
ATOM 2666 C C . TYR A 1 337 ? 0.561 -11.394 -11.374 1.00 91.44 337 TYR A C 1
ATOM 2668 O O . TYR A 1 337 ? 0.262 -10.493 -10.586 1.00 91.44 337 TYR A O 1
ATOM 2676 N N . PRO A 1 338 ? 1.517 -12.297 -11.064 1.00 90.62 338 PRO A N 1
ATOM 2677 C CA . PRO A 1 338 ? 1.920 -13.475 -11.837 1.00 90.62 338 PRO A CA 1
ATOM 2678 C C . PRO A 1 338 ? 0.987 -14.663 -11.571 1.00 90.62 338 PRO A C 1
ATOM 2680 O O . PRO A 1 338 ? 0.632 -14.947 -10.429 1.00 90.62 338 PRO A O 1
ATOM 2683 N N . THR A 1 339 ? 0.597 -15.386 -12.617 1.00 85.69 339 THR A N 1
ATOM 2684 C CA . THR A 1 339 ? -0.213 -16.606 -12.497 1.00 85.69 339 THR A CA 1
ATOM 2685 C C . THR A 1 339 ? -0.089 -17.458 -13.752 1.00 85.69 339 THR A C 1
ATOM 2687 O O . THR A 1 339 ? 0.093 -16.937 -14.847 1.00 85.69 339 THR A O 1
ATOM 2690 N N . LEU A 1 340 ? -0.194 -18.773 -13.573 1.00 84.50 340 LEU A N 1
ATOM 2691 C CA . LEU A 1 340 ? -0.234 -19.764 -14.653 1.00 84.50 340 LEU A CA 1
ATOM 2692 C C . LEU A 1 340 ? -1.643 -20.324 -14.867 1.00 84.50 340 LEU A C 1
ATOM 2694 O O . LEU A 1 340 ? -1.820 -21.283 -15.614 1.00 84.50 340 LEU A O 1
ATOM 2698 N N . SER A 1 341 ? -2.636 -19.782 -14.158 1.00 85.00 341 SER A N 1
ATOM 2699 C CA . SER A 1 341 ? -4.007 -20.274 -14.235 1.00 85.00 341 SER A CA 1
ATOM 2700 C C . SER A 1 341 ? -4.596 -19.992 -15.622 1.00 85.00 341 SER A C 1
ATOM 2702 O O . SER A 1 341 ? -4.709 -18.821 -15.991 1.00 85.00 341 SER A O 1
ATOM 2704 N N . PRO A 1 342 ? -5.056 -21.022 -16.359 1.00 79.75 342 PRO A N 1
ATOM 2705 C CA . PRO A 1 342 ? -5.704 -20.831 -17.658 1.00 79.75 342 PRO A CA 1
ATOM 2706 C C . PRO A 1 342 ? -6.976 -19.974 -17.580 1.00 79.75 342 PRO A C 1
ATOM 2708 O O . PRO A 1 342 ? -7.363 -19.352 -18.558 1.00 79.75 342 PRO A O 1
ATOM 2711 N N . LEU A 1 343 ? -7.618 -19.899 -16.406 1.00 80.88 343 LEU A N 1
ATOM 2712 C CA . LEU A 1 343 ? -8.875 -19.163 -16.200 1.00 80.88 343 LEU A CA 1
ATOM 2713 C C . LEU A 1 343 ? -8.746 -17.645 -16.380 1.00 80.88 343 LEU A C 1
ATOM 2715 O O . LEU A 1 343 ? -9.748 -16.962 -16.569 1.00 80.88 343 LEU A O 1
ATOM 2719 N N . VAL A 1 344 ? -7.534 -17.109 -16.257 1.00 80.25 344 VAL A N 1
ATOM 2720 C CA . VAL A 1 344 ? -7.250 -15.669 -16.387 1.00 80.25 344 VAL A CA 1
ATOM 2721 C C . VAL A 1 344 ? -6.351 -15.365 -17.579 1.00 80.25 344 VAL A C 1
ATOM 2723 O O . VAL A 1 344 ? -6.011 -14.204 -17.819 1.00 80.25 344 VAL A O 1
ATOM 2726 N N . ASP A 1 345 ? -5.994 -16.403 -18.334 1.00 85.88 345 ASP A N 1
ATOM 2727 C CA . ASP A 1 345 ? -5.290 -16.285 -19.592 1.00 85.88 345 ASP A CA 1
ATOM 2728 C C . ASP A 1 345 ? -6.285 -16.209 -20.762 1.00 85.88 345 ASP A C 1
ATOM 2730 O O . ASP A 1 345 ? -6.575 -17.196 -21.434 1.00 85.88 345 ASP A O 1
ATOM 2734 N N . LEU A 1 346 ? -6.858 -15.021 -20.960 1.00 87.38 346 LEU A N 1
ATOM 2735 C CA . LEU A 1 346 ? -7.962 -14.809 -21.904 1.00 87.38 346 LEU A CA 1
ATOM 2736 C C . LEU A 1 346 ? -7.531 -14.186 -23.240 1.00 87.38 346 LEU A C 1
ATOM 2738 O O . LEU A 1 346 ? -8.339 -14.105 -24.163 1.00 87.38 346 LEU A O 1
ATOM 2742 N N . PHE A 1 347 ? -6.288 -13.712 -23.349 1.00 89.69 347 PHE A N 1
ATOM 2743 C CA . PHE A 1 347 ? -5.841 -12.886 -24.470 1.00 89.69 347 PHE A CA 1
ATOM 2744 C C . PHE A 1 347 ? -4.553 -13.422 -25.096 1.00 89.69 347 PHE A C 1
ATOM 2746 O O . PHE A 1 347 ? -3.681 -13.972 -24.423 1.00 89.69 347 PHE A O 1
ATOM 2753 N N . SER A 1 348 ? -4.415 -13.219 -26.405 1.00 91.62 348 SER A N 1
ATOM 2754 C CA . SER A 1 348 ? -3.233 -13.603 -27.184 1.00 91.62 348 SER A CA 1
ATOM 2755 C C . SER A 1 348 ? -2.651 -12.367 -27.863 1.00 91.62 348 SER A C 1
ATOM 2757 O O . SER A 1 348 ? -3.008 -12.044 -28.991 1.00 91.62 348 SER A O 1
ATOM 2759 N N . VAL A 1 349 ? -1.803 -11.640 -27.132 1.00 95.56 349 VAL A N 1
ATOM 2760 C CA . VAL A 1 349 ? -1.103 -10.435 -27.611 1.00 95.56 349 VAL A CA 1
ATOM 2761 C C . VAL A 1 349 ? 0.364 -10.742 -27.911 1.00 95.56 349 VAL A C 1
ATOM 2763 O O . VAL A 1 349 ? 0.944 -11.639 -27.301 1.00 95.56 349 VAL A O 1
ATOM 2766 N N . ASP A 1 350 ? 0.988 -9.980 -28.810 1.00 96.19 350 ASP A N 1
ATOM 2767 C CA . ASP A 1 350 ? 2.366 -10.219 -29.268 1.00 96.19 350 ASP A CA 1
ATOM 2768 C C . ASP A 1 350 ? 3.443 -9.917 -28.210 1.00 96.19 350 ASP A C 1
ATOM 2770 O O . ASP A 1 350 ? 4.576 -10.369 -28.335 1.00 96.19 350 ASP A O 1
ATOM 2774 N N . TRP A 1 351 ? 3.100 -9.178 -27.151 1.00 96.88 351 TRP A N 1
ATOM 2775 C CA . TRP A 1 351 ? 3.994 -8.860 -26.027 1.00 96.88 351 TRP A CA 1
ATOM 2776 C C . TRP A 1 351 ? 3.736 -9.704 -24.774 1.00 96.88 351 TRP A C 1
ATOM 2778 O O . TRP A 1 351 ? 4.204 -9.366 -23.683 1.00 96.88 351 TRP A O 1
ATOM 2788 N N . LYS A 1 352 ? 2.944 -10.772 -24.885 1.00 96.19 352 LYS A N 1
ATOM 2789 C CA . LYS A 1 352 ? 2.541 -11.583 -23.736 1.00 96.19 352 LYS A CA 1
ATOM 2790 C C . LYS A 1 352 ? 3.748 -12.240 -23.071 1.00 96.19 352 LYS A C 1
ATOM 2792 O O . LYS A 1 352 ? 4.603 -12.810 -23.743 1.00 96.19 352 LYS A O 1
ATOM 2797 N N . VAL A 1 353 ? 3.793 -12.180 -21.741 1.00 95.81 353 VAL A N 1
ATOM 2798 C CA . VAL A 1 353 ? 4.903 -12.751 -20.974 1.00 95.81 353 VAL A CA 1
ATOM 2799 C C . VAL A 1 353 ? 4.924 -14.273 -21.136 1.00 95.81 353 VAL A C 1
ATOM 2801 O O . VAL A 1 353 ? 3.907 -14.929 -20.869 1.00 95.81 353 VAL A O 1
ATOM 2804 N N . PRO A 1 354 ? 6.066 -14.859 -21.540 1.00 93.94 354 PRO A N 1
ATOM 2805 C CA . PRO A 1 354 ? 6.160 -16.289 -21.762 1.00 93.94 354 PRO A CA 1
ATOM 2806 C C . PRO A 1 354 ? 6.100 -17.062 -20.443 1.00 93.94 354 PRO A C 1
ATOM 2808 O O . PRO A 1 354 ? 6.609 -16.633 -19.403 1.00 93.94 354 PRO A O 1
ATOM 2811 N N . ARG A 1 355 ? 5.513 -18.260 -20.508 1.00 91.94 355 ARG A N 1
ATOM 2812 C CA . ARG A 1 355 ? 5.265 -19.138 -19.356 1.00 91.94 355 ARG A CA 1
ATOM 2813 C C . ARG A 1 355 ? 6.503 -19.390 -18.492 1.00 91.94 355 ARG A C 1
ATOM 2815 O O . ARG A 1 355 ? 6.397 -19.327 -17.270 1.00 91.94 355 ARG A O 1
ATOM 2822 N N . TYR A 1 356 ? 7.666 -19.617 -19.109 1.00 89.62 356 TYR A N 1
ATOM 2823 C CA . TYR A 1 356 ? 8.903 -19.900 -18.373 1.00 89.62 356 TYR A CA 1
ATOM 2824 C C . TYR A 1 356 ? 9.301 -18.742 -17.443 1.00 89.62 356 TYR A C 1
ATOM 2826 O O . TYR A 1 356 ? 9.800 -18.975 -16.344 1.00 89.62 356 TYR A O 1
ATOM 2834 N N . LEU A 1 357 ? 9.045 -17.490 -17.848 1.00 89.88 357 LEU A N 1
ATOM 2835 C CA . LEU A 1 357 ? 9.383 -16.312 -17.053 1.00 89.88 357 LEU A CA 1
ATOM 2836 C C . LEU A 1 357 ? 8.432 -16.166 -15.852 1.00 89.88 357 LEU A C 1
ATOM 2838 O O . LEU A 1 357 ? 8.857 -15.757 -14.771 1.00 89.88 357 LEU A O 1
ATOM 2842 N N . ILE A 1 358 ? 7.167 -16.570 -16.013 1.00 90.88 358 ILE A N 1
ATOM 2843 C CA . ILE A 1 358 ? 6.164 -16.604 -14.937 1.00 90.88 358 ILE A CA 1
ATOM 2844 C C . ILE A 1 358 ? 6.482 -17.707 -13.928 1.00 90.88 358 ILE A C 1
ATOM 2846 O O . ILE A 1 358 ? 6.522 -17.434 -12.730 1.00 90.88 358 ILE A O 1
ATOM 2850 N N . GLU A 1 359 ? 6.727 -18.935 -14.398 1.00 87.62 359 GLU A N 1
ATOM 2851 C CA . GLU A 1 359 ? 7.121 -20.079 -13.556 1.00 87.62 359 GLU A CA 1
ATOM 2852 C C . GLU A 1 359 ? 8.323 -19.721 -12.690 1.00 87.62 359 GLU A C 1
ATOM 2854 O O . GLU A 1 359 ? 8.341 -19.948 -11.480 1.00 87.62 359 GLU A O 1
ATOM 2859 N N . GLN A 1 360 ? 9.291 -19.056 -13.303 1.00 80.44 360 GLN A N 1
ATOM 2860 C CA . GLN A 1 360 ? 10.457 -18.559 -12.616 1.00 80.44 360 GLN A CA 1
ATOM 2861 C C . GLN A 1 360 ? 10.133 -17.459 -11.611 1.00 80.44 360 GLN A C 1
ATOM 2863 O O . GLN A 1 360 ? 10.610 -17.508 -10.479 1.00 80.44 360 GLN A O 1
ATOM 2868 N N . GLY A 1 361 ? 9.327 -16.466 -11.980 1.00 82.81 361 GLY A N 1
ATOM 2869 C CA . GLY A 1 361 ? 8.888 -15.430 -11.049 1.00 82.81 361 GLY A CA 1
ATOM 2870 C C . GLY A 1 361 ? 8.199 -16.018 -9.814 1.00 82.81 361 GLY A C 1
ATOM 2871 O O . GLY A 1 361 ? 8.524 -15.631 -8.692 1.00 82.81 361 GLY A O 1
ATOM 2872 N N . LEU A 1 362 ? 7.321 -17.004 -10.011 1.00 83.62 362 LEU A N 1
ATOM 2873 C CA . LEU A 1 362 ? 6.630 -17.722 -8.938 1.00 83.62 362 LEU A CA 1
ATOM 2874 C C . LEU A 1 362 ? 7.603 -18.507 -8.054 1.00 83.62 362 LEU A C 1
ATOM 2876 O O . LEU A 1 362 ? 7.562 -18.332 -6.838 1.00 83.62 362 LEU A O 1
ATOM 2880 N N . PHE A 1 363 ? 8.520 -19.274 -8.651 1.00 80.06 363 PHE A N 1
ATOM 2881 C CA . PHE A 1 363 ? 9.573 -19.994 -7.927 1.00 80.06 363 PHE A CA 1
ATOM 2882 C C . PHE A 1 363 ? 10.373 -19.055 -7.015 1.00 80.06 363 PHE A C 1
ATOM 2884 O O . PHE A 1 363 ? 10.616 -19.345 -5.848 1.00 80.06 363 PHE A O 1
ATOM 2891 N N . ASN A 1 364 ? 10.725 -17.870 -7.513 1.00 78.06 364 ASN A N 1
ATOM 2892 C CA . ASN A 1 364 ? 11.519 -16.911 -6.750 1.00 78.06 364 ASN A CA 1
ATOM 2893 C C . ASN A 1 364 ? 10.744 -16.225 -5.621 1.00 78.06 364 ASN A C 1
ATOM 2895 O O . ASN A 1 364 ? 11.344 -15.856 -4.612 1.00 78.06 364 ASN A O 1
ATOM 2899 N N . LEU A 1 365 ? 9.427 -16.076 -5.766 1.00 76.94 365 LEU A N 1
ATOM 2900 C CA . LEU A 1 365 ? 8.555 -15.562 -4.712 1.00 76.94 365 LEU A CA 1
ATOM 2901 C C . LEU A 1 365 ? 8.340 -16.599 -3.595 1.00 76.94 365 LEU A C 1
ATOM 2903 O O . LEU A 1 365 ? 8.421 -16.250 -2.414 1.00 76.94 365 LEU A O 1
ATOM 2907 N N . THR A 1 366 ? 8.080 -17.862 -3.947 1.00 73.56 366 THR A N 1
ATOM 2908 C CA . THR A 1 366 ? 7.752 -18.918 -2.974 1.00 73.56 366 THR A CA 1
ATOM 2909 C C . THR A 1 366 ? 8.990 -19.547 -2.352 1.00 73.56 366 THR A C 1
ATOM 2911 O O . THR A 1 366 ? 9.128 -19.592 -1.130 1.00 73.56 366 THR A O 1
ATOM 2914 N N . ASP A 1 367 ? 9.928 -20.012 -3.167 1.00 65.62 367 ASP A N 1
ATOM 2915 C CA . ASP A 1 367 ? 11.018 -20.863 -2.685 1.00 65.62 367 ASP A CA 1
ATOM 2916 C C . ASP A 1 367 ? 12.123 -20.006 -2.072 1.00 65.62 367 ASP A C 1
ATOM 2918 O O . ASP A 1 367 ? 12.720 -20.386 -1.062 1.00 65.62 367 ASP A O 1
ATOM 2922 N N . GLY A 1 368 ? 12.302 -18.787 -2.593 1.00 63.19 368 GLY A N 1
ATOM 2923 C CA . GLY A 1 368 ? 13.172 -17.767 -2.007 1.00 63.19 368 GLY A CA 1
ATOM 2924 C C . GLY A 1 368 ? 12.777 -17.365 -0.582 1.00 63.19 368 GLY A C 1
ATOM 2925 O O . GLY A 1 368 ? 13.641 -16.967 0.196 1.00 63.19 368 GLY A O 1
ATOM 2926 N N . THR A 1 369 ? 11.501 -17.509 -0.202 1.00 64.56 369 THR A N 1
ATOM 2927 C CA . THR A 1 369 ? 11.031 -17.182 1.157 1.00 64.56 369 THR A CA 1
ATOM 2928 C C . THR A 1 369 ? 10.951 -18.390 2.087 1.00 64.56 369 THR A C 1
ATOM 2930 O O . THR A 1 369 ? 11.098 -18.214 3.297 1.00 64.56 369 THR A O 1
ATOM 2933 N N . LYS A 1 370 ? 10.775 -19.606 1.554 1.00 67.88 370 LYS A N 1
ATOM 2934 C CA . LYS A 1 370 ? 10.656 -20.843 2.346 1.00 67.88 370 LYS A CA 1
ATOM 2935 C C . LYS A 1 370 ? 11.979 -21.542 2.640 1.00 67.88 370 LYS A C 1
ATOM 2937 O O . LYS A 1 370 ? 12.103 -22.111 3.719 1.00 67.88 370 LYS A O 1
ATOM 2942 N N . ALA A 1 371 ? 12.945 -21.537 1.718 1.00 56.41 371 ALA A N 1
ATOM 2943 C CA . ALA A 1 371 ? 14.189 -22.285 1.937 1.00 56.41 371 A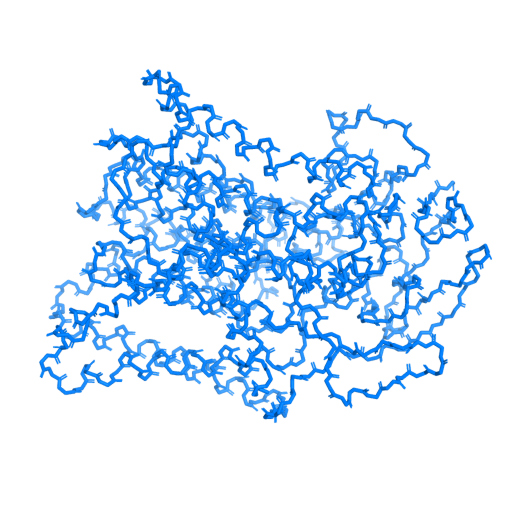LA A CA 1
ATOM 2944 C C . ALA A 1 371 ? 15.413 -21.838 1.124 1.00 56.41 371 ALA A C 1
ATOM 2946 O O . ALA A 1 371 ? 16.516 -22.191 1.510 1.00 56.41 371 ALA A O 1
ATOM 2947 N N . GLY A 1 372 ? 15.258 -21.075 0.035 1.00 55.09 372 GLY A N 1
ATOM 2948 C CA . GLY A 1 372 ? 16.362 -20.731 -0.870 1.00 55.09 372 GLY A CA 1
ATOM 2949 C C . GLY A 1 372 ? 16.959 -21.965 -1.565 1.00 55.09 372 GLY A C 1
ATOM 2950 O O . GLY A 1 372 ? 17.623 -22.771 -0.937 1.00 55.09 372 GLY A O 1
ATOM 2951 N N . TYR A 1 373 ? 16.731 -22.130 -2.873 1.00 51.66 373 TYR A N 1
ATOM 2952 C CA . TYR A 1 373 ? 17.355 -23.155 -3.745 1.00 51.66 373 TYR A CA 1
ATOM 2953 C C . TYR A 1 373 ? 17.423 -24.616 -3.233 1.00 51.66 373 TYR A C 1
ATOM 2955 O O . TYR A 1 373 ? 18.144 -25.433 -3.801 1.00 51.66 373 TYR A O 1
ATOM 2963 N N . ALA A 1 374 ? 16.648 -25.000 -2.219 1.00 44.16 374 ALA A N 1
ATOM 2964 C CA . ALA A 1 374 ? 16.687 -26.338 -1.639 1.00 44.16 374 ALA A CA 1
ATOM 2965 C C . ALA A 1 374 ? 15.639 -27.273 -2.265 1.00 44.16 374 ALA A C 1
ATOM 2967 O O . ALA A 1 374 ? 14.754 -27.745 -1.563 1.00 44.16 374 ALA A O 1
ATOM 2968 N N . GLY A 1 375 ? 15.757 -27.542 -3.573 1.00 53.12 375 GLY A N 1
ATOM 2969 C CA . GLY A 1 375 ? 15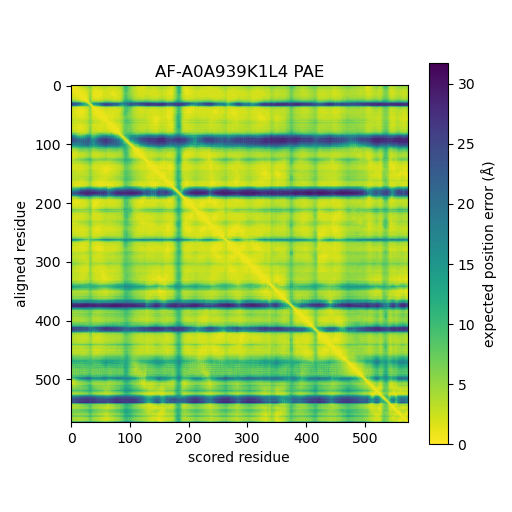.117 -28.672 -4.272 1.00 53.12 375 GLY A CA 1
ATOM 2970 C C . GLY A 1 375 ? 13.628 -28.959 -3.966 1.00 53.12 375 GLY A C 1
ATOM 2971 O O . GLY A 1 375 ? 12.900 -28.126 -3.431 1.00 53.12 375 GLY A O 1
ATOM 2972 N N . PRO A 1 376 ? 13.110 -30.148 -4.325 1.00 47.38 376 PRO A N 1
ATOM 2973 C CA . PRO A 1 376 ? 11.725 -30.520 -4.060 1.00 47.38 376 PRO A CA 1
ATOM 2974 C C . PRO A 1 376 ? 11.565 -30.963 -2.597 1.00 47.38 376 PRO A C 1
ATOM 2976 O O . PRO A 1 376 ? 11.352 -32.136 -2.303 1.00 47.38 376 PRO A O 1
ATOM 2979 N N . ALA A 1 377 ? 11.646 -30.026 -1.655 1.00 51.16 377 ALA A N 1
ATOM 2980 C CA . ALA A 1 377 ? 11.317 -30.262 -0.251 1.00 51.16 377 ALA A CA 1
ATOM 2981 C C . ALA A 1 377 ? 10.027 -29.528 0.152 1.00 51.16 377 ALA A C 1
ATOM 2983 O O . ALA A 1 377 ? 9.934 -28.924 1.215 1.00 51.16 377 ALA A O 1
ATOM 2984 N N . TRP A 1 378 ? 8.971 -29.661 -0.661 1.00 59.34 378 TRP A N 1
ATOM 2985 C CA . TRP A 1 378 ? 7.597 -29.266 -0.301 1.00 59.34 378 TRP A CA 1
ATOM 2986 C C . TRP A 1 378 ? 7.004 -30.098 0.853 1.00 59.34 378 TRP A C 1
ATOM 2988 O O . TRP A 1 378 ? 5.860 -29.895 1.260 1.00 59.34 378 TRP A O 1
ATOM 2998 N N . ARG A 1 379 ? 7.778 -31.025 1.432 1.00 67.38 379 ARG A N 1
ATOM 2999 C CA . ARG A 1 379 ? 7.411 -31.711 2.671 1.00 67.38 379 ARG A CA 1
ATOM 3000 C C . ARG A 1 379 ? 7.482 -30.699 3.813 1.00 67.38 379 ARG A C 1
ATOM 3002 O O . ARG A 1 379 ? 8.562 -30.230 4.159 1.00 67.38 379 ARG A O 1
ATOM 3009 N N . VAL A 1 380 ? 6.333 -30.399 4.421 1.00 70.75 380 VAL A N 1
ATOM 3010 C CA . VAL A 1 380 ? 6.196 -29.465 5.560 1.00 70.75 380 VAL A CA 1
ATOM 3011 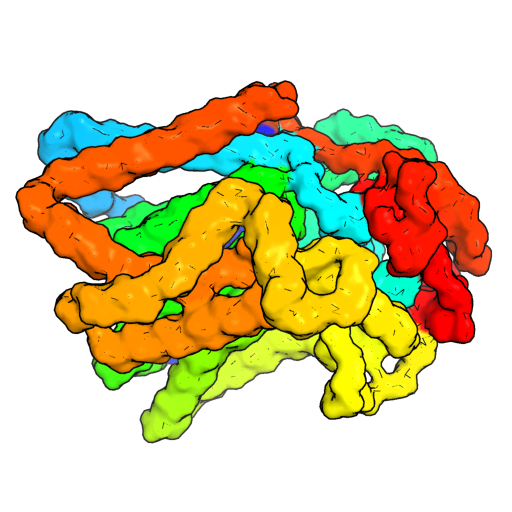C C . VAL A 1 380 ? 7.223 -29.746 6.664 1.00 70.75 380 VAL A C 1
ATOM 3013 O O . VAL A 1 380 ? 7.811 -28.815 7.204 1.00 70.75 380 VAL A O 1
ATOM 3016 N N . GLY A 1 381 ? 7.514 -31.023 6.936 1.00 73.31 381 GLY A N 1
ATOM 3017 C CA . GLY A 1 381 ? 8.503 -31.431 7.939 1.00 73.31 381 GLY A CA 1
ATOM 3018 C C . GLY A 1 381 ? 9.962 -31.074 7.625 1.00 73.31 381 GLY A C 1
ATOM 3019 O O . GLY A 1 381 ? 10.780 -31.106 8.534 1.00 73.31 381 GLY A O 1
ATOM 3020 N N . ALA A 1 382 ? 10.299 -30.725 6.379 1.00 77.75 382 ALA A N 1
ATOM 3021 C CA . ALA A 1 382 ? 11.658 -30.357 5.980 1.00 77.75 382 ALA A CA 1
ATOM 3022 C C . ALA A 1 382 ? 11.847 -28.834 5.907 1.00 77.75 382 ALA A C 1
ATOM 3024 O O . ALA A 1 382 ? 12.796 -28.302 6.483 1.00 77.75 382 ALA A O 1
ATOM 3025 N N . TRP A 1 383 ? 10.938 -28.115 5.238 1.00 81.81 383 TRP A N 1
ATOM 3026 C CA . TRP A 1 383 ? 11.127 -26.679 5.018 1.00 81.81 383 TRP A CA 1
ATOM 3027 C C . TRP A 1 383 ? 10.742 -25.820 6.230 1.00 81.81 383 TRP A C 1
ATOM 3029 O O . TRP A 1 383 ? 11.383 -24.799 6.443 1.00 81.81 383 TRP A O 1
ATOM 3039 N N . VAL A 1 384 ? 9.755 -26.209 7.054 1.00 87.50 384 VAL A N 1
ATOM 3040 C CA . VAL A 1 384 ? 9.325 -25.384 8.206 1.00 87.50 384 VAL A CA 1
ATOM 3041 C C . VAL A 1 384 ? 10.420 -25.251 9.272 1.00 87.50 384 VAL A C 1
ATOM 3043 O O . VAL A 1 384 ? 10.676 -24.117 9.686 1.00 87.50 384 VAL A O 1
ATOM 3046 N N . PRO A 1 385 ? 11.108 -26.331 9.706 1.00 88.50 385 PRO A N 1
ATOM 3047 C CA . PRO A 1 385 ? 12.220 -26.197 10.645 1.00 88.50 385 PRO A CA 1
ATOM 3048 C C . PRO A 1 385 ? 13.332 -25.307 10.090 1.00 88.50 385 PRO A C 1
ATOM 3050 O O . PRO A 1 385 ? 13.791 -24.406 10.787 1.00 88.50 385 PRO A O 1
ATOM 3053 N N . HIS A 1 386 ? 13.710 -25.508 8.822 1.00 85.06 386 HIS A N 1
ATOM 3054 C CA . HIS A 1 386 ? 14.733 -24.704 8.155 1.00 85.06 386 HIS A CA 1
ATOM 3055 C C . HIS A 1 386 ? 14.332 -23.223 8.043 1.00 85.06 386 HIS A C 1
ATOM 3057 O O . HIS A 1 386 ? 15.107 -22.331 8.394 1.00 85.06 386 HIS A O 1
ATOM 3063 N N . TRP A 1 387 ? 13.102 -22.943 7.607 1.00 87.50 387 TRP A N 1
ATOM 3064 C CA . TRP A 1 387 ? 12.541 -21.595 7.569 1.00 87.50 387 TRP A CA 1
ATOM 3065 C C . TRP A 1 387 ? 12.633 -20.932 8.945 1.00 87.50 387 TRP A C 1
ATOM 3067 O O . TRP A 1 387 ? 13.191 -19.841 9.054 1.00 87.50 387 TRP A O 1
ATOM 3077 N N . PHE A 1 388 ? 12.178 -21.615 10.000 1.00 90.56 388 PHE A N 1
ATOM 3078 C CA . PHE A 1 388 ? 12.179 -21.093 11.364 1.00 90.56 388 PHE A CA 1
ATOM 3079 C C . PHE A 1 388 ? 13.593 -20.739 11.850 1.00 90.56 388 PHE A C 1
ATOM 3081 O O . PHE A 1 388 ? 13.815 -19.621 12.316 1.00 90.56 388 PHE A O 1
ATOM 3088 N N . ILE A 1 389 ? 14.575 -21.635 11.693 1.00 90.00 389 ILE A N 1
ATOM 3089 C CA . ILE A 1 389 ? 15.948 -21.379 12.166 1.00 90.00 389 ILE A CA 1
ATOM 3090 C C . ILE A 1 389 ? 16.682 -20.306 11.350 1.00 90.00 389 ILE A C 1
ATOM 3092 O O . ILE A 1 389 ? 17.572 -19.651 11.882 1.00 90.00 389 ILE A O 1
ATOM 3096 N N . THR A 1 390 ? 16.304 -20.095 10.084 1.00 87.00 390 THR A N 1
ATOM 3097 C CA . THR A 1 390 ? 16.908 -19.061 9.221 1.00 87.00 390 THR A CA 1
ATOM 3098 C C . THR A 1 390 ? 16.243 -17.692 9.356 1.00 87.00 390 THR A C 1
ATOM 3100 O O . THR A 1 390 ? 16.709 -16.725 8.752 1.00 87.00 390 THR A O 1
ATOM 3103 N N . ARG A 1 391 ? 15.142 -17.578 10.113 1.00 88.00 391 ARG A N 1
ATOM 3104 C CA . ARG A 1 391 ? 14.460 -16.300 10.342 1.00 88.00 391 ARG A CA 1
ATOM 3105 C C . ARG A 1 391 ? 15.157 -15.451 11.415 1.00 88.00 391 ARG A C 1
ATOM 3107 O O . ARG A 1 391 ? 15.702 -15.992 12.375 1.00 88.00 391 ARG A O 1
ATOM 3114 N N . PRO A 1 392 ? 15.074 -14.110 11.323 1.00 88.31 392 PRO A N 1
ATOM 3115 C CA . PRO A 1 392 ? 15.483 -13.228 12.410 1.00 88.31 392 PRO A CA 1
ATOM 3116 C C . PRO A 1 392 ? 14.707 -13.509 13.713 1.00 88.31 392 PRO A C 1
ATOM 3118 O O . PRO A 1 392 ? 13.545 -13.922 13.653 1.00 88.31 392 PRO A O 1
ATOM 3121 N N . PRO A 1 393 ? 15.266 -13.180 14.895 1.00 90.38 393 PRO A N 1
ATOM 3122 C CA . PRO A 1 393 ? 14.626 -13.459 16.186 1.00 90.38 393 PRO A CA 1
ATOM 3123 C C . PRO A 1 393 ? 13.194 -12.921 16.328 1.00 90.38 393 PRO A C 1
ATOM 3125 O O . PRO A 1 393 ? 12.333 -13.583 16.900 1.00 90.38 393 PRO A O 1
ATOM 3128 N N . LEU A 1 394 ? 12.904 -11.736 15.775 1.00 88.62 394 LEU A N 1
ATOM 3129 C CA . LEU A 1 394 ? 11.553 -11.161 15.791 1.00 88.62 394 LEU A CA 1
ATOM 3130 C C . LEU A 1 394 ? 10.528 -12.072 15.096 1.00 88.62 394 LEU A C 1
ATOM 3132 O O . LEU A 1 394 ? 9.415 -12.260 15.588 1.00 88.62 394 LEU A O 1
ATOM 3136 N N . GLU A 1 395 ? 10.899 -12.633 13.950 1.00 90.75 395 GLU A N 1
ATOM 3137 C CA . GLU A 1 395 ? 10.035 -13.513 13.166 1.00 90.75 395 GLU A CA 1
ATOM 3138 C C . GLU A 1 395 ? 9.885 -14.884 13.830 1.00 90.75 395 GLU A C 1
ATOM 3140 O O . GLU A 1 395 ? 8.781 -15.423 13.852 1.00 90.75 395 GLU A O 1
ATOM 3145 N N . GLN A 1 396 ? 10.942 -15.399 14.466 1.00 93.38 396 GLN A N 1
ATOM 3146 C CA . GLN A 1 396 ? 10.873 -16.617 15.281 1.00 93.38 396 GLN A CA 1
ATOM 3147 C C . GLN A 1 396 ? 9.898 -16.459 16.455 1.00 93.38 396 GLN A C 1
ATOM 3149 O O . GLN A 1 396 ? 9.008 -17.289 16.634 1.00 93.38 396 GLN A O 1
ATOM 3154 N N . VAL A 1 397 ? 10.001 -15.362 17.216 1.00 93.31 397 VAL A N 1
ATOM 3155 C CA . VAL A 1 397 ? 9.058 -15.056 18.308 1.00 93.31 397 VAL A CA 1
ATOM 3156 C C . VAL A 1 397 ? 7.635 -14.942 17.766 1.00 93.31 397 VAL A C 1
ATOM 3158 O O . VAL A 1 397 ? 6.706 -15.499 18.344 1.00 93.31 397 VAL A O 1
ATOM 3161 N N . THR A 1 398 ? 7.460 -14.272 16.627 1.00 93.06 398 THR A N 1
ATOM 3162 C CA . THR A 1 398 ? 6.152 -14.143 15.972 1.00 93.06 398 THR A CA 1
ATOM 3163 C C . THR A 1 398 ? 5.579 -15.510 15.587 1.00 93.06 398 THR A C 1
ATOM 3165 O O . THR A 1 398 ? 4.407 -15.769 15.847 1.00 93.06 398 THR A O 1
ATOM 3168 N N . ALA A 1 399 ? 6.392 -16.414 15.037 1.00 93.69 399 ALA A N 1
ATOM 3169 C CA . ALA A 1 399 ? 5.980 -17.773 14.693 1.00 93.69 399 ALA A CA 1
ATOM 3170 C C . ALA A 1 399 ? 5.570 -18.592 15.930 1.00 93.69 399 ALA A C 1
ATOM 3172 O O . ALA A 1 399 ? 4.542 -19.269 15.900 1.00 93.69 399 ALA A O 1
ATOM 3173 N N . VAL A 1 400 ? 6.310 -18.479 17.040 1.00 94.56 400 VAL A N 1
ATOM 3174 C CA . VAL A 1 400 ? 5.952 -19.120 18.320 1.00 94.56 400 VAL A CA 1
ATOM 3175 C C . VAL A 1 400 ? 4.623 -18.578 18.856 1.00 94.56 400 VAL A C 1
ATOM 3177 O O . VAL A 1 400 ? 3.758 -19.354 19.264 1.00 94.56 400 VAL A O 1
ATOM 3180 N N . LEU A 1 401 ? 4.415 -17.259 18.807 1.00 93.88 401 LEU A N 1
ATOM 3181 C CA . LEU A 1 401 ? 3.143 -16.643 19.197 1.00 93.88 401 LEU A CA 1
ATOM 3182 C C . LEU A 1 401 ? 1.986 -17.105 18.300 1.00 93.88 401 LEU A C 1
ATOM 3184 O O . LEU A 1 401 ? 0.892 -17.357 18.795 1.00 93.88 401 LEU A O 1
ATOM 3188 N N . LEU A 1 402 ? 2.212 -17.265 16.994 1.00 94.38 402 LEU A N 1
ATOM 3189 C CA . LEU A 1 402 ? 1.204 -17.808 16.081 1.00 94.38 402 LEU A CA 1
ATOM 3190 C C . LEU A 1 402 ? 0.860 -19.268 16.411 1.00 94.38 402 LEU A C 1
ATOM 3192 O O . LEU A 1 402 ? -0.319 -19.617 16.434 1.00 94.38 402 LEU A O 1
ATOM 3196 N N . ALA A 1 403 ? 1.850 -20.103 16.735 1.00 92.19 403 ALA A N 1
ATOM 3197 C CA . ALA A 1 403 ? 1.618 -21.485 17.166 1.00 92.19 403 ALA A CA 1
ATOM 3198 C C . ALA A 1 403 ? 0.815 -21.564 18.479 1.00 92.19 403 ALA A C 1
ATOM 3200 O O . ALA A 1 403 ? 0.027 -22.488 18.674 1.00 92.19 403 ALA A O 1
ATOM 3201 N N . GLY A 1 404 ? 0.963 -20.569 19.359 1.00 91.88 404 GLY A N 1
ATOM 3202 C CA . GLY A 1 404 ? 0.207 -20.448 20.605 1.00 91.88 404 GLY A CA 1
ATOM 3203 C C . GLY A 1 404 ? -1.227 -19.925 20.453 1.00 91.88 404 GLY A C 1
ATOM 3204 O O . GLY A 1 404 ? -1.968 -19.934 21.439 1.00 91.88 404 GLY A O 1
ATOM 3205 N N . VAL A 1 405 ? -1.653 -19.494 19.256 1.00 91.00 405 VAL A N 1
ATOM 3206 C CA . VAL A 1 405 ? -2.990 -18.912 19.024 1.00 91.00 405 VAL A CA 1
ATOM 3207 C C . VAL A 1 405 ? -4.135 -19.820 19.489 1.00 91.00 405 VAL A C 1
ATOM 3209 O O . VAL A 1 405 ? -5.013 -19.296 20.171 1.00 91.00 405 VAL A O 1
ATOM 3212 N N . PRO A 1 406 ? -4.171 -21.141 19.213 1.00 88.06 406 PRO A N 1
ATOM 3213 C CA . PRO A 1 406 ? -5.264 -22.000 19.682 1.00 88.06 406 PRO A CA 1
ATOM 3214 C C . PRO A 1 406 ? -5.384 -22.030 21.213 1.00 88.06 406 PRO A C 1
ATOM 3216 O O . PRO A 1 406 ? -6.482 -21.914 21.758 1.00 88.06 406 PRO A O 1
ATOM 3219 N N . VAL A 1 407 ? -4.245 -22.107 21.909 1.00 85.56 407 VAL A N 1
ATOM 3220 C CA . VAL A 1 407 ? -4.172 -22.113 23.379 1.00 85.56 407 VAL A CA 1
ATOM 3221 C C . VAL A 1 407 ? -4.616 -20.761 23.937 1.00 85.56 407 VAL A C 1
ATOM 3223 O O . VAL A 1 407 ? -5.472 -20.684 24.818 1.00 85.56 407 VAL A O 1
ATOM 3226 N N . ALA A 1 408 ? -4.089 -19.669 23.387 1.00 82.88 408 ALA A N 1
ATOM 3227 C CA . ALA A 1 408 ? -4.447 -18.323 23.808 1.00 82.88 408 ALA A CA 1
ATOM 3228 C C . ALA A 1 408 ? -5.914 -17.987 23.497 1.00 82.88 408 ALA A C 1
ATOM 3230 O O . ALA A 1 408 ? -6.567 -17.329 24.303 1.00 82.88 408 ALA A O 1
ATOM 3231 N N . ALA A 1 409 ? -6.465 -18.487 22.388 1.00 80.25 409 ALA A N 1
ATOM 3232 C CA . ALA A 1 409 ? -7.876 -18.345 22.050 1.00 80.25 409 ALA A CA 1
ATOM 3233 C C . ALA A 1 409 ? -8.764 -19.074 23.064 1.00 80.25 409 ALA A C 1
ATOM 3235 O O . ALA A 1 409 ? -9.762 -18.495 23.489 1.00 80.25 409 ALA A O 1
ATOM 3236 N N . PHE A 1 410 ? -8.377 -20.277 23.509 1.00 78.00 410 PHE A N 1
ATOM 3237 C CA . PHE A 1 410 ? -9.074 -21.034 24.555 1.00 78.00 410 PHE A CA 1
ATOM 3238 C C . PHE A 1 410 ? -9.148 -20.254 25.879 1.00 78.00 410 PHE A C 1
ATOM 3240 O O . PHE A 1 410 ? -10.239 -19.997 26.390 1.00 78.00 410 PHE A O 1
ATOM 3247 N N . PHE A 1 411 ? -8.015 -19.761 26.391 1.00 72.81 411 PHE A N 1
ATOM 3248 C CA . PHE A 1 411 ? -7.987 -18.953 27.624 1.00 72.81 411 PHE A CA 1
ATOM 3249 C C . PHE A 1 411 ? -8.552 -17.531 27.434 1.00 72.81 411 PHE A C 1
ATOM 3251 O O . PHE A 1 411 ? -9.039 -16.890 28.375 1.00 72.81 411 PHE A O 1
ATOM 3258 N N . GLY A 1 412 ? -8.526 -17.022 26.205 1.00 65.88 412 GLY A N 1
ATOM 3259 C CA . GLY A 1 412 ? -9.001 -15.705 25.797 1.00 65.88 412 GLY A CA 1
ATOM 3260 C C . GLY A 1 412 ? -10.525 -15.574 25.719 1.00 65.88 412 GLY A C 1
ATOM 3261 O O . GLY A 1 412 ? -11.014 -14.446 25.686 1.00 65.88 412 GLY A O 1
ATOM 3262 N N . GLN A 1 413 ? -11.296 -16.666 25.804 1.00 60.16 413 GLN A N 1
ATOM 3263 C CA . GLN A 1 413 ? -12.748 -16.686 25.542 1.00 60.16 413 GLN A CA 1
ATOM 3264 C C . GLN A 1 413 ? -13.638 -15.790 26.433 1.00 60.16 413 GLN A C 1
ATOM 3266 O O . GLN A 1 413 ? -14.780 -15.513 26.050 1.00 60.16 413 GLN A O 1
ATOM 3271 N N . LYS A 1 414 ? -13.172 -15.256 27.578 1.00 56.72 414 LYS A N 1
ATOM 3272 C CA . LYS A 1 414 ? -13.919 -14.190 28.286 1.00 56.72 414 LYS A CA 1
ATOM 3273 C C . LYS A 1 414 ? -13.806 -12.857 27.522 1.00 56.72 414 LYS A C 1
ATOM 3275 O O . LYS A 1 414 ? -12.878 -12.074 27.719 1.00 56.72 414 LYS A O 1
ATOM 3280 N N . ARG A 1 415 ? -14.755 -12.673 26.603 1.00 56.34 415 ARG A N 1
ATOM 3281 C CA . ARG A 1 415 ? -14.971 -11.557 25.663 1.00 56.34 415 ARG A CA 1
ATOM 3282 C C . ARG A 1 415 ? -14.386 -10.209 26.096 1.00 56.34 415 ARG A C 1
ATOM 3284 O O . ARG A 1 415 ? -14.638 -9.736 27.201 1.00 56.34 415 ARG A O 1
ATOM 3291 N N . THR A 1 416 ? -13.740 -9.518 25.160 1.00 53.41 416 THR A N 1
ATOM 3292 C CA . THR A 1 416 ? -13.614 -8.057 25.210 1.00 53.41 416 THR A CA 1
ATOM 3293 C C . THR A 1 416 ? -15.012 -7.447 25.103 1.00 53.41 416 THR A C 1
ATOM 3295 O O . THR A 1 416 ? -15.663 -7.537 24.066 1.00 53.41 416 THR A O 1
ATOM 3298 N N . ALA A 1 417 ? -15.492 -6.848 26.196 1.00 51.69 417 ALA A N 1
ATOM 3299 C CA . ALA A 1 417 ? -16.882 -6.407 26.366 1.00 51.69 417 ALA A CA 1
ATOM 3300 C C . ALA A 1 417 ? -17.398 -5.430 25.287 1.00 51.69 417 ALA A C 1
ATOM 3302 O O . ALA A 1 417 ? -18.603 -5.305 25.099 1.00 51.69 417 ALA A O 1
ATOM 3303 N N . HIS A 1 418 ? -16.503 -4.758 24.559 1.00 54.09 418 HIS A N 1
ATOM 3304 C CA . HIS A 1 418 ? -16.839 -3.691 23.608 1.00 54.09 418 HIS A CA 1
ATOM 3305 C C . HIS A 1 418 ? -16.991 -4.140 22.155 1.00 54.09 418 HIS A C 1
ATOM 3307 O O . HIS A 1 418 ? -17.192 -3.317 21.268 1.00 54.09 418 HIS A O 1
ATOM 3313 N N . THR A 1 419 ? -16.860 -5.432 21.886 1.00 59.75 419 THR A N 1
ATOM 3314 C CA . THR A 1 419 ? -16.763 -5.948 20.529 1.00 59.75 419 THR A CA 1
ATOM 3315 C C . THR A 1 419 ? -17.810 -7.035 20.356 1.00 59.75 419 THR A C 1
ATOM 3317 O O . THR A 1 419 ? -17.838 -8.019 21.096 1.00 59.75 419 THR A O 1
ATOM 3320 N N . GLY A 1 420 ? -18.757 -6.819 19.444 1.00 70.69 420 GLY A N 1
ATOM 3321 C CA . GLY A 1 420 ? -19.840 -7.773 19.259 1.00 70.69 420 GLY A CA 1
ATOM 3322 C C . GLY A 1 420 ? -19.353 -9.046 18.572 1.00 70.69 420 GLY A C 1
ATOM 3323 O O . GLY A 1 420 ? -18.409 -9.052 17.781 1.00 70.69 420 GLY A O 1
ATOM 3324 N N . LYS A 1 421 ? -20.037 -10.154 18.877 1.00 82.81 421 LYS A N 1
ATOM 3325 C CA . LYS A 1 421 ? -19.639 -11.503 18.443 1.00 82.81 421 LYS A CA 1
ATOM 3326 C C . LYS A 1 421 ? -19.433 -11.616 16.929 1.00 82.81 421 LYS A C 1
ATOM 3328 O O . LYS A 1 421 ? -18.554 -12.341 16.487 1.00 82.81 421 LYS A O 1
ATOM 3333 N N . TYR A 1 422 ? -20.254 -10.914 16.145 1.00 88.31 422 TYR A N 1
ATOM 3334 C CA . TYR A 1 422 ? -20.220 -10.990 14.686 1.00 88.31 422 TYR A CA 1
ATOM 3335 C C . TYR A 1 422 ? -18.983 -10.304 14.098 1.00 88.31 422 TYR A C 1
ATOM 3337 O O . TYR A 1 422 ? -18.287 -10.909 13.285 1.00 88.31 422 TYR A O 1
ATOM 3345 N N . GLY A 1 423 ? -18.681 -9.076 14.539 1.00 89.94 423 GLY A N 1
ATOM 3346 C CA . GLY A 1 423 ? -17.501 -8.348 14.081 1.00 89.94 423 GLY A CA 1
ATOM 3347 C C . GLY A 1 423 ? -16.209 -9.104 14.396 1.00 89.94 423 GLY A C 1
ATOM 3348 O O . GLY A 1 423 ? -15.375 -9.284 13.511 1.00 89.94 423 GLY A O 1
ATOM 3349 N N . GLN A 1 424 ? -16.083 -9.622 15.624 1.00 89.06 424 GLN A N 1
ATOM 3350 C CA . GLN A 1 424 ? -14.917 -10.414 16.040 1.00 89.06 424 GLN A CA 1
ATOM 3351 C C . GLN A 1 424 ? -14.741 -11.684 15.227 1.00 89.06 424 GLN A C 1
ATOM 3353 O O . GLN A 1 424 ? -13.638 -11.950 14.762 1.00 89.06 424 GLN A O 1
ATOM 3358 N N . LEU A 1 425 ? -15.814 -12.463 15.069 1.00 90.75 425 LEU A N 1
ATOM 3359 C CA . LEU A 1 425 ? -15.761 -13.752 14.390 1.00 90.75 425 LEU A CA 1
ATOM 3360 C C . LEU A 1 425 ? -15.204 -13.600 12.974 1.00 90.75 425 LEU A C 1
ATOM 3362 O O . LEU A 1 425 ? -14.247 -14.275 12.613 1.00 90.75 425 LEU A O 1
ATOM 3366 N N . TRP A 1 426 ? -15.764 -12.681 12.190 1.00 94.12 426 TRP A N 1
ATOM 3367 C CA . TRP A 1 426 ? -15.322 -12.488 10.812 1.00 94.12 426 TRP A CA 1
ATOM 3368 C C . TRP A 1 426 ? -13.948 -11.833 10.707 1.00 94.12 426 TRP A C 1
ATOM 3370 O O . TRP A 1 426 ? -13.205 -12.163 9.786 1.00 94.12 426 TRP A O 1
ATOM 3380 N N . ALA A 1 427 ? -13.565 -10.971 11.654 1.00 94.00 427 ALA A N 1
ATOM 3381 C CA . ALA A 1 427 ? -12.202 -10.447 11.711 1.00 94.00 427 ALA A CA 1
ATOM 3382 C C . ALA A 1 427 ? -11.180 -11.558 12.006 1.00 94.00 427 ALA A C 1
ATOM 3384 O O . ALA A 1 427 ? -10.144 -11.611 11.349 1.00 94.00 427 ALA A O 1
ATOM 3385 N N . LEU A 1 428 ? -11.491 -12.473 12.934 1.00 93.06 428 LEU A N 1
ATOM 3386 C CA . LEU A 1 428 ? -10.664 -13.646 13.228 1.00 93.06 428 LEU A CA 1
ATOM 3387 C C . LEU A 1 428 ? -10.565 -14.570 12.015 1.00 93.06 428 LEU A C 1
ATOM 3389 O O . LEU A 1 428 ? -9.456 -14.901 11.621 1.00 93.06 428 LEU A O 1
ATOM 3393 N N . ILE A 1 429 ? -11.689 -14.915 11.375 1.00 94.94 429 ILE A N 1
ATOM 3394 C CA . ILE A 1 429 ? -11.694 -15.735 10.151 1.00 94.94 429 ILE A CA 1
ATOM 3395 C C . ILE A 1 429 ? -10.827 -15.083 9.069 1.00 94.94 429 ILE A C 1
ATOM 3397 O O . ILE A 1 429 ? -9.960 -15.740 8.503 1.00 94.94 429 ILE A O 1
ATOM 3401 N N . THR A 1 430 ? -11.016 -13.785 8.818 1.00 96.75 430 THR A N 1
ATOM 3402 C CA . THR A 1 430 ? -10.244 -13.039 7.812 1.00 96.75 430 THR A CA 1
ATOM 3403 C C . THR A 1 430 ? -8.751 -13.061 8.129 1.00 96.75 430 THR A C 1
ATOM 3405 O O . THR A 1 430 ? -7.940 -13.358 7.254 1.00 96.75 430 THR A O 1
ATOM 3408 N N . ALA A 1 431 ? -8.378 -12.785 9.382 1.00 96.00 431 ALA A N 1
ATOM 3409 C CA . ALA A 1 431 ? -6.984 -12.774 9.808 1.00 96.00 431 ALA A CA 1
ATOM 3410 C C . ALA A 1 431 ? -6.358 -14.176 9.746 1.00 96.00 431 ALA A C 1
ATOM 3412 O O . ALA A 1 431 ? -5.236 -14.311 9.271 1.00 96.00 431 ALA A O 1
ATOM 3413 N N . THR A 1 432 ? -7.079 -15.228 10.143 1.00 95.94 432 THR A N 1
ATOM 3414 C CA . THR A 1 432 ?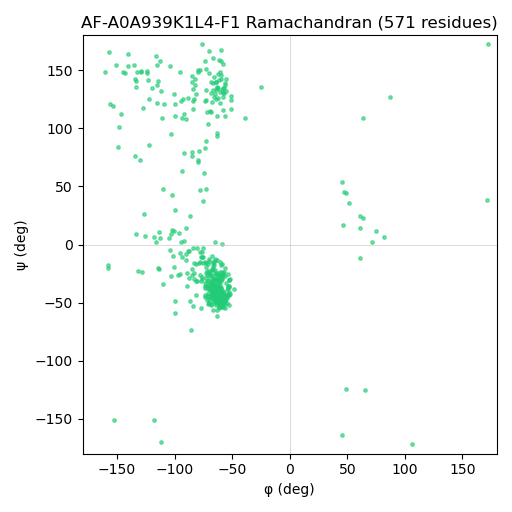 -6.618 -16.619 10.028 1.00 95.94 432 THR A CA 1
ATOM 3415 C C . THR A 1 432 ? -6.423 -17.019 8.571 1.00 95.94 432 THR A C 1
ATOM 3417 O O . THR A 1 432 ? -5.351 -17.508 8.233 1.00 95.94 432 THR A O 1
ATOM 3420 N N . VAL A 1 433 ? -7.392 -16.745 7.690 1.00 96.94 433 VAL A N 1
ATOM 3421 C CA . VAL A 1 433 ? -7.255 -16.997 6.245 1.00 96.94 433 VAL A CA 1
ATOM 3422 C C . VAL A 1 433 ? -6.055 -16.237 5.677 1.00 96.94 433 VAL A C 1
ATOM 3424 O O . VAL A 1 433 ? -5.275 -16.806 4.919 1.00 96.94 433 VAL A O 1
ATOM 3427 N N . GLY A 1 434 ? -5.855 -14.980 6.083 1.00 96.75 434 GLY A N 1
ATOM 3428 C CA . GLY A 1 434 ? -4.695 -14.180 5.698 1.00 96.75 434 GLY A CA 1
ATOM 3429 C C . GLY A 1 434 ? -3.359 -14.749 6.185 1.00 96.75 434 GLY A C 1
ATOM 3430 O O . GLY A 1 434 ? -2.412 -14.808 5.405 1.00 96.75 434 GLY A O 1
ATOM 3431 N N . VAL A 1 435 ? -3.277 -15.216 7.434 1.00 96.56 435 VAL A N 1
ATOM 3432 C CA . VAL A 1 435 ? -2.075 -15.867 7.988 1.00 96.56 435 VAL A CA 1
ATOM 3433 C C . VAL A 1 435 ? -1.800 -17.195 7.289 1.00 96.56 435 VAL A C 1
ATOM 3435 O O . VAL A 1 435 ? -0.657 -17.460 6.932 1.00 96.56 435 VAL A O 1
ATOM 3438 N N . THR A 1 436 ? -2.822 -18.012 7.031 1.00 95.00 436 THR A N 1
ATOM 3439 C CA . THR A 1 436 ? -2.670 -19.265 6.282 1.00 95.00 436 THR A CA 1
ATOM 3440 C C . THR A 1 436 ? -2.183 -18.996 4.860 1.00 95.00 436 THR A C 1
ATOM 3442 O O . THR A 1 436 ? -1.221 -19.618 4.418 1.00 95.00 436 THR A O 1
ATOM 3445 N N . PHE A 1 437 ? -2.789 -18.032 4.163 1.00 93.12 437 PHE A N 1
ATOM 3446 C CA . PHE A 1 437 ? -2.373 -17.622 2.822 1.00 93.12 437 PHE A CA 1
ATOM 3447 C C . PHE A 1 437 ? -0.913 -17.142 2.799 1.00 93.12 437 PHE A C 1
ATOM 3449 O O . PHE A 1 437 ? -0.123 -17.591 1.970 1.00 93.12 437 PHE A O 1
ATOM 3456 N N . TRP A 1 438 ? -0.535 -16.281 3.747 1.00 93.50 438 TRP A N 1
ATOM 3457 C CA . TRP A 1 438 ? 0.836 -15.800 3.917 1.00 93.50 438 TRP A CA 1
ATOM 3458 C C . TRP A 1 438 ? 1.824 -16.947 4.160 1.00 93.50 438 TRP A C 1
ATOM 3460 O O . TRP A 1 438 ? 2.820 -17.055 3.444 1.00 93.50 438 TRP A O 1
ATOM 3470 N N . PHE A 1 439 ? 1.530 -17.823 5.123 1.00 91.50 439 PHE A N 1
ATOM 3471 C CA . PHE A 1 439 ? 2.432 -18.896 5.531 1.00 91.50 439 PHE A CA 1
ATOM 3472 C C . PHE A 1 439 ? 2.658 -19.923 4.414 1.00 91.50 439 PHE A C 1
ATOM 3474 O O . PHE A 1 439 ? 3.775 -20.397 4.208 1.00 91.50 439 PHE A O 1
ATOM 3481 N N . LEU A 1 440 ? 1.600 -20.247 3.664 1.00 87.25 440 LEU A N 1
ATOM 3482 C CA . LEU A 1 440 ? 1.661 -21.219 2.576 1.00 87.25 440 LEU A CA 1
ATOM 3483 C C . LEU A 1 440 ? 2.327 -20.679 1.312 1.00 87.25 440 LEU A C 1
ATOM 3485 O O . LEU A 1 440 ? 2.873 -21.480 0.556 1.00 87.25 440 LEU A O 1
ATOM 3489 N N . LEU A 1 441 ? 2.286 -19.372 1.050 1.00 85.00 441 LEU A N 1
ATOM 3490 C CA . LEU A 1 441 ? 2.843 -18.808 -0.180 1.00 85.00 441 LEU A CA 1
ATOM 3491 C C . LEU A 1 441 ? 4.225 -18.204 0.023 1.00 85.00 441 LEU A C 1
ATOM 3493 O O . LEU A 1 441 ? 5.166 -18.644 -0.633 1.00 85.00 441 LEU A O 1
ATOM 3497 N N . ALA A 1 442 ? 4.352 -17.225 0.916 1.00 85.31 442 ALA A N 1
ATOM 3498 C CA . ALA A 1 442 ? 5.585 -16.470 1.088 1.00 85.31 442 ALA A CA 1
ATOM 3499 C C . ALA A 1 442 ? 5.743 -16.000 2.549 1.00 85.31 442 ALA A C 1
ATOM 3501 O O . ALA A 1 442 ? 5.378 -14.862 2.864 1.00 85.31 442 ALA A O 1
ATOM 3502 N N . PRO A 1 443 ? 6.272 -16.859 3.446 1.00 89.31 443 PRO A N 1
ATOM 3503 C CA . PRO A 1 443 ? 6.311 -16.632 4.893 1.00 89.31 443 PRO A CA 1
ATOM 3504 C C . PRO A 1 443 ? 7.423 -15.656 5.334 1.00 89.31 443 PRO A C 1
ATOM 3506 O O . PRO A 1 443 ? 8.162 -15.913 6.281 1.00 89.31 443 PRO A O 1
ATOM 3509 N N . ASP A 1 444 ? 7.557 -14.522 4.648 1.00 89.12 444 ASP A N 1
ATOM 3510 C CA . ASP A 1 444 ? 8.312 -13.349 5.110 1.00 89.12 444 ASP A CA 1
ATOM 3511 C C . ASP A 1 444 ? 7.324 -12.399 5.795 1.00 89.12 444 ASP A C 1
ATOM 3513 O O . ASP A 1 444 ? 6.313 -12.009 5.194 1.00 89.12 444 ASP A O 1
ATOM 3517 N N . LEU A 1 445 ? 7.571 -12.047 7.060 1.00 92.06 445 LEU A N 1
ATOM 3518 C CA . LEU A 1 445 ? 6.627 -11.291 7.891 1.00 92.06 445 LEU A CA 1
ATOM 3519 C C . LEU A 1 445 ? 6.142 -9.990 7.228 1.00 92.06 445 LEU A C 1
ATOM 3521 O O . LEU A 1 445 ? 4.983 -9.607 7.417 1.00 92.06 445 LEU A O 1
ATOM 3525 N N . ARG A 1 446 ? 6.962 -9.342 6.388 1.00 91.94 446 ARG A N 1
ATOM 3526 C CA . ARG A 1 446 ? 6.584 -8.095 5.697 1.00 91.94 446 ARG A CA 1
ATOM 3527 C C . ARG A 1 446 ? 5.400 -8.270 4.736 1.00 91.94 446 ARG A C 1
ATOM 3529 O O . ARG A 1 446 ? 4.670 -7.313 4.481 1.00 91.94 446 ARG A O 1
ATOM 3536 N N . PHE A 1 447 ? 5.164 -9.482 4.228 1.00 92.88 447 PHE A N 1
ATOM 3537 C CA . PHE A 1 447 ? 4.095 -9.777 3.264 1.00 92.88 447 PHE A CA 1
ATOM 3538 C C . PHE A 1 447 ? 2.728 -10.052 3.898 1.00 92.88 447 PHE A C 1
ATOM 3540 O O . PHE A 1 447 ? 1.710 -9.907 3.213 1.00 92.88 447 PHE A O 1
ATOM 3547 N N . GLY A 1 448 ? 2.695 -10.421 5.182 1.00 94.44 448 GLY A N 1
ATOM 3548 C CA . GLY A 1 448 ? 1.479 -10.800 5.912 1.00 94.44 448 GLY A CA 1
ATOM 3549 C C . GLY A 1 448 ? 1.230 -10.012 7.200 1.00 94.44 448 GLY A C 1
ATOM 3550 O O . GLY A 1 448 ? 0.320 -10.371 7.951 1.00 94.44 448 GLY A O 1
ATOM 3551 N N . ALA A 1 449 ? 2.018 -8.965 7.476 1.00 95.88 449 ALA A N 1
ATOM 3552 C CA . ALA A 1 449 ? 2.038 -8.283 8.772 1.00 95.88 449 ALA A CA 1
ATOM 3553 C C . ALA A 1 449 ? 0.654 -7.826 9.262 1.00 95.88 449 ALA A C 1
ATOM 3555 O O . ALA A 1 449 ? 0.382 -7.937 10.451 1.00 95.88 449 ALA A O 1
ATOM 3556 N N . ALA A 1 450 ? -0.245 -7.368 8.386 1.00 96.06 450 ALA A N 1
ATOM 3557 C CA . ALA A 1 450 ? -1.603 -6.975 8.761 1.00 96.06 450 ALA A CA 1
ATOM 3558 C C . ALA A 1 450 ? -2.364 -8.124 9.425 1.00 96.06 450 ALA A C 1
ATOM 3560 O O . ALA A 1 450 ? -2.849 -7.989 10.548 1.00 96.06 450 ALA A O 1
ATOM 3561 N N . SER A 1 451 ? -2.414 -9.269 8.745 1.00 96.12 451 SER A N 1
ATOM 3562 C CA . SER A 1 451 ? -3.133 -10.454 9.214 1.00 96.12 451 SER A CA 1
ATOM 3563 C C . SER A 1 451 ? -2.472 -11.047 10.458 1.00 96.12 451 SER A C 1
ATOM 3565 O O . SER A 1 451 ? -3.164 -11.364 11.422 1.00 96.12 451 SER A O 1
ATOM 3567 N N . VAL A 1 452 ? -1.136 -11.128 10.470 1.00 96.75 452 VAL A N 1
ATOM 3568 C CA . VAL A 1 452 ? -0.358 -11.649 11.605 1.00 96.75 452 VAL A CA 1
ATOM 3569 C C . VAL A 1 452 ? -0.548 -10.779 12.847 1.00 96.75 452 VAL A C 1
ATOM 3571 O O . VAL A 1 452 ? -0.982 -11.275 13.886 1.00 96.75 452 VAL A O 1
ATOM 3574 N N . LEU A 1 453 ? -0.269 -9.476 12.752 1.00 96.06 453 LEU A N 1
ATOM 3575 C CA . LEU A 1 453 ? -0.341 -8.565 13.895 1.00 96.06 453 LEU A CA 1
ATOM 3576 C C . LEU A 1 453 ? -1.763 -8.480 14.447 1.00 96.06 453 LEU A C 1
ATOM 3578 O O . LEU A 1 453 ? -1.943 -8.501 15.662 1.00 96.06 453 LEU A O 1
ATOM 3582 N N . LEU A 1 454 ? -2.780 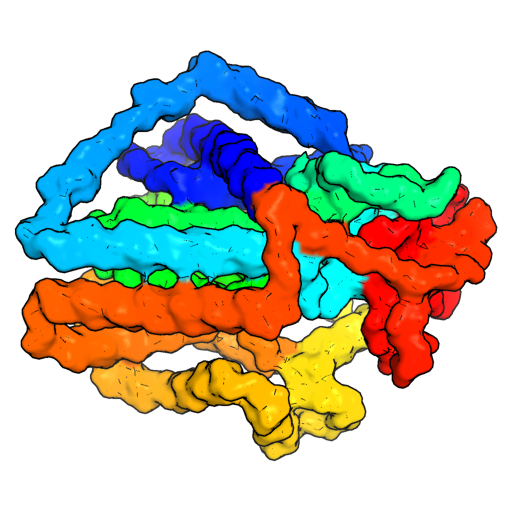-8.415 13.586 1.00 90.69 454 LEU A N 1
ATOM 3583 C CA . LEU A 1 454 ? -4.163 -8.325 14.051 1.00 90.69 454 LEU A CA 1
ATOM 3584 C C . LEU A 1 454 ? -4.667 -9.630 14.656 1.00 90.69 454 LEU A C 1
ATOM 3586 O O . LEU A 1 454 ? -5.362 -9.566 15.668 1.00 90.69 454 LEU A O 1
ATOM 3590 N N . LEU A 1 455 ? -4.287 -10.795 14.121 1.00 93.75 455 LEU A N 1
ATOM 3591 C CA . LEU A 1 455 ? -4.605 -12.073 14.760 1.00 93.75 455 LEU A CA 1
ATOM 3592 C C . LEU A 1 455 ? -4.009 -12.134 16.171 1.00 93.75 455 LEU A C 1
ATOM 3594 O O . LEU A 1 455 ? -4.723 -12.424 17.133 1.00 93.75 455 LEU A O 1
ATOM 3598 N N . LEU A 1 456 ? -2.727 -11.785 16.308 1.00 93.94 456 LEU A N 1
ATOM 3599 C CA . LEU A 1 456 ? -2.053 -11.761 17.604 1.00 93.94 456 LEU A CA 1
ATOM 3600 C C . LEU A 1 456 ? -2.711 -10.763 18.563 1.00 93.94 456 LEU A C 1
ATOM 3602 O O . LEU A 1 456 ? -2.993 -11.108 19.708 1.00 93.94 456 LEU A O 1
ATOM 3606 N N . LEU A 1 457 ? -3.029 -9.550 18.113 1.00 91.31 457 LEU A N 1
ATOM 3607 C CA . LEU A 1 457 ? -3.672 -8.545 18.962 1.00 91.31 457 LEU A CA 1
ATOM 3608 C C . LEU A 1 457 ? -5.102 -8.928 19.369 1.00 91.31 457 LEU A C 1
ATOM 3610 O O . LEU A 1 457 ? -5.504 -8.644 20.497 1.00 91.31 457 LEU A O 1
ATOM 3614 N N . LEU A 1 458 ? -5.873 -9.577 18.494 1.00 88.44 458 LEU A N 1
ATOM 3615 C CA . LEU A 1 458 ? -7.231 -10.028 18.811 1.00 88.44 458 LEU A CA 1
ATOM 3616 C C . LEU A 1 458 ? -7.242 -11.167 19.834 1.00 88.44 458 LEU A C 1
ATOM 3618 O O . LEU A 1 458 ? -8.134 -11.210 20.681 1.00 88.44 458 LEU A O 1
ATOM 3622 N N . VAL A 1 459 ? -6.258 -12.063 19.770 1.00 88.75 459 VAL A N 1
ATOM 3623 C CA . VAL A 1 459 ? -6.175 -13.250 20.631 1.00 88.75 459 VAL A CA 1
ATOM 3624 C C . VAL A 1 459 ? -5.473 -12.937 21.955 1.00 88.75 459 VAL A C 1
ATOM 3626 O O . VAL A 1 459 ? -6.000 -13.242 23.026 1.00 88.75 459 VAL A O 1
ATOM 3629 N N . TYR A 1 460 ? -4.317 -12.271 21.907 1.00 88.00 460 TYR A N 1
ATOM 3630 C CA . TYR A 1 460 ? -3.506 -11.957 23.088 1.00 88.00 460 TYR A CA 1
ATOM 3631 C C . TYR A 1 460 ? -3.868 -10.621 23.745 1.00 88.00 460 TYR A C 1
ATOM 3633 O O . TYR A 1 460 ? -3.654 -10.454 24.945 1.00 88.00 460 TYR A O 1
ATOM 3641 N N . GLY A 1 461 ? -4.457 -9.671 23.013 1.00 84.06 461 GLY A N 1
ATOM 3642 C CA . GLY A 1 461 ? -4.871 -8.375 23.560 1.00 84.06 461 GLY A CA 1
ATOM 3643 C C . GLY A 1 461 ? -5.825 -8.484 24.757 1.00 84.06 461 GLY A C 1
ATOM 3644 O O . GLY A 1 461 ? -5.555 -7.860 25.783 1.00 84.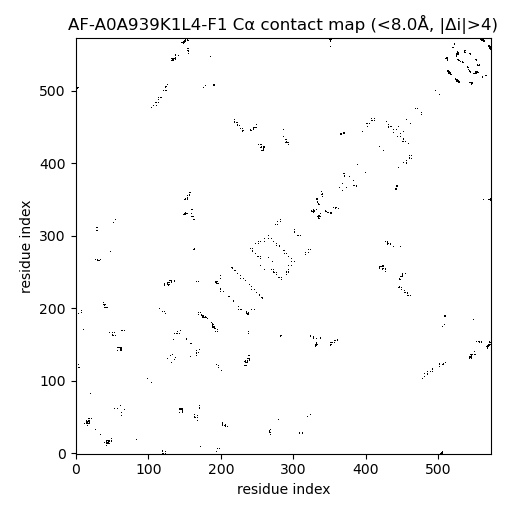06 461 GLY A O 1
ATOM 3645 N N . PRO A 1 462 ? -6.891 -9.309 24.703 1.00 80.31 462 PRO A N 1
ATOM 3646 C CA . PRO A 1 462 ? -7.761 -9.553 25.854 1.00 80.31 462 PRO A CA 1
ATOM 3647 C C . PRO A 1 462 ? -7.020 -10.150 27.058 1.00 80.31 462 PRO A C 1
ATOM 3649 O O . PRO A 1 462 ? -7.310 -9.786 28.197 1.00 80.31 462 PRO A O 1
ATOM 3652 N N . VAL A 1 463 ? -6.052 -11.043 26.824 1.00 80.69 463 VAL A N 1
ATOM 3653 C CA . VAL A 1 463 ? -5.223 -11.637 27.887 1.00 80.69 463 VAL A CA 1
ATOM 3654 C C . VAL A 1 463 ? -4.383 -10.552 28.557 1.00 80.69 463 VAL A C 1
ATOM 3656 O O . VAL A 1 463 ? -4.438 -10.403 29.777 1.00 80.69 463 VAL A O 1
ATOM 3659 N N . ALA A 1 464 ? -3.699 -9.722 27.767 1.00 79.81 464 ALA A N 1
ATOM 3660 C CA . ALA A 1 464 ? -2.929 -8.589 28.270 1.00 79.81 464 ALA A CA 1
ATOM 3661 C C . ALA A 1 464 ? -3.813 -7.599 29.049 1.00 79.81 464 ALA A C 1
ATOM 3663 O O . ALA A 1 464 ? -3.431 -7.136 30.121 1.00 79.81 464 ALA A O 1
ATOM 3664 N N . GLN A 1 465 ? -5.024 -7.309 28.564 1.00 77.75 465 GLN A N 1
ATOM 3665 C CA . GLN A 1 465 ? -5.973 -6.442 29.266 1.00 77.75 465 GLN A CA 1
ATOM 3666 C C . GLN A 1 465 ? -6.404 -7.002 30.622 1.00 77.75 465 GLN A C 1
ATOM 3668 O O . GLN A 1 465 ? -6.528 -6.224 31.564 1.00 77.75 465 GLN A O 1
ATOM 3673 N N . ARG A 1 466 ? -6.610 -8.321 30.741 1.00 79.81 466 ARG A N 1
ATOM 3674 C CA . ARG A 1 466 ? -6.923 -8.962 32.029 1.00 79.81 466 ARG A CA 1
ATOM 3675 C C . ARG A 1 466 ? -5.747 -8.907 32.991 1.00 79.81 466 ARG A C 1
ATOM 3677 O O . ARG A 1 466 ? -5.948 -8.556 34.147 1.00 79.81 466 ARG A O 1
ATOM 3684 N N . LEU A 1 467 ? -4.537 -9.196 32.513 1.00 80.69 467 LEU A N 1
ATOM 3685 C CA . LEU A 1 467 ? -3.320 -9.082 33.322 1.00 80.69 467 LEU A CA 1
ATOM 3686 C C . LEU A 1 467 ? -3.118 -7.649 33.830 1.00 80.69 467 LEU A C 1
ATOM 3688 O O . LEU A 1 467 ? -2.737 -7.443 34.975 1.00 80.69 467 LEU A O 1
ATOM 3692 N N . MET A 1 468 ? -3.444 -6.658 33.000 1.00 79.62 468 MET A N 1
ATOM 3693 C CA . MET A 1 468 ? -3.389 -5.243 33.362 1.00 79.62 468 MET A CA 1
ATOM 3694 C C . MET A 1 468 ? -4.638 -4.739 34.102 1.00 79.62 468 MET A C 1
ATOM 3696 O O . MET A 1 468 ? -4.681 -3.564 34.460 1.00 79.62 468 MET A O 1
ATOM 3700 N N . ALA A 1 469 ? -5.676 -5.553 34.317 1.00 80.12 469 ALA A N 1
ATOM 3701 C CA . ALA A 1 469 ? -6.925 -5.092 34.934 1.00 80.12 469 ALA A CA 1
ATOM 3702 C C . ALA A 1 469 ? -6.753 -4.743 36.420 1.00 80.12 469 ALA A C 1
ATOM 3704 O O . ALA A 1 469 ? -7.497 -3.917 36.939 1.00 80.12 469 ALA A O 1
ATOM 3705 N N . THR A 1 470 ? -5.753 -5.336 37.074 1.00 82.75 470 THR A N 1
ATOM 3706 C CA . THR A 1 470 ? -5.348 -5.037 38.455 1.00 82.75 470 THR A CA 1
ATOM 3707 C C . THR A 1 470 ? -4.627 -3.695 38.584 1.00 82.75 470 THR A C 1
ATOM 3709 O O . THR A 1 470 ? -4.511 -3.162 39.684 1.00 82.75 470 THR A O 1
ATOM 3712 N N . LEU A 1 471 ? -4.154 -3.126 37.469 1.00 82.75 471 LEU A N 1
ATOM 3713 C CA . LEU A 1 471 ? -3.463 -1.845 37.443 1.00 82.75 471 LEU A CA 1
ATOM 3714 C C . LEU A 1 471 ? -4.464 -0.687 37.369 1.00 82.75 471 LEU A C 1
ATOM 3716 O O . LEU A 1 471 ? -5.425 -0.695 36.593 1.00 82.75 471 LEU A O 1
ATOM 3720 N N . THR A 1 472 ? -4.177 0.379 38.112 1.00 82.69 472 THR A N 1
ATOM 3721 C CA . THR A 1 472 ? -4.905 1.648 37.995 1.00 82.69 472 THR A CA 1
ATOM 3722 C C . THR A 1 472 ? -4.786 2.224 36.578 1.00 82.69 472 THR A C 1
ATOM 3724 O O . THR A 1 472 ? -3.847 1.941 35.830 1.00 82.69 472 THR A O 1
ATOM 3727 N N . SER A 1 473 ? -5.722 3.099 36.189 1.00 73.19 473 SER A N 1
ATOM 3728 C CA . SER A 1 473 ? -5.671 3.784 34.885 1.00 73.19 473 SER A CA 1
ATOM 3729 C C . SER A 1 473 ? -4.340 4.518 34.656 1.00 73.19 473 SER A C 1
ATOM 3731 O O . SER A 1 473 ? -3.780 4.445 33.563 1.00 73.19 473 SER A O 1
ATOM 3733 N N . SER A 1 474 ? -3.793 5.147 35.705 1.00 73.25 474 SER A N 1
ATOM 3734 C CA . SER A 1 474 ? -2.485 5.810 35.659 1.00 73.25 474 SER A CA 1
ATOM 3735 C C . SER A 1 474 ? -1.347 4.814 35.430 1.00 73.25 474 SER A C 1
ATOM 3737 O O . SER A 1 474 ? -0.508 5.048 34.567 1.00 73.25 474 SER A O 1
ATOM 3739 N N . GLN A 1 475 ? -1.328 3.686 36.150 1.00 78.81 475 GLN A N 1
ATOM 3740 C CA . GLN A 1 475 ? -0.303 2.650 35.976 1.00 78.81 475 GLN A CA 1
ATOM 3741 C C . GLN A 1 475 ? -0.329 2.058 34.565 1.00 78.81 475 GLN A C 1
ATOM 3743 O O . GLN A 1 475 ? 0.718 1.977 33.935 1.00 78.81 475 GLN A O 1
ATOM 3748 N N . ARG A 1 476 ? -1.512 1.741 34.018 1.00 76.75 476 ARG A N 1
ATOM 3749 C CA . ARG A 1 476 ? -1.635 1.242 32.636 1.00 76.75 476 ARG A CA 1
ATOM 3750 C C . ARG A 1 476 ? -1.071 2.223 31.615 1.00 76.75 476 ARG A C 1
ATOM 3752 O O . ARG A 1 476 ? -0.331 1.820 30.723 1.00 76.75 476 ARG A O 1
ATOM 3759 N N . GLN A 1 477 ? -1.401 3.510 31.746 1.00 72.81 477 GLN A N 1
ATOM 3760 C CA . GLN A 1 477 ? -0.860 4.546 30.864 1.00 72.81 477 GLN A CA 1
ATOM 3761 C C . GLN A 1 477 ? 0.664 4.639 30.975 1.00 72.81 477 GLN A C 1
ATOM 3763 O O . GLN A 1 477 ? 1.333 4.692 29.942 1.00 72.81 477 GLN A O 1
ATOM 3768 N N . SER A 1 478 ? 1.216 4.598 32.189 1.00 75.19 478 SER A N 1
ATOM 3769 C CA . SER A 1 478 ? 2.666 4.577 32.405 1.00 75.19 478 SER A CA 1
ATOM 3770 C C . SER A 1 478 ? 3.325 3.343 31.788 1.00 75.19 478 SER A C 1
ATOM 3772 O O . SER A 1 478 ? 4.347 3.490 31.128 1.00 75.19 478 SER A O 1
ATOM 3774 N N . THR A 1 479 ? 2.730 2.152 31.916 1.00 79.88 479 THR A N 1
ATOM 3775 C CA . THR A 1 479 ? 3.247 0.916 31.305 1.00 79.88 479 THR A CA 1
ATOM 3776 C C . THR A 1 479 ? 3.288 1.015 29.782 1.00 79.88 479 THR A C 1
ATOM 3778 O O . THR A 1 479 ? 4.336 0.773 29.189 1.00 79.88 479 THR A O 1
ATOM 3781 N N . PHE A 1 480 ? 2.192 1.427 29.133 1.00 78.00 480 PHE A N 1
ATOM 3782 C CA . PHE A 1 480 ? 2.177 1.612 27.676 1.00 78.00 480 PHE A CA 1
ATOM 3783 C C . PHE A 1 480 ? 3.178 2.670 27.214 1.00 78.00 480 PHE A C 1
ATOM 3785 O O . PHE A 1 480 ? 3.834 2.494 26.190 1.00 78.00 480 PHE A O 1
ATOM 3792 N N . SER A 1 481 ? 3.320 3.749 27.982 1.00 74.56 481 SER A N 1
ATOM 3793 C CA . SER A 1 481 ? 4.261 4.819 27.663 1.00 74.56 481 SER A CA 1
ATOM 3794 C C . SER A 1 481 ? 5.707 4.354 27.811 1.00 74.56 481 SER A C 1
ATOM 3796 O O . SER A 1 481 ? 6.513 4.623 26.930 1.00 74.56 481 SER A O 1
ATOM 3798 N N . LEU A 1 482 ? 6.031 3.599 28.866 1.00 82.56 482 LEU A N 1
ATOM 3799 C CA . LEU A 1 482 ? 7.353 3.007 29.064 1.00 82.56 482 LEU A CA 1
ATOM 3800 C C . LEU A 1 482 ? 7.695 2.031 27.936 1.00 82.56 482 LEU A C 1
ATOM 3802 O O . LEU A 1 482 ? 8.778 2.124 27.371 1.00 82.56 482 LEU A O 1
ATOM 3806 N N . LEU A 1 483 ? 6.767 1.145 27.561 1.00 84.50 483 LEU A N 1
ATOM 3807 C CA . LEU A 1 483 ? 6.950 0.239 26.424 1.00 84.50 483 LEU A CA 1
ATOM 3808 C C . LEU A 1 483 ? 7.154 1.011 25.115 1.00 84.50 483 LEU A C 1
ATOM 3810 O O . LEU A 1 483 ? 8.032 0.664 24.329 1.00 84.50 483 LEU A O 1
ATOM 3814 N N . GLY A 1 484 ? 6.389 2.085 24.900 1.00 77.88 484 GLY A N 1
ATOM 3815 C CA . GLY A 1 484 ? 6.551 2.975 23.751 1.00 77.88 484 GLY A CA 1
ATOM 3816 C C . GLY A 1 484 ? 7.913 3.671 23.730 1.00 77.88 484 GLY A C 1
ATOM 3817 O O . GLY A 1 484 ? 8.568 3.696 22.688 1.00 77.88 484 GLY A O 1
ATOM 3818 N N . ILE A 1 485 ? 8.376 4.185 24.874 1.00 81.69 485 ILE A N 1
ATOM 3819 C CA . ILE A 1 485 ? 9.711 4.777 25.023 1.00 81.69 485 ILE A CA 1
ATOM 3820 C C . ILE A 1 485 ? 10.772 3.716 24.735 1.00 81.69 485 ILE A C 1
ATOM 3822 O O . ILE A 1 485 ? 11.601 3.947 23.872 1.00 81.69 485 ILE A O 1
ATOM 3826 N N . LEU A 1 486 ? 10.725 2.546 25.376 1.00 85.75 486 LEU A N 1
ATOM 3827 C CA . LEU A 1 486 ? 11.703 1.469 25.178 1.00 85.75 486 LEU A CA 1
ATOM 3828 C C . LEU A 1 486 ? 11.779 1.010 23.719 1.00 85.75 486 LEU A C 1
ATOM 3830 O O . LEU A 1 486 ? 12.871 0.840 23.177 1.00 85.75 486 LEU A O 1
ATOM 3834 N N . LEU A 1 487 ? 10.628 0.840 23.063 1.00 86.00 487 LEU A N 1
ATOM 3835 C CA . LEU A 1 487 ? 10.573 0.491 21.648 1.00 86.00 487 LEU A CA 1
ATOM 3836 C C . LEU A 1 487 ? 11.223 1.586 20.797 1.00 86.00 487 LEU A C 1
ATOM 3838 O O . LEU A 1 487 ? 12.130 1.309 20.015 1.00 86.00 487 LEU A O 1
ATOM 3842 N N . THR A 1 488 ? 10.777 2.832 20.949 1.00 80.50 488 THR A N 1
ATOM 3843 C CA . THR A 1 488 ? 11.253 3.943 20.114 1.00 80.50 488 THR A CA 1
ATOM 3844 C C . THR A 1 488 ? 12.722 4.267 20.366 1.00 80.50 488 THR A C 1
ATOM 3846 O O . THR A 1 488 ? 13.456 4.450 19.401 1.00 80.50 488 THR A O 1
ATOM 3849 N N . THR A 1 489 ? 13.205 4.249 21.610 1.00 81.06 489 THR A N 1
ATOM 3850 C CA . THR A 1 489 ? 14.625 4.463 21.931 1.00 81.06 489 THR A CA 1
ATOM 3851 C C . THR A 1 489 ? 15.505 3.324 21.430 1.00 81.06 489 THR A C 1
ATOM 3853 O O . THR A 1 489 ? 16.584 3.594 20.901 1.00 81.06 489 THR A O 1
ATOM 3856 N N . SER A 1 490 ? 15.056 2.069 21.518 1.00 83.44 490 SER A N 1
ATOM 3857 C CA . SER A 1 490 ? 15.774 0.919 20.953 1.00 83.44 490 SER A CA 1
ATOM 3858 C C . SER A 1 490 ? 15.927 1.052 19.435 1.00 83.44 490 SER A C 1
ATOM 3860 O O . SER A 1 490 ? 17.038 0.978 18.898 1.00 83.44 490 SER A O 1
ATOM 3862 N N . LEU A 1 491 ? 14.830 1.356 18.734 1.00 84.75 491 LEU A N 1
ATOM 3863 C CA . LEU A 1 491 ? 14.839 1.547 17.283 1.00 84.75 491 LEU A CA 1
ATOM 3864 C C . LEU A 1 491 ? 15.662 2.769 16.862 1.00 84.75 491 LEU A C 1
ATOM 3866 O O . LEU A 1 491 ? 16.394 2.706 15.866 1.00 84.75 491 LEU A O 1
ATOM 3870 N N . LEU A 1 492 ? 15.576 3.861 17.622 1.00 82.56 492 LEU A N 1
ATOM 3871 C CA . LEU A 1 492 ? 16.358 5.075 17.423 1.00 82.56 492 LEU A CA 1
ATOM 3872 C C . LEU A 1 492 ? 17.855 4.794 17.604 1.00 82.56 492 LEU A C 1
ATOM 3874 O O . LEU A 1 492 ? 18.646 5.113 16.722 1.00 82.56 492 LEU A O 1
ATOM 3878 N N . THR A 1 493 ? 18.245 4.091 18.667 1.00 81.19 493 THR A N 1
ATOM 3879 C CA . THR A 1 493 ? 19.639 3.680 18.917 1.00 81.19 493 THR A CA 1
ATOM 3880 C C . THR A 1 493 ? 20.163 2.794 17.787 1.00 81.19 493 THR A C 1
ATOM 3882 O O . THR A 1 493 ? 21.259 3.008 17.267 1.00 81.19 493 THR A O 1
ATOM 3885 N N . ALA A 1 494 ? 19.351 1.844 17.321 1.00 79.12 494 ALA A N 1
ATOM 3886 C CA . ALA A 1 494 ? 19.668 1.033 16.149 1.00 79.12 494 ALA A CA 1
ATOM 3887 C C . ALA A 1 494 ? 19.747 1.852 14.844 1.00 79.12 494 ALA A C 1
ATOM 3889 O O . ALA A 1 494 ? 20.198 1.326 13.823 1.00 79.12 494 ALA A O 1
ATOM 3890 N N . SER A 1 495 ? 19.252 3.093 14.824 1.00 77.06 495 SER A N 1
ATOM 3891 C CA . SER A 1 495 ? 19.347 4.000 13.673 1.00 77.06 495 SER A CA 1
ATOM 3892 C C . SER A 1 495 ? 20.708 4.679 13.618 1.00 77.06 495 SER A C 1
ATOM 3894 O O . SER A 1 495 ? 21.307 4.692 12.546 1.00 77.06 495 SER A O 1
ATOM 3896 N N . PHE A 1 496 ? 21.220 5.138 14.764 1.00 74.69 496 PHE A N 1
ATOM 3897 C CA . PHE A 1 496 ? 22.536 5.779 14.884 1.00 74.69 496 PHE A CA 1
ATOM 3898 C C . PHE A 1 496 ? 23.711 4.809 14.714 1.00 74.69 496 PHE A C 1
ATOM 3900 O O . PHE A 1 496 ? 24.749 5.197 14.198 1.00 74.69 496 PHE A O 1
ATOM 3907 N N . LYS A 1 497 ? 23.557 3.536 15.098 1.00 73.44 497 LYS A N 1
ATOM 3908 C CA . LYS A 1 497 ? 24.640 2.539 14.987 1.00 73.44 497 LYS A CA 1
ATOM 3909 C C . LYS A 1 497 ? 24.993 2.119 13.554 1.00 73.44 497 LYS A C 1
ATOM 3911 O O . LYS A 1 497 ? 25.965 1.396 13.381 1.00 73.44 497 LYS A O 1
ATOM 3916 N N . ARG A 1 498 ? 24.173 2.458 12.552 1.00 66.50 498 ARG A N 1
ATOM 3917 C CA . ARG A 1 498 ? 24.247 1.816 11.227 1.00 66.50 498 ARG A CA 1
ATOM 3918 C C . ARG A 1 498 ? 24.761 2.713 10.105 1.00 66.50 498 ARG A C 1
ATOM 3920 O O . ARG A 1 498 ? 25.415 2.192 9.218 1.00 66.50 498 ARG A O 1
ATOM 3927 N N . GLU A 1 499 ? 24.469 4.013 10.123 1.00 69.38 499 GLU A N 1
ATOM 3928 C CA . GLU A 1 499 ? 24.794 4.935 9.023 1.00 69.38 499 GLU A CA 1
ATOM 3929 C C . GLU A 1 499 ? 25.014 6.363 9.534 1.00 69.38 499 GLU A C 1
ATOM 3931 O O . GLU A 1 499 ? 24.442 6.764 10.552 1.00 69.38 499 GLU A O 1
ATOM 3936 N N . VAL A 1 500 ? 25.796 7.144 8.781 1.00 70.31 500 VAL A N 1
ATOM 3937 C CA . VAL A 1 500 ? 25.957 8.587 8.998 1.00 70.31 500 VAL A CA 1
ATOM 3938 C C . VAL A 1 500 ? 24.646 9.295 8.664 1.00 70.31 500 VAL A C 1
ATOM 3940 O O . VAL A 1 500 ? 24.044 9.076 7.614 1.00 70.31 500 VAL A O 1
ATOM 3943 N N . ILE A 1 501 ? 24.186 10.155 9.569 1.00 74.06 501 ILE A N 1
ATOM 3944 C CA . ILE A 1 501 ? 22.926 10.877 9.406 1.00 74.06 501 ILE A CA 1
ATOM 3945 C C . ILE A 1 501 ? 23.154 12.129 8.567 1.00 74.06 501 ILE A C 1
ATOM 3947 O O . ILE A 1 501 ? 23.928 13.007 8.942 1.00 74.06 501 ILE A O 1
ATOM 3951 N N . SER A 1 502 ? 22.405 12.246 7.471 1.00 76.81 502 SER A N 1
ATOM 3952 C CA . SER A 1 502 ? 22.330 13.485 6.705 1.00 76.81 502 SER A CA 1
ATOM 3953 C C . SER A 1 502 ? 21.171 14.366 7.185 1.00 76.81 502 SER A C 1
ATOM 3955 O O . SER A 1 502 ? 19.979 14.069 7.012 1.00 76.81 502 SER A O 1
ATOM 3957 N N . TRP A 1 503 ? 21.526 15.499 7.789 1.00 82.50 503 TRP A N 1
ATOM 3958 C CA . TRP A 1 503 ? 20.575 16.462 8.345 1.00 82.50 503 TRP A CA 1
ATOM 3959 C C . TRP A 1 503 ? 19.781 17.198 7.262 1.00 82.50 503 TRP A C 1
ATOM 3961 O O . TRP A 1 503 ? 18.567 17.370 7.398 1.00 82.50 503 TRP A O 1
ATOM 3971 N N . LEU A 1 504 ? 20.412 17.546 6.139 1.00 82.88 504 LEU A N 1
ATOM 3972 C CA . LEU A 1 504 ? 19.789 18.343 5.080 1.00 82.88 504 LEU A CA 1
ATOM 3973 C C . LEU A 1 504 ? 18.999 17.460 4.098 1.00 82.88 504 LEU A C 1
ATOM 3975 O O . LEU A 1 504 ? 17.768 17.381 4.187 1.00 82.88 504 LEU A O 1
ATOM 3979 N N . LEU A 1 505 ? 19.702 16.719 3.241 1.00 82.81 505 LEU A N 1
ATOM 3980 C CA . LEU A 1 505 ? 19.134 15.865 2.190 1.00 82.81 505 LEU A CA 1
ATOM 3981 C C . LEU A 1 505 ? 19.004 14.403 2.657 1.00 82.81 505 LEU A C 1
ATOM 3983 O O . LEU A 1 505 ? 19.802 13.974 3.487 1.00 82.81 505 LEU A O 1
ATOM 3987 N N . PRO A 1 506 ? 18.009 13.624 2.202 1.00 85.25 506 PRO A N 1
ATOM 3988 C CA . PRO A 1 506 ? 18.038 12.170 2.376 1.00 85.25 506 PRO A CA 1
ATOM 3989 C C . PRO A 1 506 ? 19.174 11.542 1.553 1.00 85.25 506 PRO A C 1
ATOM 3991 O O . PRO A 1 506 ? 19.660 12.154 0.600 1.00 85.25 506 PRO A O 1
ATOM 3994 N N . ALA A 1 507 ? 19.581 10.322 1.903 1.00 84.62 507 ALA A N 1
ATOM 3995 C CA . ALA A 1 507 ? 20.551 9.569 1.113 1.00 84.62 507 ALA A CA 1
ATOM 3996 C C . ALA A 1 507 ? 20.009 9.313 -0.312 1.00 84.62 507 ALA A C 1
ATOM 3998 O O . ALA A 1 507 ? 18.860 8.873 -0.445 1.00 84.62 507 ALA A O 1
ATOM 3999 N N . PRO A 1 508 ? 20.792 9.576 -1.375 1.00 85.25 508 PRO A N 1
ATOM 4000 C CA . PRO A 1 508 ? 20.389 9.242 -2.737 1.00 85.25 508 PRO A CA 1
ATOM 4001 C C . PRO A 1 508 ? 20.391 7.723 -2.944 1.00 85.25 508 PRO A C 1
ATOM 4003 O O . PRO A 1 508 ? 20.939 6.970 -2.135 1.00 85.25 508 PRO A O 1
ATOM 4006 N N . TYR A 1 509 ? 19.793 7.262 -4.039 1.00 86.31 509 TYR A N 1
ATOM 4007 C CA . TYR A 1 509 ? 19.991 5.882 -4.466 1.00 86.31 509 TYR A CA 1
ATOM 4008 C C . TYR A 1 509 ? 21.470 5.609 -4.799 1.00 86.31 509 TYR A C 1
ATOM 4010 O O . TYR A 1 509 ? 22.153 6.507 -5.296 1.00 86.31 509 TYR A O 1
ATOM 4018 N N . PRO A 1 510 ? 21.973 4.384 -4.555 1.00 84.12 510 PRO A N 1
ATOM 4019 C CA . PRO A 1 510 ? 23.292 3.978 -5.025 1.00 84.12 510 PRO A CA 1
ATOM 4020 C C . PRO A 1 510 ? 23.400 4.027 -6.551 1.00 84.12 510 PRO A C 1
ATOM 4022 O O . PRO A 1 510 ? 22.435 3.723 -7.253 1.00 84.12 510 PRO A O 1
ATOM 4025 N N . ASN A 1 511 ? 24.603 4.323 -7.044 1.00 83.62 511 ASN A N 1
ATOM 4026 C CA . ASN A 1 511 ? 24.949 4.219 -8.458 1.00 83.62 511 ASN A CA 1
ATOM 4027 C C . ASN A 1 511 ? 25.579 2.845 -8.720 1.00 83.62 511 ASN A C 1
ATOM 4029 O O . ASN A 1 511 ? 26.700 2.606 -8.263 1.00 83.62 511 ASN A O 1
ATOM 4033 N N . PRO A 1 512 ? 24.882 1.928 -9.408 1.00 85.12 512 PRO A N 1
ATOM 4034 C CA . PRO A 1 512 ? 25.429 0.610 -9.688 1.00 85.12 512 PRO A CA 1
ATOM 4035 C C . PRO A 1 512 ? 26.440 0.665 -10.846 1.00 85.12 512 PRO A C 1
ATOM 4037 O O . PRO A 1 512 ? 26.275 1.480 -11.758 1.00 85.12 512 PRO A O 1
ATOM 4040 N N . PRO A 1 513 ? 27.460 -0.211 -10.872 1.00 86.25 513 PRO A N 1
ATOM 4041 C CA . PRO A 1 513 ? 28.215 -0.479 -12.091 1.00 86.25 513 PRO A CA 1
ATOM 4042 C C . PRO A 1 513 ? 27.293 -1.083 -13.158 1.00 86.25 513 PRO A C 1
ATOM 4044 O O . PRO A 1 513 ? 26.495 -1.984 -12.878 1.00 86.25 513 PRO A O 1
ATOM 4047 N N . LEU A 1 514 ? 27.411 -0.565 -14.381 1.00 88.81 514 LEU A N 1
ATOM 4048 C CA . LEU A 1 514 ? 26.594 -0.947 -15.527 1.00 88.81 514 LEU A CA 1
ATOM 4049 C C . LEU A 1 514 ? 27.484 -1.417 -16.676 1.00 88.81 514 LEU A C 1
ATOM 4051 O O . LEU A 1 514 ? 28.520 -0.817 -16.963 1.00 88.81 514 LEU A O 1
ATOM 4055 N N . THR A 1 515 ? 27.020 -2.439 -17.381 1.00 90.31 515 THR A N 1
ATOM 4056 C CA . THR A 1 515 ? 27.515 -2.836 -18.703 1.00 90.31 515 THR A CA 1
ATOM 4057 C C . THR A 1 515 ? 26.426 -2.591 -19.742 1.00 90.31 515 THR A C 1
ATOM 4059 O O . THR A 1 515 ? 25.248 -2.482 -19.399 1.00 90.31 515 THR A O 1
ATOM 4062 N N . THR A 1 516 ? 26.796 -2.453 -21.013 1.00 92.06 516 THR A N 1
ATOM 4063 C CA . THR A 1 516 ? 25.847 -2.164 -22.093 1.00 92.06 516 THR A CA 1
ATOM 4064 C C . THR A 1 516 ? 25.761 -3.324 -23.073 1.00 92.06 516 THR A C 1
ATOM 4066 O O . THR A 1 516 ? 26.757 -3.962 -23.409 1.00 92.06 516 THR A O 1
ATOM 4069 N N . VAL A 1 517 ? 24.546 -3.599 -23.543 1.00 90.88 517 VAL A N 1
ATOM 4070 C CA . VAL A 1 517 ? 24.264 -4.605 -24.571 1.00 90.88 517 VAL A CA 1
ATOM 4071 C C . VAL A 1 517 ? 23.326 -3.997 -25.609 1.00 90.88 517 VAL A C 1
ATOM 4073 O O . VAL A 1 517 ? 22.401 -3.267 -25.261 1.00 90.88 517 VAL A O 1
ATOM 4076 N N . SER A 1 518 ? 23.542 -4.300 -26.890 1.00 92.12 518 SER A N 1
ATOM 4077 C CA . SER A 1 518 ? 22.638 -3.850 -27.955 1.00 92.12 518 SER A CA 1
ATOM 4078 C C . SER A 1 518 ? 21.262 -4.518 -27.834 1.00 92.12 518 SER A C 1
ATOM 4080 O O . SER A 1 518 ? 21.151 -5.741 -27.677 1.00 92.12 518 SER A O 1
ATOM 4082 N N . LEU A 1 519 ? 20.212 -3.702 -27.932 1.00 91.94 519 LEU A N 1
ATOM 4083 C CA . LEU A 1 519 ? 18.815 -4.113 -27.976 1.00 91.94 519 LEU A CA 1
ATOM 4084 C C . LEU A 1 519 ? 18.133 -3.420 -29.166 1.00 91.94 519 LEU A C 1
ATOM 4086 O O . LEU A 1 519 ? 17.360 -2.479 -29.005 1.00 91.94 519 LEU A O 1
ATOM 4090 N N . GLY A 1 520 ? 18.451 -3.877 -30.379 1.00 88.12 520 GLY A N 1
ATOM 4091 C CA . GLY A 1 520 ? 17.954 -3.259 -31.611 1.00 88.12 520 GLY A CA 1
ATOM 4092 C C . GLY A 1 520 ? 18.509 -1.844 -31.785 1.00 88.12 520 GLY A C 1
ATOM 4093 O O . GLY A 1 520 ? 19.721 -1.651 -31.739 1.00 88.12 520 GLY A O 1
ATOM 4094 N N . SER A 1 521 ? 17.621 -0.861 -31.955 1.00 89.00 521 SER A N 1
ATOM 4095 C CA . SER A 1 521 ? 17.962 0.568 -32.036 1.00 89.00 521 SER A CA 1
ATOM 4096 C C . SER A 1 521 ? 18.298 1.209 -30.683 1.00 89.00 521 SER A C 1
ATOM 4098 O O . SER A 1 521 ? 18.682 2.375 -30.642 1.00 89.00 521 SER A O 1
ATOM 4100 N N . GLN A 1 522 ? 18.136 0.480 -29.575 1.00 92.62 522 GLN A N 1
ATOM 4101 C CA . GLN A 1 522 ? 18.328 0.983 -28.216 1.00 92.62 522 GLN A CA 1
ATOM 4102 C C . GLN A 1 522 ? 19.481 0.254 -27.513 1.00 92.62 522 GLN A C 1
ATOM 4104 O O . GLN A 1 522 ? 19.890 -0.846 -27.895 1.00 92.62 522 GLN A O 1
ATOM 4109 N N . THR A 1 523 ? 19.978 0.853 -26.434 1.00 92.81 523 THR A N 1
ATOM 4110 C CA . THR A 1 523 ? 20.982 0.242 -25.553 1.00 92.81 523 THR A CA 1
ATOM 4111 C C . THR A 1 523 ? 20.300 -0.309 -24.309 1.00 92.81 523 THR A C 1
ATOM 4113 O O . THR A 1 523 ? 19.557 0.408 -23.651 1.00 92.81 523 THR A O 1
ATOM 4116 N N . LEU A 1 524 ? 20.563 -1.568 -23.962 1.00 92.56 524 LEU A N 1
ATOM 4117 C CA . LEU A 1 524 ? 20.170 -2.165 -22.688 1.00 92.56 524 LEU A CA 1
ATOM 4118 C C . LEU A 1 524 ? 21.308 -2.024 -21.677 1.00 92.56 524 LEU A C 1
ATOM 4120 O O . LEU A 1 524 ? 22.419 -2.494 -21.928 1.00 92.56 524 LEU A O 1
ATOM 4124 N N . TYR A 1 525 ? 21.017 -1.428 -20.522 1.00 92.81 525 TYR A N 1
ATOM 4125 C CA . TYR A 1 525 ? 21.941 -1.367 -19.393 1.00 92.81 525 TYR A CA 1
ATOM 4126 C C . TYR A 1 525 ? 21.759 -2.602 -18.502 1.00 92.81 525 TYR A C 1
ATOM 4128 O O . TYR A 1 525 ? 20.652 -2.906 -18.050 1.00 92.81 525 TYR A O 1
ATOM 4136 N N . LEU A 1 526 ? 22.846 -3.321 -18.242 1.00 89.44 526 LEU A N 1
ATOM 4137 C CA . LEU A 1 526 ? 22.881 -4.477 -17.353 1.00 89.44 526 LEU A CA 1
ATOM 4138 C C . LEU A 1 526 ? 23.650 -4.130 -16.081 1.00 89.44 526 LEU A C 1
ATOM 4140 O O . LEU A 1 526 ? 24.826 -3.771 -16.143 1.00 89.44 526 LEU A O 1
ATOM 4144 N N . ALA A 1 527 ? 22.989 -4.247 -14.930 1.00 87.25 527 ALA A N 1
ATOM 4145 C CA . ALA A 1 527 ? 23.628 -4.029 -13.635 1.00 87.25 527 ALA A CA 1
ATOM 4146 C C . ALA A 1 527 ? 24.577 -5.188 -13.280 1.00 87.25 527 ALA A C 1
ATOM 4148 O O . ALA A 1 527 ? 24.201 -6.355 -13.391 1.00 87.25 527 ALA A O 1
ATOM 4149 N N . THR A 1 528 ? 25.794 -4.864 -12.831 1.00 80.19 528 THR A N 1
ATOM 4150 C CA . THR A 1 528 ? 26.858 -5.836 -12.498 1.00 80.19 528 THR A CA 1
ATOM 4151 C C . THR A 1 528 ? 27.414 -5.640 -11.084 1.00 80.19 528 THR A C 1
ATOM 4153 O O . THR A 1 528 ? 28.561 -5.974 -10.804 1.00 80.19 528 THR A O 1
ATOM 4156 N N . ASP A 1 529 ? 26.618 -5.077 -10.173 1.00 70.88 529 ASP A N 1
ATOM 4157 C CA . ASP A 1 529 ? 26.990 -4.767 -8.782 1.00 70.88 529 ASP A CA 1
ATOM 4158 C C . ASP A 1 529 ? 27.286 -6.006 -7.922 1.00 70.88 529 ASP A C 1
ATOM 4160 O O . ASP A 1 529 ? 27.833 -5.878 -6.829 1.00 70.88 529 ASP A O 1
ATOM 4164 N N . ARG A 1 530 ? 26.944 -7.201 -8.415 1.00 65.12 530 ARG A N 1
ATOM 4165 C CA . ARG A 1 530 ? 27.063 -8.491 -7.725 1.00 65.12 530 ARG A CA 1
ATOM 4166 C C . ARG A 1 530 ? 27.672 -9.537 -8.653 1.00 65.12 530 ARG A C 1
ATOM 4168 O O . ARG A 1 530 ? 26.959 -10.372 -9.200 1.00 65.12 530 ARG A O 1
ATOM 4175 N N . THR A 1 531 ? 28.988 -9.458 -8.853 1.00 53.81 531 THR A N 1
ATOM 4176 C CA . THR A 1 531 ? 29.749 -10.412 -9.683 1.00 53.81 531 THR A CA 1
ATOM 4177 C C . THR A 1 531 ? 29.872 -11.802 -9.050 1.00 53.81 531 THR A C 1
ATOM 4179 O O . THR A 1 531 ? 30.229 -12.760 -9.731 1.00 53.81 531 THR A O 1
ATOM 4182 N N . ASP A 1 532 ? 29.559 -11.920 -7.756 1.00 51.56 532 ASP A N 1
ATOM 4183 C CA . ASP A 1 532 ? 29.528 -13.155 -6.970 1.00 51.56 532 ASP A CA 1
ATOM 4184 C C . ASP A 1 532 ? 28.286 -14.017 -7.241 1.00 51.56 532 ASP A C 1
ATOM 4186 O O . ASP A 1 532 ? 28.230 -15.172 -6.815 1.00 51.56 532 ASP A O 1
ATOM 4190 N N . VAL A 1 533 ? 27.290 -13.481 -7.952 1.00 53.69 533 VAL A N 1
ATOM 4191 C CA . VAL A 1 533 ? 26.062 -14.204 -8.270 1.00 53.69 533 VAL A CA 1
ATOM 4192 C C . VAL A 1 533 ? 25.987 -14.500 -9.761 1.00 53.69 533 VAL A C 1
ATOM 4194 O O . VAL A 1 533 ? 26.166 -13.620 -10.595 1.00 53.69 533 VAL A O 1
ATOM 4197 N N . ALA A 1 534 ? 25.677 -15.753 -10.105 1.00 47.06 534 ALA A N 1
ATOM 4198 C CA . ALA A 1 534 ? 25.463 -16.155 -11.488 1.00 47.06 534 ALA A CA 1
ATOM 4199 C C . ALA A 1 534 ? 24.363 -15.292 -12.134 1.00 47.06 534 ALA A C 1
ATOM 4201 O O . ALA A 1 534 ? 23.182 -15.410 -11.796 1.00 47.06 534 ALA A O 1
ATOM 4202 N N . HIS A 1 535 ? 24.759 -14.429 -13.071 1.00 49.78 535 HIS A N 1
ATOM 4203 C CA . HIS A 1 535 ? 23.843 -13.597 -13.839 1.00 49.78 535 HIS A CA 1
ATOM 4204 C C . HIS A 1 535 ? 23.017 -14.480 -14.779 1.00 49.78 535 HIS A C 1
ATOM 4206 O O . HIS A 1 535 ? 23.530 -15.107 -15.703 1.00 49.78 535 HIS A O 1
ATOM 4212 N N . GLY A 1 536 ? 21.714 -14.547 -14.530 1.00 50.94 536 GLY A N 1
ATOM 4213 C CA . GLY A 1 536 ? 20.779 -15.332 -15.318 1.00 50.94 536 GLY A CA 1
ATOM 4214 C C . GLY A 1 536 ? 19.417 -15.349 -14.649 1.00 50.94 536 GLY A C 1
ATOM 4215 O O . GLY A 1 536 ? 19.253 -14.904 -13.517 1.00 50.94 536 GLY A O 1
ATOM 4216 N N . ILE A 1 537 ? 18.414 -15.900 -15.323 1.00 51.16 537 ILE A N 1
ATOM 4217 C CA . ILE A 1 537 ? 17.048 -15.867 -14.791 1.00 51.16 537 ILE A CA 1
ATOM 4218 C C . ILE A 1 537 ? 16.961 -16.613 -13.431 1.00 51.16 537 ILE A C 1
ATOM 4220 O O . ILE A 1 537 ? 16.103 -16.319 -12.594 1.00 51.16 537 ILE A O 1
ATOM 4224 N N . ARG A 1 538 ? 17.865 -17.587 -13.193 1.00 48.34 538 ARG A N 1
ATOM 4225 C CA . ARG A 1 538 ? 18.002 -18.403 -11.964 1.00 48.34 538 ARG A CA 1
ATOM 4226 C C . ARG A 1 538 ? 18.950 -17.799 -10.909 1.00 48.34 538 ARG A C 1
ATOM 4228 O O . ARG A 1 538 ? 19.347 -18.510 -9.998 1.00 48.34 538 ARG A O 1
ATOM 4235 N N . GLY A 1 539 ? 19.338 -16.530 -11.018 1.00 51.81 539 GLY A N 1
ATOM 4236 C CA . GLY A 1 539 ? 20.207 -15.861 -10.048 1.00 51.81 539 GLY A CA 1
ATOM 4237 C C . GLY A 1 539 ? 19.835 -14.388 -9.919 1.00 51.81 539 GLY A C 1
ATOM 4238 O O . GLY A 1 539 ? 19.979 -13.609 -10.854 1.00 51.81 539 GLY A O 1
ATOM 4239 N N . TYR A 1 540 ? 19.309 -13.996 -8.758 1.00 58.75 540 TYR A N 1
ATOM 4240 C CA . TYR A 1 540 ? 19.128 -12.580 -8.414 1.00 58.75 540 TYR A CA 1
ATOM 4241 C C . TYR A 1 540 ? 20.469 -12.046 -7.958 1.00 58.75 540 TYR A C 1
ATOM 4243 O O . TYR A 1 540 ? 21.256 -12.790 -7.409 1.00 58.75 540 TYR A O 1
ATOM 4251 N N . TRP A 1 541 ? 20.819 -10.791 -8.164 1.00 63.16 541 TRP A N 1
ATOM 4252 C CA . TRP A 1 541 ? 20.538 -9.743 -7.185 1.00 63.16 541 TRP A CA 1
ATOM 4253 C C . TRP A 1 541 ? 21.265 -8.471 -7.627 1.00 63.16 541 TRP A C 1
ATOM 4255 O O . TRP A 1 541 ? 21.840 -7.777 -6.795 1.00 63.16 541 TRP A O 1
ATOM 4265 N N . SER A 1 542 ? 21.295 -8.218 -8.933 1.00 76.12 542 SER A N 1
ATOM 4266 C CA . SER A 1 542 ? 21.848 -6.973 -9.433 1.00 76.12 542 SER A CA 1
ATOM 4267 C C . SER A 1 542 ? 20.815 -5.861 -9.356 1.00 76.12 542 SER A C 1
ATOM 4269 O O . SER A 1 542 ? 19.617 -6.088 -9.559 1.00 76.12 542 SER A O 1
ATOM 4271 N N . ASN A 1 543 ? 21.270 -4.667 -9.016 1.00 86.44 543 ASN A N 1
ATOM 4272 C CA . ASN A 1 543 ? 20.411 -3.542 -8.709 1.00 86.44 543 ASN A CA 1
ATOM 4273 C C . ASN A 1 543 ? 20.600 -2.431 -9.728 1.00 86.44 543 ASN A C 1
ATOM 4275 O O . ASN A 1 543 ? 21.682 -1.878 -9.860 1.00 86.44 543 ASN A O 1
ATOM 4279 N N . CYS A 1 544 ? 19.514 -2.061 -10.398 1.00 88.19 544 CYS A N 1
ATOM 4280 C CA . CYS A 1 544 ? 19.487 -0.914 -11.296 1.00 88.19 544 CYS A CA 1
ATOM 4281 C C . CYS A 1 544 ? 19.264 0.402 -10.544 1.00 88.19 544 CYS A C 1
ATOM 4283 O O . CYS A 1 544 ? 19.730 1.442 -10.989 1.00 88.19 544 CYS A O 1
ATOM 4285 N N . TYR A 1 545 ? 18.562 0.380 -9.406 1.00 89.12 545 TYR A N 1
ATOM 4286 C CA . TYR A 1 545 ? 18.186 1.599 -8.681 1.00 89.12 545 TYR A CA 1
ATOM 4287 C C . TYR A 1 545 ? 17.556 2.649 -9.620 1.00 89.12 545 TYR A C 1
ATOM 4289 O O . TYR A 1 545 ? 16.577 2.335 -10.290 1.00 89.12 545 TYR A O 1
ATOM 4297 N N . ALA A 1 546 ? 18.093 3.871 -9.674 1.00 86.81 546 ALA A N 1
ATOM 4298 C CA . ALA A 1 546 ? 17.652 4.935 -10.578 1.00 86.81 546 ALA A CA 1
ATOM 4299 C C . ALA A 1 546 ? 18.559 5.071 -11.820 1.00 86.81 546 ALA A C 1
ATOM 4301 O O . ALA A 1 546 ? 18.730 6.169 -12.344 1.00 86.81 546 ALA A O 1
ATOM 4302 N N . ALA A 1 547 ? 19.179 3.971 -12.264 1.00 86.88 547 ALA A N 1
ATOM 4303 C CA . ALA A 1 547 ? 19.982 3.933 -13.482 1.00 86.88 547 ALA A CA 1
ATOM 4304 C C . ALA A 1 547 ? 19.157 4.282 -14.739 1.00 86.88 547 ALA A C 1
ATOM 4306 O O . ALA A 1 547 ? 17.932 4.117 -14.742 1.00 86.88 547 ALA A O 1
ATOM 4307 N N . PRO A 1 548 ? 19.821 4.703 -15.833 1.00 88.12 548 PRO A N 1
ATOM 4308 C CA . PRO A 1 548 ? 19.158 5.008 -17.097 1.00 88.12 548 PRO A CA 1
ATOM 4309 C C . PRO A 1 548 ? 18.323 3.840 -17.631 1.00 88.12 548 PRO A C 1
ATOM 4311 O O . PRO A 1 548 ? 18.703 2.673 -17.522 1.00 88.12 548 PRO A O 1
ATOM 4314 N N . LEU A 1 549 ? 17.176 4.161 -18.231 1.00 92.69 549 LEU A N 1
ATOM 4315 C CA . LEU A 1 549 ? 16.286 3.172 -18.833 1.00 92.69 549 LEU A CA 1
ATOM 4316 C C . LEU A 1 549 ? 16.717 2.838 -20.273 1.00 92.69 549 LEU A C 1
ATOM 4318 O O . LEU A 1 549 ? 17.136 3.741 -20.995 1.00 92.69 549 LEU A O 1
ATOM 4322 N N . PRO A 1 550 ? 16.552 1.582 -20.727 1.00 94.38 550 PRO A N 1
ATOM 4323 C CA . PRO A 1 550 ? 16.109 0.421 -19.963 1.00 94.38 550 PRO A CA 1
ATOM 4324 C C . PRO A 1 550 ? 17.278 -0.197 -19.175 1.00 94.38 550 PRO A C 1
ATOM 4326 O O . PRO A 1 550 ? 18.318 -0.513 -19.750 1.00 94.38 550 PRO A O 1
ATOM 4329 N N . CYS A 1 551 ? 17.085 -0.436 -17.873 1.00 91.44 551 CYS A N 1
ATOM 4330 C CA . CYS A 1 551 ? 18.025 -1.200 -17.049 1.00 91.44 551 CYS A CA 1
ATOM 4331 C C . CYS A 1 551 ? 17.384 -2.495 -16.543 1.00 91.44 551 CYS A C 1
ATOM 4333 O O . CYS A 1 551 ? 16.231 -2.495 -16.097 1.00 91.44 551 CYS A O 1
ATOM 4335 N N . ALA A 1 552 ? 18.139 -3.594 -16.587 1.00 89.12 552 ALA A N 1
ATOM 4336 C CA . ALA A 1 552 ? 17.730 -4.886 -16.052 1.00 89.12 552 ALA A CA 1
ATOM 4337 C C . ALA A 1 552 ? 18.900 -5.620 -15.362 1.00 89.12 552 ALA A C 1
ATOM 4339 O O . ALA A 1 552 ? 20.060 -5.414 -15.714 1.00 89.12 552 ALA A O 1
ATOM 4340 N N . PRO A 1 553 ? 18.621 -6.514 -14.394 1.00 84.50 553 PRO A N 1
ATOM 4341 C CA . PRO A 1 553 ? 19.659 -7.331 -13.754 1.00 84.50 553 PRO A CA 1
ATOM 4342 C C . PRO A 1 553 ? 20.200 -8.458 -14.651 1.00 84.50 553 PRO A C 1
ATOM 4344 O O . PRO A 1 553 ? 21.211 -9.075 -14.331 1.00 84.50 553 PRO A O 1
ATOM 4347 N N . TYR A 1 554 ? 19.500 -8.773 -15.740 1.00 83.69 554 TYR A N 1
ATOM 4348 C CA . TYR A 1 554 ? 19.867 -9.790 -16.721 1.00 83.69 554 TYR A CA 1
ATOM 4349 C C . TYR A 1 554 ? 19.188 -9.478 -18.059 1.00 83.69 554 TYR A C 1
ATOM 4351 O O . TYR A 1 554 ? 18.239 -8.695 -18.113 1.00 83.69 554 TYR A O 1
ATOM 4359 N N . ARG A 1 555 ? 19.638 -10.134 -19.134 1.00 88.06 555 ARG A N 1
ATOM 4360 C CA . ARG A 1 555 ? 18.949 -10.129 -20.430 1.00 88.06 555 ARG A CA 1
ATOM 4361 C C . ARG A 1 555 ? 18.129 -11.418 -20.588 1.00 88.06 555 ARG A C 1
ATOM 4363 O O . ARG A 1 555 ? 18.731 -12.486 -20.709 1.00 88.06 555 ARG A O 1
ATOM 4370 N N . PRO A 1 556 ? 16.785 -11.358 -20.574 1.00 87.75 556 PRO A N 1
ATOM 4371 C CA . PRO A 1 556 ? 15.955 -12.513 -20.896 1.00 87.75 556 PRO A CA 1
ATOM 4372 C C . PRO A 1 556 ? 16.290 -13.069 -22.297 1.00 87.75 556 PRO A C 1
ATOM 4374 O O . PRO A 1 556 ? 16.466 -12.281 -23.234 1.00 87.75 556 PRO A O 1
ATOM 4377 N N . PRO A 1 557 ? 16.374 -14.403 -22.468 1.00 89.31 557 PRO A N 1
ATOM 4378 C CA . PRO A 1 557 ? 16.529 -15.025 -23.781 1.00 89.31 557 PRO A CA 1
ATOM 4379 C C . PRO A 1 557 ? 15.397 -14.603 -24.716 1.00 89.31 557 PRO A C 1
ATOM 4381 O O . PRO A 1 557 ? 14.257 -14.489 -24.279 1.00 89.31 557 PRO A O 1
ATOM 4384 N N . GLY A 1 558 ? 15.717 -14.331 -25.981 1.00 92.00 558 GLY A N 1
ATOM 4385 C CA . GLY A 1 558 ? 14.721 -13.922 -26.977 1.00 92.00 558 GLY A CA 1
ATOM 4386 C C . GLY A 1 558 ? 14.148 -12.510 -26.792 1.00 92.00 558 GLY A C 1
ATOM 4387 O O . GLY A 1 558 ? 13.300 -12.114 -27.587 1.00 92.00 558 GLY A O 1
ATOM 4388 N N . LEU A 1 559 ? 14.604 -11.726 -25.799 1.00 95.31 559 LEU A N 1
ATOM 4389 C CA . LEU A 1 559 ? 14.121 -10.357 -25.584 1.00 95.31 559 LEU A CA 1
ATOM 4390 C C . LEU A 1 559 ? 14.431 -9.458 -26.789 1.00 95.31 559 LEU A C 1
ATOM 4392 O O . LEU A 1 559 ? 15.593 -9.293 -27.182 1.00 95.31 559 LEU A O 1
ATOM 4396 N N . GLN A 1 560 ? 13.386 -8.818 -27.306 1.00 95.81 560 GLN A N 1
ATOM 4397 C CA . GLN A 1 560 ? 13.431 -7.861 -28.406 1.00 95.81 560 GLN A CA 1
ATOM 4398 C C . GLN A 1 560 ? 12.576 -6.632 -28.079 1.00 95.81 560 GLN A C 1
ATOM 4400 O O . GLN A 1 560 ? 11.608 -6.708 -27.313 1.00 95.81 560 GLN A O 1
ATOM 4405 N N . LEU A 1 561 ? 12.911 -5.494 -28.694 1.00 96.25 561 LEU A N 1
ATOM 4406 C CA . LEU A 1 561 ? 11.982 -4.369 -28.742 1.00 96.25 561 LEU A CA 1
ATOM 4407 C C . LEU A 1 561 ? 10.762 -4.757 -29.575 1.00 96.25 561 LEU A C 1
ATOM 4409 O O . LEU A 1 561 ? 10.868 -5.469 -30.576 1.00 96.25 561 LEU A O 1
ATOM 4413 N N . ARG A 1 562 ? 9.600 -4.260 -29.165 1.00 95.38 562 ARG A N 1
ATOM 4414 C CA . ARG A 1 562 ? 8.368 -4.397 -29.938 1.00 95.38 562 ARG A CA 1
ATOM 4415 C C . ARG A 1 562 ? 8.309 -3.414 -31.116 1.00 95.38 562 ARG A C 1
ATOM 4417 O O . ARG A 1 562 ? 7.651 -3.710 -32.106 1.00 95.38 562 ARG A O 1
ATOM 4424 N N . GLY A 1 563 ? 9.008 -2.283 -31.018 1.00 93.38 563 GLY A N 1
ATOM 4425 C CA . GLY A 1 563 ? 9.140 -1.283 -32.078 1.00 93.38 563 GLY A CA 1
ATOM 4426 C C . GLY A 1 563 ? 10.452 -0.495 -31.967 1.00 93.38 563 GLY A C 1
ATOM 4427 O O . GLY A 1 563 ? 11.443 -1.020 -31.469 1.00 93.38 563 GLY A O 1
ATOM 4428 N N . GLU A 1 564 ? 10.477 0.753 -32.426 1.00 91.44 564 GLU A N 1
ATOM 4429 C CA . GLU A 1 564 ? 11.684 1.594 -32.488 1.00 91.44 564 GLU A CA 1
ATOM 4430 C C . GLU A 1 564 ? 11.994 2.333 -31.177 1.00 91.44 564 GLU A C 1
ATOM 4432 O O . GLU A 1 564 ? 13.155 2.663 -30.907 1.00 91.44 564 GLU A O 1
ATOM 4437 N N . SER A 1 565 ? 10.971 2.592 -30.354 1.00 93.81 565 SER A N 1
ATOM 4438 C CA . SER A 1 565 ? 11.101 3.311 -29.082 1.00 93.81 565 SER A CA 1
ATOM 4439 C C . SER A 1 565 ? 10.767 2.432 -27.877 1.00 93.81 565 SER A C 1
ATOM 4441 O O . SER A 1 565 ? 9.968 1.499 -27.959 1.00 93.81 565 SER A O 1
ATOM 4443 N N . LEU A 1 566 ? 11.338 2.769 -26.716 1.00 95.81 566 LEU A N 1
ATOM 4444 C CA . LEU A 1 566 ? 11.090 2.047 -25.462 1.00 95.81 566 LEU A CA 1
ATOM 4445 C C . LEU A 1 566 ? 9.610 2.062 -25.048 1.00 95.81 566 LEU A C 1
ATOM 4447 O O . LEU A 1 566 ? 9.124 1.094 -24.469 1.00 95.81 566 LEU A O 1
ATOM 4451 N N . GLY A 1 567 ? 8.879 3.130 -25.383 1.00 96.00 567 GLY A N 1
ATOM 4452 C CA . GLY A 1 567 ? 7.450 3.255 -25.082 1.00 96.00 567 GLY A CA 1
ATOM 4453 C C . GLY A 1 567 ? 6.562 2.277 -25.859 1.00 96.00 567 GLY A C 1
ATOM 4454 O O . GLY A 1 567 ? 5.459 1.974 -25.414 1.00 96.00 567 GLY A O 1
ATOM 4455 N N . GLN A 1 568 ? 7.032 1.746 -26.994 1.00 96.44 568 GLN A N 1
ATOM 4456 C CA . GLN A 1 568 ? 6.275 0.775 -27.795 1.00 96.44 568 GLN A CA 1
ATOM 4457 C C . GLN A 1 568 ? 6.304 -0.643 -27.213 1.00 96.44 568 GLN A C 1
ATOM 4459 O O . GLN A 1 568 ? 5.459 -1.465 -27.586 1.00 96.44 568 GLN A O 1
ATOM 4464 N N . GLY A 1 569 ? 7.222 -0.912 -26.279 1.00 97.00 569 GLY A N 1
ATOM 4465 C CA . GLY A 1 569 ? 7.223 -2.120 -25.469 1.00 97.00 569 GLY A CA 1
ATOM 4466 C C . GLY A 1 569 ? 8.278 -3.160 -25.821 1.00 97.00 569 GLY A C 1
ATOM 4467 O O . GLY A 1 569 ? 9.171 -2.946 -26.643 1.00 97.00 569 GLY A O 1
ATOM 4468 N N . PHE A 1 570 ? 8.146 -4.317 -25.177 1.00 97.81 570 PHE A N 1
ATOM 4469 C CA . PHE A 1 570 ? 9.076 -5.440 -25.274 1.00 97.81 570 PHE A CA 1
ATOM 4470 C C . PHE A 1 570 ? 8.323 -6.747 -25.510 1.00 97.81 570 PHE A C 1
ATOM 4472 O O . PHE A 1 570 ? 7.224 -6.942 -24.990 1.00 97.81 570 PHE A O 1
ATOM 4479 N N . ARG A 1 571 ? 8.946 -7.675 -26.234 1.00 97.12 571 ARG A N 1
ATOM 4480 C CA . ARG A 1 571 ? 8.436 -9.037 -26.451 1.00 97.12 571 ARG A CA 1
ATOM 4481 C C . ARG A 1 571 ? 9.563 -10.062 -26.398 1.00 97.12 571 ARG A C 1
ATOM 4483 O O . ARG A 1 571 ? 10.736 -9.695 -26.486 1.00 97.12 571 ARG A O 1
ATOM 4490 N N . ILE A 1 572 ? 9.200 -11.330 -26.247 1.00 95.56 572 ILE A N 1
ATOM 4491 C CA . ILE A 1 572 ? 10.123 -12.466 -26.304 1.00 95.56 572 ILE A CA 1
ATOM 4492 C C . ILE A 1 572 ? 9.634 -13.404 -27.406 1.00 95.56 572 ILE A C 1
ATOM 4494 O O . ILE A 1 572 ? 8.472 -13.805 -27.375 1.00 95.56 572 ILE A O 1
ATOM 4498 N N . ASN A 1 573 ? 10.522 -13.709 -28.356 1.00 85.81 573 ASN A N 1
ATOM 4499 C CA . ASN A 1 573 ? 10.288 -14.655 -29.453 1.00 85.81 573 ASN A CA 1
ATOM 4500 C C . ASN A 1 573 ? 10.969 -15.997 -29.193 1.00 85.81 573 ASN A C 1
ATOM 4502 O O . ASN A 1 573 ? 12.098 -15.976 -28.643 1.00 85.81 573 ASN A O 1
#

pLDDT: mean 85.73, std 14.1, range [38.28, 98.62]

Foldseek 3Di:
DVVLVVLLVVLLLQQLLQLVVVCVVCCVLFPDDCPPDDSLVSSLSSLLVVLLVLLVVLQPDALAVVVLVVSVVVSVVSCVVVVPCVPPDPPCVLVVPQPPDPVLNVLVVVLLVLLLLLLVLLQLAAQDDLVQQAPLQLLLLCSRPFRQFFLLCQQPVVNLQQQSLSSVQNSSFDADPPQPCPDPVGNDRFTRQQVLSSNLSSLCVSLSVCVVVAPCSVLSNLLSLLLCVQCSNRNNGSQLLSLLLSLLLLLLSLLFSCLLVPPHPCGPSLLSSLSSQLSSCSNPVLSVLSVLSNVSVLVVCVVVVVVSVNVSSVVSNCSSPVSSQVSSCRNAVWSHPDDPDVVGNPGDDQSHHDPVLSVLVQCCQAVVQQAPPPPPCPPCVPRVVRNLVPDDPVLVVLVVLVVCQVVLQVVLPPDPPSGDPRSLVSSLVSLVVSCVSCVNRHVDCSSRVNSSSSSSCSRCVSVVCVVCVPPDPVRVSVVVSVVSCVSSVVSSVVSVVPDDGDPPGRDGHDDFDWDWDDADLDIETAGDNCVVWDQDSSTDGGGNNNPDPPYHNHGDAQWHAPDNDVRNHIHRD

Solvent-accessible surface area (backbone atoms only — not comparable to full-atom values): 30193 Å² total; per-residue (Å²): 37,54,51,56,54,53,50,44,55,50,50,46,52,55,17,28,45,47,17,46,52,50,50,69,55,50,57,78,62,43,96,47,89,79,68,85,73,55,69,36,52,26,26,56,45,5,49,47,52,50,25,45,55,45,43,57,47,28,67,73,36,36,36,29,71,66,54,38,53,55,54,49,50,53,45,49,52,47,41,70,73,67,40,71,65,79,74,64,64,80,65,61,67,73,66,70,68,57,54,90,49,73,68,65,56,51,46,56,58,47,34,52,50,40,42,49,51,33,40,47,54,34,20,22,36,63,59,64,45,68,58,32,25,56,40,45,38,42,46,25,51,47,40,34,73,28,30,63,31,32,3,42,16,47,58,41,60,70,60,23,56,59,43,41,51,42,49,47,47,25,56,59,38,48,68,44,86,88,49,71,66,66,54,104,87,37,91,54,43,47,50,48,42,38,61,49,27,49,53,52,48,34,54,49,49,37,28,60,72,33,47,92,75,39,97,57,27,65,59,52,41,52,43,47,53,49,48,48,71,73,42,49,77,39,15,17,19,67,62,44,45,65,61,18,31,51,25,36,39,48,24,53,48,53,35,42,76,47,31,57,46,77,91,48,82,87,30,68,65,56,51,48,25,37,52,29,28,51,48,6,25,47,20,30,66,76,42,48,47,52,41,56,58,37,52,50,53,51,54,48,32,61,74,69,63,39,54,58,53,49,53,55,49,51,53,48,51,50,64,65,40,51,45,55,35,54,45,20,32,40,18,24,34,25,55,59,58,88,70,87,58,68,92,50,59,84,62,90,55,87,31,34,55,55,67,70,56,46,55,48,50,50,47,54,52,30,40,56,44,39,65,48,93,63,75,97,44,87,50,65,86,57,32,51,61,52,32,48,74,73,44,59,70,70,56,39,52,49,52,54,53,57,72,41,41,68,61,40,42,63,76,30,65,75,65,61,90,89,52,45,71,66,14,50,50,54,48,49,52,34,18,49,53,28,38,52,52,25,59,75,47,34,59,44,65,70,63,29,44,34,25,47,50,48,42,49,46,68,33,48,41,49,47,53,49,58,71,47,60,84,46,53,75,67,53,50,53,50,49,55,42,48,52,43,38,56,51,29,51,50,54,34,52,62,49,65,78,73,54,88,83,50,62,54,54,49,52,59,67,70,85,53,52,71,47,79,43,84,44,83,91,43,65,35,33,32,24,56,68,43,83,90,40,66,77,38,99,92,32,78,79,22,34,36,18,73,56,67,81,54,56,28,50,46,82,52,82,51,60,42,60,61,52,88,47,78,60,60,13,24,22,61,108